Protein AF-0000000083340539 (afdb_homodimer)

Secondary structure (DSSP, 8-state):
----EEEE-TBTTTEE-HHHHHHHHHHHHHHTTPPPPPHHHHHTTGGG-HHHHHHHH-TT--HHHHHHHHHHHHHHHHHTTTSS-EEPTT-HHHHHHHHHTT-EEEEE-SS-HHHHHHHHTT---SS--SEEE-TTTSSS-TTSSHHHHHHHHHHTS-GGGEEEEESSHHHHHHHHHTT-EEEEETTSS--TT--GGG---SEEESSHHHHHHHHHHHS---/----EEEE-TBTTTEE-HHHHHHHHHHHHHHTTPPPPPHHHHHTTGGG-HHHHHHHH-TT--HHHHHHHHHHHHHHHHHTTTSS-EEPTT-HHHHHHHHHTT-EEEEE-SS-HHHHHHHHTT---SS--SEEE-TTTSS--TTSSHHHHHHHHHHTS-GGGEEEEESSHHHHHHHHHTT-EEEEETTSS--TT--GGG---SEEESSHHHHHHHHHHHS---

Organism: NCBI:txid2580412

Structure (mmCIF, N/CA/C/O backbone):
data_AF-0000000083340539-model_v1
#
loop_
_entity.id
_entity.type
_entity.pdbx_description
1 polymer 'HAD family hydrolase'
#
loop_
_atom_site.group_PDB
_atom_site.id
_atom_site.type_symbol
_atom_site.label_atom_id
_atom_site.label_alt_id
_atom_site.label_comp_id
_atom_site.label_asym_id
_atom_site.label_entity_id
_atom_site.label_seq_id
_atom_site.pdbx_PDB_ins_code
_atom_site.Cartn_x
_atom_site.Cartn_y
_atom_site.Cartn_z
_atom_site.occupancy
_atom_site.B_iso_or_equiv
_atom_site.auth_seq_id
_atom_site.auth_comp_id
_atom_site.auth_asym_id
_atom_site.auth_atom_id
_atom_site.pdbx_PDB_model_num
ATOM 1 N N . MET A 1 1 ? -6.629 -32.25 -9.672 1 63.16 1 MET A N 1
ATOM 2 C CA . MET A 1 1 ? -5.387 -32.594 -8.977 1 63.16 1 MET A CA 1
ATOM 3 C C . MET A 1 1 ? -5.184 -31.688 -7.762 1 63.16 1 MET A C 1
ATOM 5 O O . MET A 1 1 ? -5.637 -30.531 -7.75 1 63.16 1 MET A O 1
ATOM 9 N N . SER A 1 2 ? -4.723 -32.25 -6.656 1 86.94 2 SER A N 1
ATOM 10 C CA . SER A 1 2 ? -4.59 -31.562 -5.383 1 86.94 2 SER A CA 1
ATOM 11 C C . SER A 1 2 ? -3.355 -30.672 -5.367 1 86.94 2 SER A C 1
ATOM 13 O O . SER A 1 2 ? -2.289 -31.062 -5.844 1 86.94 2 SER A O 1
ATOM 15 N N . ILE A 1 3 ? -3.422 -29.484 -5.051 1 93.56 3 ILE A N 1
ATOM 16 C CA . ILE A 1 3 ? -2.314 -28.547 -4.941 1 93.56 3 ILE A CA 1
ATOM 17 C C . ILE A 1 3 ? -1.484 -28.875 -3.699 1 93.56 3 ILE A C 1
ATOM 19 O O . ILE A 1 3 ? -2.027 -29 -2.6 1 93.56 3 ILE A O 1
ATOM 23 N N . LYS A 1 4 ? -0.153 -28.969 -3.938 1 95.75 4 LYS A N 1
ATOM 24 C CA . LYS A 1 4 ? 0.75 -29.375 -2.865 1 95.75 4 LYS A CA 1
ATOM 25 C C . LYS A 1 4 ? 1.817 -28.312 -2.615 1 95.75 4 LYS A C 1
ATOM 27 O O . LYS A 1 4 ? 2.611 -28.422 -1.68 1 95.75 4 LYS A O 1
ATOM 32 N N . CYS A 1 5 ? 1.831 -27.297 -3.432 1 97.75 5 CYS A N 1
ATOM 33 C CA . CYS A 1 5 ? 2.873 -26.281 -3.332 1 97.75 5 CYS A CA 1
ATOM 34 C C . CYS A 1 5 ? 2.359 -24.922 -3.805 1 97.75 5 CYS A C 1
ATOM 36 O O . CYS A 1 5 ? 1.633 -24.844 -4.797 1 97.75 5 CYS A O 1
ATOM 38 N N . VAL A 1 6 ? 2.699 -23.922 -3.076 1 98.75 6 VAL A N 1
ATOM 39 C CA . VAL A 1 6 ? 2.355 -22.562 -3.455 1 98.75 6 VAL A CA 1
ATOM 40 C C . VAL A 1 6 ? 3.621 -21.781 -3.82 1 98.75 6 VAL A C 1
ATOM 42 O O . VAL A 1 6 ? 4.543 -21.672 -3.01 1 98.75 6 VAL A O 1
ATOM 45 N N . LEU A 1 7 ? 3.715 -21.312 -4.996 1 98.88 7 LEU A N 1
ATOM 46 C CA . LEU A 1 7 ? 4.812 -20.469 -5.461 1 98.88 7 LEU A CA 1
ATOM 47 C C . LEU A 1 7 ? 4.355 -19.031 -5.648 1 98.88 7 LEU A C 1
ATOM 49 O O . LEU A 1 7 ? 3.293 -18.781 -6.227 1 98.88 7 LEU A O 1
ATOM 53 N N . PHE A 1 8 ? 5.145 -18.094 -5.168 1 98.94 8 PHE A N 1
ATOM 54 C CA . PHE A 1 8 ? 4.805 -16.672 -5.203 1 98.94 8 PHE A CA 1
ATOM 55 C C . PHE A 1 8 ? 5.793 -15.906 -6.066 1 98.94 8 PHE A C 1
ATOM 57 O O . PHE A 1 8 ? 6.996 -16.156 -6.023 1 98.94 8 PHE A O 1
ATOM 64 N N . ASP A 1 9 ? 5.262 -14.977 -6.859 1 98.75 9 ASP A N 1
ATOM 65 C CA . ASP A 1 9 ? 6.086 -13.828 -7.223 1 98.75 9 ASP A CA 1
ATOM 66 C C . ASP A 1 9 ? 6.48 -13.023 -5.988 1 98.75 9 ASP A C 1
ATOM 68 O O . ASP A 1 9 ? 5.863 -13.156 -4.93 1 98.75 9 ASP A O 1
ATOM 72 N N . LEU A 1 10 ? 7.539 -12.25 -6.117 1 98.62 10 LEU A N 1
ATOM 73 C CA . LEU A 1 10 ? 8.055 -11.523 -4.961 1 98.62 10 LEU A CA 1
ATOM 74 C C . LEU A 1 10 ? 7.465 -10.125 -4.891 1 98.62 10 LEU A C 1
ATOM 76 O O . LEU A 1 10 ? 6.594 -9.852 -4.062 1 98.62 10 LEU A O 1
ATOM 80 N N . ASP A 1 11 ? 7.805 -9.219 -5.793 1 98.12 11 ASP A N 1
ATOM 81 C CA . ASP A 1 11 ? 7.367 -7.824 -5.816 1 98.12 11 ASP A CA 1
ATOM 82 C C . ASP A 1 11 ? 5.914 -7.711 -6.273 1 98.12 11 ASP A C 1
ATOM 84 O O . ASP A 1 11 ? 5.57 -8.141 -7.375 1 98.12 11 ASP A O 1
ATOM 88 N N . GLY A 1 12 ? 5.082 -7.152 -5.398 1 97.25 12 GLY A N 1
ATOM 89 C CA . GLY A 1 12 ? 3.695 -6.93 -5.781 1 97.25 12 GLY A CA 1
ATOM 90 C C . GLY A 1 12 ? 2.797 -8.117 -5.488 1 97.25 12 GLY A C 1
ATOM 91 O O . GLY A 1 12 ? 1.598 -8.078 -5.766 1 97.25 12 GLY A O 1
ATOM 92 N N . THR A 1 13 ? 3.408 -9.156 -4.922 1 98.25 13 THR A N 1
ATOM 93 C CA . THR A 1 13 ? 2.652 -10.367 -4.605 1 98.25 13 THR A CA 1
ATOM 94 C C . THR A 1 13 ? 2.934 -10.82 -3.176 1 98.25 13 THR A C 1
ATOM 96 O O . THR A 1 13 ? 2.092 -10.656 -2.289 1 98.25 13 THR A O 1
ATOM 99 N N . LEU A 1 14 ? 4.164 -11.281 -2.887 1 98.75 14 LEU A N 1
ATOM 100 C CA . LEU A 1 14 ? 4.535 -11.68 -1.532 1 98.75 14 LEU A CA 1
ATOM 101 C C . LEU A 1 14 ? 4.875 -10.461 -0.68 1 98.75 14 LEU A C 1
ATOM 103 O O . LEU A 1 14 ? 4.406 -10.344 0.454 1 98.75 14 LEU A O 1
ATOM 107 N N . LEU A 1 15 ? 5.641 -9.555 -1.222 1 98.38 15 LEU A N 1
ATOM 108 C CA . LEU A 1 15 ? 6.094 -8.359 -0.525 1 98.38 15 LEU A CA 1
ATOM 109 C C . LEU A 1 15 ? 5.613 -7.098 -1.239 1 98.38 15 LEU A C 1
ATOM 111 O O . LEU A 1 15 ? 5.609 -7.043 -2.471 1 98.38 15 LEU A O 1
ATOM 115 N N . ASP A 1 16 ? 5.18 -6.105 -0.487 1 97.5 16 ASP A N 1
ATOM 116 C CA . ASP A 1 16 ? 4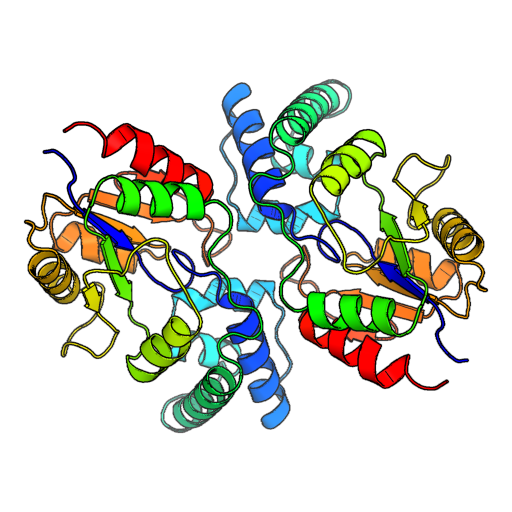.988 -4.762 -1.028 1 97.5 16 ASP A CA 1
ATOM 117 C C . ASP A 1 16 ? 6.293 -3.969 -1.008 1 97.5 16 ASP A C 1
ATOM 119 O O . ASP A 1 16 ? 6.637 -3.355 0.006 1 97.5 16 ASP A O 1
ATOM 123 N N . THR A 1 17 ? 6.969 -3.889 -2.115 1 97.31 17 THR A N 1
ATOM 124 C CA . THR A 1 17 ? 8.281 -3.273 -2.258 1 97.31 17 THR A CA 1
ATOM 125 C C . THR A 1 17 ? 8.164 -1.894 -2.9 1 97.31 17 THR A C 1
ATOM 127 O O . THR A 1 17 ? 9.18 -1.227 -3.137 1 97.31 17 THR A O 1
ATOM 130 N N . SER A 1 18 ? 6.969 -1.475 -3.156 1 95.56 18 SER A N 1
ATOM 131 C CA . SER A 1 18 ? 6.699 -0.328 -4.016 1 95.56 18 SER A CA 1
ATOM 132 C C . SER A 1 18 ? 7.312 0.947 -3.447 1 95.56 18 SER A C 1
ATOM 134 O O . SER A 1 18 ? 7.879 1.754 -4.188 1 95.56 18 SER A O 1
ATOM 136 N N . MET A 1 19 ? 7.238 1.148 -2.16 1 95.81 19 MET A N 1
ATOM 137 C CA . MET A 1 19 ? 7.68 2.412 -1.577 1 95.81 19 MET A CA 1
ATOM 138 C C . MET A 1 19 ? 9.203 2.527 -1.612 1 95.81 19 MET A C 1
ATOM 140 O O . MET A 1 19 ? 9.742 3.621 -1.791 1 95.81 19 MET A O 1
ATOM 144 N N . ASP A 1 20 ? 9.883 1.415 -1.411 1 97.62 20 ASP A N 1
ATOM 145 C CA . ASP A 1 20 ? 11.336 1.466 -1.483 1 97.62 20 ASP A CA 1
ATOM 146 C C . ASP A 1 20 ? 11.812 1.667 -2.922 1 97.62 20 ASP A C 1
ATOM 148 O O . ASP A 1 20 ? 12.828 2.32 -3.162 1 97.62 20 ASP A O 1
ATOM 152 N N . PHE A 1 21 ? 11.062 1.115 -3.887 1 96.69 21 PHE A N 1
ATOM 153 C CA . PHE A 1 21 ? 11.344 1.43 -5.281 1 96.69 21 PHE A CA 1
ATOM 154 C C . PHE A 1 21 ? 11.117 2.91 -5.562 1 96.69 21 PHE A C 1
ATOM 156 O O . PHE A 1 21 ? 11.906 3.547 -6.266 1 96.69 21 PHE A O 1
ATOM 163 N N . THR A 1 22 ? 10.055 3.42 -5.016 1 95.31 22 THR A N 1
ATOM 164 C CA . THR A 1 22 ? 9.727 4.828 -5.195 1 95.31 22 THR A CA 1
ATOM 165 C C . THR A 1 22 ? 10.828 5.719 -4.621 1 95.31 22 THR A C 1
ATOM 167 O O . THR A 1 22 ? 11.266 6.668 -5.273 1 95.31 22 THR A O 1
ATOM 170 N N . GLN A 1 23 ? 11.258 5.406 -3.439 1 96.12 23 GLN A N 1
ATOM 171 C CA . GLN A 1 23 ? 12.32 6.176 -2.801 1 96.12 23 GLN A CA 1
ATOM 172 C C . GLN A 1 23 ? 13.602 6.121 -3.623 1 96.12 23 GLN A C 1
ATOM 174 O O . GLN A 1 23 ? 14.281 7.137 -3.789 1 96.12 23 GLN A O 1
ATOM 179 N N . ALA A 1 24 ? 13.969 4.965 -4.098 1 97.62 24 ALA A N 1
ATOM 180 C CA . ALA A 1 24 ? 15.164 4.793 -4.91 1 97.62 24 ALA A CA 1
ATOM 181 C C . ALA A 1 24 ? 15.078 5.602 -6.199 1 97.62 24 ALA A C 1
ATOM 183 O O . ALA A 1 24 ? 16.047 6.258 -6.598 1 97.62 24 ALA A O 1
ATOM 184 N N . LEU A 1 25 ? 13.914 5.551 -6.871 1 97.31 25 LEU A N 1
ATOM 185 C CA . LEU A 1 25 ? 13.734 6.289 -8.117 1 97.31 25 LEU A CA 1
ATOM 186 C C . LEU A 1 25 ? 13.773 7.793 -7.863 1 97.31 25 LEU A C 1
ATOM 188 O O . LEU A 1 25 ? 14.312 8.547 -8.672 1 97.31 25 LEU A O 1
ATOM 192 N N . LYS A 1 26 ? 13.203 8.25 -6.758 1 96.31 26 LYS A N 1
ATOM 193 C CA . LYS A 1 26 ? 13.258 9.656 -6.383 1 96.31 26 LYS A CA 1
ATOM 194 C C . LYS A 1 26 ? 14.703 10.125 -6.234 1 96.31 26 LYS A C 1
ATOM 196 O O . LYS A 1 26 ? 15.086 11.156 -6.793 1 96.31 26 LYS A O 1
ATOM 201 N N . LYS A 1 27 ? 15.492 9.375 -5.465 1 97.44 27 LYS A N 1
ATOM 202 C CA . LYS A 1 27 ? 16.891 9.711 -5.277 1 97.44 27 LYS A CA 1
ATOM 203 C C . LYS A 1 27 ? 17.625 9.805 -6.617 1 97.44 27 LYS A C 1
ATOM 205 O O . LYS A 1 27 ? 18.453 10.688 -6.816 1 97.44 27 LYS A O 1
ATOM 210 N N . THR A 1 28 ? 17.297 8.867 -7.516 1 98.06 28 THR A N 1
ATOM 211 C CA . THR A 1 28 ? 17.906 8.867 -8.844 1 98.06 28 THR A CA 1
ATOM 212 C C . THR A 1 28 ? 17.5 10.109 -9.625 1 98.06 28 THR A C 1
ATOM 214 O O . THR A 1 28 ? 18.344 10.766 -10.242 1 98.06 28 THR A O 1
ATOM 217 N N . CYS A 1 29 ? 16.188 10.43 -9.625 1 97.31 29 CYS A N 1
ATOM 218 C CA . CYS A 1 29 ? 15.695 11.625 -10.297 1 97.31 29 CYS A CA 1
ATOM 219 C C . CYS A 1 29 ? 16.391 12.875 -9.766 1 97.31 29 CYS A C 1
ATOM 221 O O . CYS A 1 29 ? 16.828 13.719 -10.547 1 97.31 29 CYS A O 1
ATOM 223 N N . MET A 1 30 ? 16.516 12.969 -8.469 1 96.88 30 MET A N 1
ATOM 224 C CA . MET A 1 30 ? 17.156 14.117 -7.852 1 96.88 30 MET A CA 1
ATOM 225 C C . MET A 1 30 ? 18.625 14.203 -8.266 1 96.88 30 MET A C 1
ATOM 227 O O . MET A 1 30 ? 19.141 15.289 -8.547 1 96.88 30 MET A O 1
ATOM 231 N N . GLU A 1 31 ? 19.297 13.07 -8.312 1 97.44 31 GLU A N 1
ATOM 232 C CA . GLU A 1 31 ? 20.703 13 -8.688 1 97.44 31 GLU A CA 1
ATOM 233 C C . GLU A 1 31 ? 20.922 13.523 -10.102 1 97.44 31 GLU A C 1
ATOM 235 O O . GLU A 1 31 ? 21.953 14.148 -10.391 1 97.44 31 GLU A O 1
ATOM 240 N N . PHE A 1 32 ? 19.969 13.352 -10.961 1 97.25 32 PHE A N 1
ATOM 241 C CA . PHE A 1 32 ? 20.156 13.719 -12.367 1 97.25 32 PHE A CA 1
ATOM 242 C C . PHE A 1 32 ? 19.203 14.844 -12.758 1 97.25 32 PHE A C 1
ATOM 244 O O . PHE A 1 32 ? 18.891 15.016 -13.938 1 97.25 32 PHE A O 1
ATOM 251 N N . ASN A 1 33 ? 18.656 15.531 -11.82 1 95.62 33 ASN A N 1
ATOM 252 C CA . ASN A 1 33 ? 17.844 16.734 -12 1 95.62 33 ASN A CA 1
ATOM 253 C C . ASN A 1 33 ? 16.609 16.438 -12.859 1 95.62 33 ASN A C 1
ATOM 255 O O . ASN A 1 33 ? 16.328 17.188 -13.797 1 95.62 33 ASN A O 1
ATOM 259 N N . GLN A 1 34 ? 16.047 15.281 -12.672 1 95 34 GLN A N 1
ATOM 260 C CA . GLN A 1 34 ? 14.766 14.906 -13.266 1 95 34 GLN A CA 1
ATOM 261 C C . GLN A 1 34 ? 13.617 15.133 -12.281 1 95 34 GLN A C 1
ATOM 263 O O . GLN A 1 34 ? 13.805 15.031 -11.07 1 95 34 GLN A O 1
ATOM 268 N N . PRO A 1 35 ? 12.516 15.477 -12.82 1 92.31 35 PRO A N 1
ATOM 269 C CA . PRO A 1 35 ? 11.367 15.617 -11.93 1 92.31 35 PRO A CA 1
ATOM 270 C C . PRO A 1 35 ? 11.039 14.328 -11.18 1 92.31 35 PRO A C 1
ATOM 272 O O . PRO A 1 35 ? 11.133 13.242 -11.742 1 92.31 35 PRO A O 1
ATOM 275 N N . VAL A 1 36 ? 10.742 14.484 -9.93 1 92.75 36 VAL A N 1
ATOM 276 C CA . VAL A 1 36 ? 10.336 13.352 -9.109 1 92.75 36 VAL A CA 1
ATOM 277 C C . VAL A 1 36 ? 8.93 12.906 -9.508 1 92.75 36 VAL A C 1
ATOM 279 O O . VAL A 1 36 ? 8.047 13.734 -9.719 1 92.75 36 VAL A O 1
ATOM 282 N N . LEU A 1 37 ? 8.719 11.594 -9.609 1 90.94 37 LEU A N 1
ATOM 283 C CA . LEU A 1 37 ? 7.449 11.039 -10.055 1 90.94 37 LEU A CA 1
ATOM 284 C C . LEU A 1 37 ? 6.527 10.766 -8.867 1 90.94 37 LEU A C 1
ATOM 286 O O . LEU A 1 37 ? 7 10.469 -7.766 1 90.94 37 LEU A O 1
ATOM 290 N N . ASN A 1 38 ? 5.266 10.781 -9.195 1 87.81 38 ASN A N 1
ATOM 291 C CA . ASN A 1 38 ? 4.262 10.461 -8.188 1 87.81 38 ASN A CA 1
ATOM 292 C C . ASN A 1 38 ? 4.285 8.977 -7.832 1 87.81 38 ASN A C 1
ATOM 294 O O . ASN A 1 38 ? 4.52 8.125 -8.695 1 87.81 38 ASN A O 1
ATOM 298 N N . TYR A 1 39 ? 3.947 8.688 -6.52 1 91.69 39 TYR A N 1
ATOM 299 C CA . TYR A 1 39 ? 4.008 7.32 -6.008 1 91.69 39 TYR A CA 1
ATOM 300 C C . TYR A 1 39 ? 3.117 6.391 -6.824 1 91.69 39 TYR A C 1
ATOM 302 O O . TYR A 1 39 ? 3.52 5.277 -7.168 1 91.69 39 TYR A O 1
ATOM 310 N N . GLN A 1 40 ? 1.913 6.855 -7.098 1 87.94 40 GLN A N 1
ATOM 311 C CA . GLN A 1 40 ? 0.96 6 -7.801 1 87.94 40 GLN A CA 1
ATOM 312 C C . GLN A 1 40 ? 1.479 5.613 -9.18 1 87.94 40 GLN A C 1
ATOM 314 O O . GLN A 1 40 ? 1.296 4.477 -9.625 1 87.94 40 GLN A O 1
ATOM 319 N N . HIS A 1 41 ? 2.109 6.551 -9.797 1 87.75 41 HIS A N 1
ATOM 320 C CA . HIS A 1 41 ? 2.678 6.293 -11.109 1 87.75 41 HIS A CA 1
ATOM 321 C C . HIS A 1 41 ? 3.82 5.285 -11.031 1 87.75 41 HIS A C 1
ATOM 323 O O . HIS A 1 41 ? 3.93 4.395 -11.875 1 87.75 41 HIS A O 1
ATOM 329 N N . VAL A 1 42 ? 4.637 5.445 -10.07 1 92.12 42 VAL A N 1
ATOM 330 C CA . VAL A 1 42 ? 5.773 4.555 -9.883 1 92.12 42 VAL A CA 1
ATOM 331 C C . VAL A 1 42 ? 5.281 3.152 -9.531 1 92.12 42 VAL A C 1
ATOM 333 O O . VAL A 1 42 ? 5.719 2.164 -10.125 1 92.12 42 VAL A O 1
ATOM 336 N N . ARG A 1 43 ? 4.316 3.061 -8.578 1 92.44 43 ARG A N 1
ATOM 337 C CA . ARG A 1 43 ? 3.799 1.785 -8.094 1 92.44 43 ARG A CA 1
ATOM 338 C C . ARG A 1 43 ? 3.264 0.938 -9.242 1 92.44 43 ARG A C 1
ATOM 340 O O . ARG A 1 43 ? 3.486 -0.274 -9.281 1 92.44 43 ARG A O 1
ATOM 347 N N . ASN A 1 44 ? 2.666 1.55 -10.195 1 88.12 44 ASN A N 1
ATOM 348 C CA . ASN A 1 44 ? 2.021 0.838 -11.289 1 88.12 44 ASN A CA 1
ATOM 349 C C . ASN A 1 44 ? 3.043 0.318 -12.297 1 88.12 44 ASN A C 1
ATOM 351 O O . ASN A 1 44 ? 2.684 -0.365 -13.258 1 88.12 44 ASN A O 1
ATOM 355 N N . SER A 1 45 ? 4.32 0.558 -12.047 1 89.06 45 SER A N 1
ATOM 356 C CA . SER A 1 45 ? 5.336 0.183 -13.023 1 89.06 45 SER A CA 1
ATOM 357 C C . SER A 1 45 ? 6.355 -0.779 -12.422 1 89.06 45 SER A C 1
ATOM 359 O O . SER A 1 45 ? 7.199 -1.325 -13.133 1 89.06 45 SER A O 1
ATOM 361 N N . VAL A 1 46 ? 6.184 -1.043 -11.156 1 90.5 46 VAL A N 1
ATOM 362 C CA . VAL A 1 46 ? 7.203 -1.807 -10.445 1 90.5 46 VAL A CA 1
ATOM 363 C C . VAL A 1 46 ? 7.285 -3.221 -11.016 1 90.5 46 VAL A C 1
ATOM 365 O O . VAL A 1 46 ? 8.375 -3.738 -11.25 1 90.5 46 VAL A O 1
ATOM 368 N N . SER A 1 47 ? 6.18 -3.756 -11.32 1 88.75 47 SER A N 1
ATOM 369 C CA . SER A 1 47 ? 6.133 -5.148 -11.758 1 88.75 47 SER A CA 1
ATOM 370 C C . SER A 1 47 ? 6.746 -5.312 -13.148 1 88.75 47 SER A C 1
ATOM 372 O O . SER A 1 47 ? 7.039 -6.43 -13.57 1 88.75 47 SER A O 1
ATOM 374 N N . LYS A 1 48 ? 7.004 -4.242 -13.844 1 88.25 48 LYS A N 1
ATOM 375 C CA . LYS A 1 48 ? 7.59 -4.289 -15.18 1 88.25 48 LYS A CA 1
ATOM 376 C C . LYS A 1 48 ? 9.109 -4.348 -15.109 1 88.25 48 LYS A C 1
ATOM 378 O O . LYS A 1 48 ? 9.773 -4.582 -16.125 1 88.25 48 LYS A O 1
ATOM 383 N N . GLY A 1 49 ? 9.672 -4.062 -13.953 1 89.88 49 GLY A N 1
ATOM 384 C CA . GLY A 1 49 ? 11.102 -4.25 -13.758 1 89.88 49 GLY A CA 1
ATOM 385 C C . GLY A 1 49 ? 11.875 -2.943 -13.719 1 89.88 49 GLY A C 1
ATOM 386 O O . GLY A 1 49 ? 11.32 -1.882 -14.016 1 89.88 49 GLY A O 1
ATOM 387 N N . GLY A 1 50 ? 13.133 -3.113 -13.422 1 92.25 50 GLY A N 1
ATOM 388 C CA . GLY A 1 50 ? 14.008 -1.971 -13.203 1 92.25 50 GLY A CA 1
ATOM 389 C C . GLY A 1 50 ? 14.172 -1.108 -14.445 1 92.25 50 GLY A C 1
ATOM 390 O O . GLY A 1 50 ? 14.227 0.12 -14.344 1 92.25 50 GLY A O 1
ATOM 391 N N . LEU A 1 51 ? 14.281 -1.787 -15.578 1 92.44 51 LEU A N 1
ATOM 392 C CA . LEU A 1 51 ? 14.445 -1.038 -16.812 1 92.44 51 LEU A CA 1
ATOM 393 C C . LEU A 1 51 ? 13.219 -0.188 -17.109 1 92.44 51 LEU A C 1
ATOM 395 O O . LEU A 1 51 ? 13.336 0.985 -17.469 1 92.44 51 LEU A O 1
ATOM 399 N N . ALA A 1 52 ? 12.078 -0.752 -16.953 1 91.94 52 ALA A N 1
ATOM 400 C CA . ALA A 1 52 ? 10.836 -0.027 -17.188 1 91.94 52 ALA A CA 1
ATOM 401 C C . ALA A 1 52 ? 10.688 1.14 -16.219 1 91.94 52 ALA A C 1
ATOM 403 O O . ALA A 1 52 ? 10.25 2.227 -16.609 1 91.94 52 ALA A O 1
ATOM 404 N N . MET A 1 53 ? 11.039 0.929 -15 1 94.38 53 MET A N 1
ATOM 405 C CA . MET A 1 53 ? 10.977 1.985 -13.992 1 94.38 53 MET A CA 1
ATOM 406 C C . MET A 1 53 ? 11.93 3.123 -14.336 1 94.38 53 MET A C 1
ATOM 408 O O . MET A 1 53 ? 11.578 4.297 -14.203 1 94.38 53 MET A O 1
ATOM 412 N N . THR A 1 54 ? 13.125 2.732 -14.773 1 97.06 54 THR A N 1
ATOM 413 C CA . THR A 1 54 ? 14.109 3.744 -15.156 1 97.06 54 THR A CA 1
ATOM 414 C C . THR A 1 54 ? 13.609 4.555 -16.359 1 97.06 54 THR A C 1
ATOM 416 O O . THR A 1 54 ? 13.758 5.777 -16.391 1 97.06 54 THR A O 1
ATOM 419 N N . LYS A 1 55 ? 12.984 3.877 -17.312 1 96.12 55 LYS A N 1
ATOM 420 C CA . LYS A 1 55 ? 12.445 4.531 -18.5 1 96.12 55 LYS A CA 1
ATOM 421 C C . LYS A 1 55 ? 11.32 5.496 -18.125 1 96.12 55 LYS A C 1
ATOM 423 O O . LYS A 1 55 ? 11.125 6.512 -18.797 1 96.12 55 LYS A O 1
ATOM 428 N N . LEU A 1 56 ? 10.617 5.152 -17.125 1 93.5 56 LEU A N 1
ATOM 429 C CA . LEU A 1 56 ? 9.562 6.031 -16.641 1 93.5 56 LEU A CA 1
ATOM 430 C C . LEU A 1 56 ? 10.117 7.395 -16.25 1 93.5 56 LEU A C 1
ATOM 432 O O . LEU A 1 56 ? 9.516 8.43 -16.547 1 93.5 56 LEU A O 1
ATOM 436 N N . ALA A 1 57 ? 11.273 7.383 -15.586 1 95.81 57 ALA A N 1
ATOM 437 C CA . ALA A 1 57 ? 11.906 8.609 -15.109 1 95.81 57 ALA A CA 1
ATOM 438 C C . ALA A 1 57 ? 12.727 9.273 -16.219 1 95.81 57 ALA A C 1
ATOM 440 O O . ALA A 1 57 ? 12.891 10.492 -16.219 1 95.81 57 ALA A O 1
ATOM 441 N N . PHE A 1 58 ? 13.227 8.461 -17.141 1 97.31 58 PHE A N 1
ATOM 442 C CA . PHE A 1 58 ? 14.078 8.938 -18.219 1 97.31 58 PHE A CA 1
ATOM 443 C C . PHE A 1 58 ? 13.562 8.461 -19.562 1 97.31 58 PHE A C 1
ATOM 445 O O . PHE A 1 58 ? 14.25 7.727 -20.281 1 97.31 58 PHE A O 1
ATOM 452 N N . PRO A 1 59 ? 12.43 8.984 -19.953 1 95.06 59 PRO A N 1
ATOM 453 C CA . PRO A 1 59 ? 11.75 8.422 -21.125 1 95.06 59 PRO A CA 1
ATOM 454 C C . PRO A 1 59 ? 12.508 8.656 -22.422 1 95.06 59 PRO A C 1
ATOM 456 O O . PRO A 1 59 ? 12.312 7.93 -23.406 1 95.06 59 PRO A O 1
ATOM 459 N N . HIS A 1 60 ? 13.438 9.508 -22.5 1 95.88 60 HIS A N 1
ATOM 460 C CA . HIS A 1 60 ? 14.102 9.859 -23.75 1 95.88 60 HIS A CA 1
ATOM 461 C C . HIS A 1 60 ? 15.445 9.148 -23.875 1 95.88 60 HIS A C 1
ATOM 463 O O . HIS A 1 60 ? 16.094 9.211 -24.922 1 95.88 60 HIS A O 1
ATOM 469 N N . LEU A 1 61 ? 15.828 8.539 -22.797 1 96.62 61 LEU A N 1
ATOM 470 C CA . LEU A 1 61 ? 17.125 7.879 -22.828 1 96.62 61 LEU A CA 1
ATO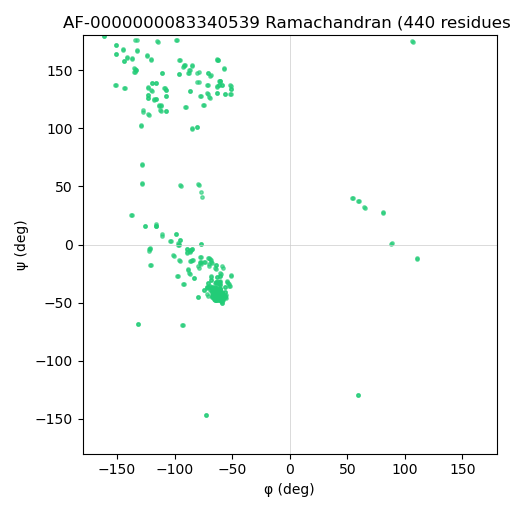M 471 C C . LEU A 1 61 ? 17 6.457 -23.359 1 96.62 61 LEU A C 1
ATOM 473 O O . LEU A 1 61 ? 15.945 5.828 -23.234 1 96.62 61 LEU A O 1
ATOM 477 N N . GLU A 1 62 ? 18.062 6.051 -23.969 1 96.06 62 GLU A N 1
ATOM 478 C CA . GLU A 1 62 ? 18.156 4.688 -24.484 1 96.06 62 GLU A CA 1
ATOM 479 C C . GLU A 1 62 ? 19.594 4.156 -24.359 1 96.06 62 GLU A C 1
ATOM 481 O O . GLU A 1 62 ? 20.5 4.902 -24 1 96.06 62 GLU A O 1
ATOM 486 N N . GLY A 1 63 ? 19.75 2.871 -24.547 1 95.62 63 GLY A N 1
ATOM 487 C CA . GLY A 1 63 ? 21.062 2.25 -24.594 1 95.62 63 GLY A CA 1
ATOM 488 C C . GLY A 1 63 ? 21.859 2.453 -23.328 1 95.62 63 GLY A C 1
ATOM 489 O O . GLY A 1 63 ? 21.344 2.266 -22.219 1 95.62 63 GLY A O 1
ATOM 490 N N . ASP A 1 64 ? 23.094 2.906 -23.5 1 97.06 64 ASP A N 1
ATOM 491 C CA . ASP A 1 64 ? 24.047 3.016 -22.391 1 97.06 64 ASP A CA 1
ATOM 492 C C . ASP A 1 64 ? 23.625 4.113 -21.422 1 97.06 64 ASP A C 1
ATOM 494 O O . ASP A 1 64 ? 23.844 3.992 -20.203 1 97.06 64 ASP A O 1
ATOM 498 N N . ALA A 1 65 ? 23.094 5.102 -22.016 1 97.12 65 ALA A N 1
ATOM 499 C CA . ALA A 1 65 ? 22.688 6.211 -21.156 1 97.12 65 ALA A CA 1
ATOM 500 C C . ALA A 1 65 ? 21.578 5.777 -20.188 1 97.12 65 ALA A C 1
ATOM 502 O O . ALA A 1 65 ? 21.594 6.16 -19.016 1 97.12 65 ALA A O 1
ATOM 503 N N . LEU A 1 66 ? 20.656 5.02 -20.688 1 97.56 66 LEU A N 1
ATOM 504 C CA . LEU A 1 66 ? 19.578 4.504 -19.844 1 97.56 6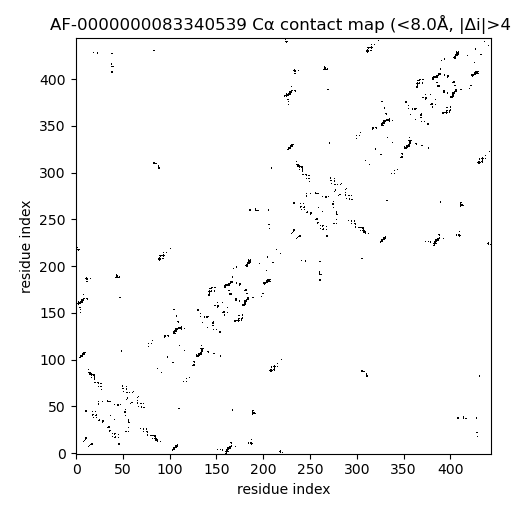6 LEU A CA 1
ATOM 505 C C . LEU A 1 66 ? 20.109 3.482 -18.844 1 97.56 66 LEU A C 1
ATOM 507 O O . LEU A 1 66 ? 19.703 3.467 -17.688 1 97.56 66 LEU A O 1
ATOM 511 N N . GLU A 1 67 ? 21 2.695 -19.281 1 97.19 67 GLU A N 1
ATOM 512 C CA . GLU A 1 67 ? 21.562 1.662 -18.422 1 97.19 67 GLU A CA 1
ATOM 513 C C . GLU A 1 67 ? 22.328 2.277 -17.25 1 97.19 67 GLU A C 1
ATOM 515 O O . GLU A 1 67 ? 22.297 1.746 -16.141 1 97.19 67 GLU A O 1
ATOM 520 N N . GLU A 1 68 ? 23.031 3.357 -17.5 1 97.81 68 GLU A N 1
ATOM 521 C CA . GLU A 1 68 ? 23.703 4.066 -16.422 1 97.81 68 GLU A CA 1
ATOM 522 C C . GLU A 1 68 ? 22.719 4.508 -15.344 1 97.81 68 GLU A C 1
ATOM 524 O O . GLU A 1 68 ? 23 4.352 -14.148 1 97.81 68 GLU A O 1
ATOM 529 N N . LYS A 1 69 ? 21.625 5.074 -15.789 1 98.12 69 LYS A N 1
ATOM 530 C CA . LYS A 1 69 ? 20.594 5.504 -14.844 1 98.12 69 LYS A CA 1
ATOM 531 C C . LYS A 1 69 ? 19.984 4.312 -14.109 1 98.12 69 LYS A C 1
ATOM 533 O O . LYS A 1 69 ? 19.703 4.395 -12.914 1 98.12 69 LYS A O 1
ATOM 538 N N . ARG A 1 70 ? 19.844 3.244 -14.828 1 97.62 70 ARG A N 1
ATOM 539 C CA . ARG A 1 70 ? 19.297 2.033 -14.227 1 97.62 70 ARG A CA 1
ATOM 540 C C . ARG A 1 70 ? 20.203 1.514 -13.117 1 97.62 70 ARG A C 1
ATOM 542 O O . ARG A 1 70 ? 19.734 1.13 -12.047 1 97.62 70 ARG A O 1
ATOM 549 N N . GLN A 1 71 ? 21.469 1.556 -13.359 1 97.44 71 GLN A N 1
ATOM 550 C CA . GLN A 1 71 ? 22.422 1.081 -12.359 1 97.44 71 GLN A CA 1
ATOM 551 C C . GLN A 1 71 ? 22.406 1.959 -11.109 1 97.44 71 GLN A C 1
ATOM 553 O O . GLN A 1 71 ? 22.469 1.454 -9.984 1 97.44 71 GLN A O 1
ATOM 558 N N . ARG A 1 72 ? 22.312 3.236 -11.312 1 97.69 72 ARG A N 1
ATOM 559 C CA . ARG A 1 72 ? 22.219 4.152 -10.18 1 97.69 72 ARG A CA 1
ATOM 560 C C . ARG A 1 72 ? 20.938 3.916 -9.398 1 97.69 72 ARG A C 1
ATOM 562 O O . ARG A 1 72 ? 20.953 3.9 -8.164 1 97.69 72 ARG A O 1
ATOM 569 N N . PHE A 1 73 ? 19.922 3.682 -10.141 1 98.12 73 PHE A N 1
ATOM 570 C CA . PHE A 1 73 ? 18.641 3.375 -9.539 1 98.12 73 PHE A CA 1
ATOM 571 C C . PHE A 1 73 ? 18.719 2.127 -8.672 1 98.12 73 PHE A C 1
ATOM 573 O O . PHE A 1 73 ? 18.312 2.145 -7.508 1 98.12 73 PHE A O 1
ATOM 580 N N . LEU A 1 74 ? 19.281 1.104 -9.18 1 97.44 74 LEU A N 1
ATOM 581 C CA . LEU A 1 74 ? 19.375 -0.167 -8.469 1 97.44 74 LEU A CA 1
ATOM 582 C C . LEU A 1 74 ? 20.312 -0.055 -7.277 1 97.44 74 LEU A C 1
ATOM 584 O O . LEU A 1 74 ? 20.094 -0.701 -6.25 1 97.44 74 LEU A O 1
ATOM 588 N N . GLN A 1 75 ? 21.297 0.797 -7.367 1 97.69 75 GLN A N 1
ATOM 589 C CA . GLN A 1 75 ? 22.188 1.045 -6.234 1 97.69 75 GLN A CA 1
ATOM 590 C C . GLN A 1 75 ? 21.453 1.739 -5.098 1 97.69 75 GLN A C 1
ATOM 592 O O . GLN A 1 75 ? 21.625 1.391 -3.93 1 97.69 75 GLN A O 1
ATOM 597 N N . HIS A 1 76 ? 20.656 2.746 -5.457 1 97.81 76 HIS A N 1
ATOM 598 C CA . HIS A 1 76 ? 19.844 3.41 -4.445 1 97.81 76 HIS A CA 1
ATOM 599 C C . HIS A 1 76 ? 18.875 2.434 -3.789 1 97.81 76 HIS A C 1
ATOM 601 O O . HIS A 1 76 ? 18.672 2.477 -2.574 1 97.81 76 HIS A O 1
ATOM 607 N N . TYR A 1 77 ? 18.312 1.547 -4.629 1 98.12 77 TYR A N 1
ATOM 608 C CA . TYR A 1 77 ? 17.375 0.551 -4.105 1 98.12 77 TYR A CA 1
ATOM 609 C C . TYR A 1 77 ? 18.078 -0.393 -3.137 1 98.12 77 TYR A C 1
ATOM 611 O O . TYR A 1 77 ? 17.562 -0.673 -2.051 1 98.12 77 TYR A O 1
ATOM 619 N N . LEU A 1 78 ? 19.234 -0.818 -3.529 1 97.75 78 LEU A N 1
ATOM 620 C CA . LEU A 1 78 ? 20 -1.75 -2.709 1 97.75 78 LEU A CA 1
ATOM 621 C C . LEU A 1 78 ? 20.328 -1.134 -1.354 1 97.75 78 LEU A C 1
ATOM 623 O O . LEU A 1 78 ? 20.25 -1.81 -0.325 1 97.75 78 LEU A O 1
ATOM 627 N N . THR A 1 79 ? 20.625 0.113 -1.245 1 96 79 THR A N 1
ATOM 628 C CA . THR A 1 79 ? 21.062 0.818 -0.043 1 96 79 THR A CA 1
ATOM 629 C C . THR A 1 79 ? 19.938 0.884 0.98 1 96 79 THR A C 1
ATOM 631 O O . THR A 1 79 ? 20.172 0.779 2.184 1 96 79 THR A O 1
ATOM 634 N N . ASP A 1 80 ? 18.703 1.038 0.516 1 94.12 80 ASP A N 1
ATOM 635 C CA . ASP A 1 80 ? 17.547 1.181 1.387 1 94.12 80 ASP A CA 1
ATOM 636 C C . ASP A 1 80 ? 16.453 0.186 1.007 1 94.12 80 ASP A C 1
ATOM 638 O O . ASP A 1 80 ? 15.289 0.569 0.823 1 94.12 80 ASP A O 1
ATOM 642 N N . ILE A 1 81 ? 16.859 -1.097 0.929 1 95.5 81 ILE A N 1
ATOM 643 C CA . ILE A 1 81 ? 16.031 -2.062 0.203 1 95.5 81 ILE A CA 1
ATOM 644 C C . ILE A 1 81 ? 14.844 -2.473 1.061 1 95.5 81 ILE A C 1
ATOM 646 O O . ILE A 1 81 ? 13.828 -2.951 0.539 1 95.5 81 ILE A O 1
ATOM 650 N N . ASP A 1 82 ? 14.82 -2.211 2.422 1 95.75 82 ASP A N 1
ATOM 651 C CA . ASP A 1 82 ? 13.734 -2.734 3.25 1 95.75 82 ASP A CA 1
ATOM 652 C C . ASP A 1 82 ? 13.25 -1.685 4.242 1 95.75 82 ASP A C 1
ATOM 654 O O . ASP A 1 82 ? 12.766 -2.023 5.328 1 95.75 82 ASP A O 1
ATOM 658 N N . THR A 1 83 ? 13.461 -0.382 3.887 1 94.88 83 THR A N 1
ATOM 659 C CA . THR A 1 83 ? 13 0.7 4.754 1 94.88 83 THR A CA 1
ATOM 660 C C . THR A 1 83 ? 11.484 0.646 4.934 1 94.88 83 THR A C 1
ATOM 662 O O . THR A 1 83 ? 10.977 0.856 6.035 1 94.88 83 THR A O 1
ATOM 665 N N . HIS A 1 84 ? 10.828 0.304 3.814 1 97.44 84 HIS A N 1
ATOM 666 C CA . HIS A 1 84 ? 9.367 0.336 3.838 1 97.44 84 HIS A CA 1
ATOM 667 C C . HIS A 1 84 ? 8.781 -1.034 3.516 1 97.44 84 HIS A C 1
ATOM 669 O O . HIS A 1 84 ? 7.605 -1.287 3.777 1 97.44 84 HIS A O 1
ATOM 675 N N . THR A 1 85 ? 9.57 -1.898 2.932 1 97.81 85 THR A N 1
ATOM 676 C CA . THR A 1 85 ? 9.055 -3.152 2.389 1 97.81 85 THR A CA 1
ATOM 677 C C . THR A 1 85 ? 8.484 -4.031 3.498 1 97.81 85 THR A C 1
ATOM 679 O O . THR A 1 85 ? 9.078 -4.141 4.574 1 97.81 85 THR A O 1
ATOM 682 N N . GLN A 1 86 ? 7.324 -4.617 3.225 1 96.88 86 GLN A N 1
ATOM 683 C CA . GLN A 1 86 ? 6.668 -5.512 4.172 1 96.88 86 GLN A CA 1
ATOM 684 C C . GLN A 1 86 ? 5.961 -6.656 3.445 1 96.88 86 GLN A C 1
ATOM 686 O O . GLN A 1 86 ? 5.66 -6.551 2.254 1 96.88 86 GLN A O 1
ATOM 691 N N . LEU A 1 87 ? 5.75 -7.77 4.246 1 97.88 87 LEU A N 1
ATOM 692 C CA . LEU A 1 87 ? 4.789 -8.766 3.783 1 97.88 87 LEU A CA 1
ATOM 693 C C . LEU A 1 87 ? 3.426 -8.125 3.529 1 97.88 87 LEU A C 1
ATOM 695 O O . LEU A 1 87 ? 2.959 -7.309 4.328 1 97.88 87 LEU A O 1
ATOM 699 N N . PHE A 1 88 ? 2.842 -8.391 2.307 1 97.81 88 PHE A N 1
ATOM 700 C CA . PHE A 1 88 ? 1.5 -7.855 2.104 1 97.81 88 PHE A CA 1
ATOM 701 C C . PHE A 1 88 ? 0.581 -8.242 3.256 1 97.81 88 PHE A C 1
ATOM 703 O O . PHE A 1 88 ? 0.517 -9.414 3.639 1 97.81 88 PHE A O 1
ATOM 710 N N . PRO A 1 89 ? -0.099 -7.25 3.807 1 96.25 89 PRO A N 1
ATOM 711 C CA . PRO A 1 89 ? -0.986 -7.566 4.926 1 96.25 89 PRO A CA 1
ATOM 712 C C . PRO A 1 89 ? -2.125 -8.508 4.531 1 96.25 89 PRO A C 1
ATOM 714 O O . PRO A 1 89 ? -2.799 -8.273 3.525 1 96.25 89 PRO A O 1
ATOM 717 N N . GLY A 1 90 ? -2.275 -9.523 5.312 1 96.69 90 GLY A N 1
ATOM 718 C CA . GLY A 1 90 ? -3.295 -10.516 5.023 1 96.69 90 GLY A CA 1
ATOM 719 C C . GLY A 1 90 ? -2.717 -11.852 4.594 1 96.69 90 GLY A C 1
ATOM 720 O O . GLY A 1 90 ? -3.418 -12.867 4.582 1 96.69 90 GLY A O 1
ATOM 721 N N . LEU A 1 91 ? -1.402 -11.852 4.293 1 98.06 91 LEU A N 1
ATOM 722 C CA . LEU A 1 91 ? -0.794 -13.07 3.779 1 98.06 91 LEU A CA 1
ATOM 723 C C . LEU A 1 91 ? -0.294 -13.953 4.922 1 98.06 91 LEU A C 1
ATOM 725 O O . LEU A 1 91 ? -0.094 -15.156 4.742 1 98.06 91 LEU A O 1
ATOM 729 N N . LEU A 1 92 ? -0.071 -13.359 6.07 1 97.81 92 LEU A N 1
ATOM 730 C CA . LEU A 1 92 ? 0.591 -14.07 7.16 1 97.81 92 LEU A CA 1
ATOM 731 C C . LEU A 1 92 ? -0.187 -15.32 7.551 1 97.81 92 LEU A C 1
ATOM 733 O O . LEU A 1 92 ? 0.406 -16.375 7.785 1 97.81 92 LEU A O 1
ATOM 737 N N . LYS A 1 93 ? -1.502 -15.242 7.605 1 97.44 93 LYS A N 1
ATOM 738 C CA . LYS A 1 93 ? -2.332 -16.375 8.008 1 97.44 93 LYS A CA 1
ATOM 739 C C . LYS A 1 93 ? -2.145 -17.547 7.055 1 97.44 93 LYS A C 1
ATOM 741 O O . LYS A 1 93 ? -2.092 -18.703 7.488 1 97.44 93 LYS A O 1
ATOM 746 N N . GLY A 1 94 ? -2.074 -17.25 5.816 1 98.06 94 GLY A N 1
ATOM 747 C CA . GLY A 1 94 ? -1.844 -18.297 4.836 1 98.06 94 GLY A CA 1
ATOM 748 C C . GLY A 1 94 ? -0.461 -18.922 4.938 1 98.06 94 GLY A C 1
ATOM 749 O O . GLY A 1 94 ? -0.312 -20.141 4.867 1 98.06 94 GLY A O 1
ATOM 750 N N . LEU A 1 95 ? 0.527 -18.094 5.168 1 98.5 95 LEU A N 1
ATOM 751 C CA . LEU A 1 95 ? 1.897 -18.578 5.301 1 98.5 95 LEU A CA 1
ATOM 752 C C . LEU A 1 95 ? 2.055 -19.422 6.562 1 98.5 95 LEU A C 1
ATOM 754 O O . LEU A 1 95 ? 2.791 -20.406 6.562 1 98.5 95 LEU A O 1
ATOM 758 N N . GLN A 1 96 ? 1.353 -18.953 7.59 1 98.38 96 GLN A N 1
ATOM 759 C CA . GLN A 1 96 ? 1.353 -19.75 8.812 1 98.38 96 GLN A CA 1
ATOM 760 C C . GLN A 1 96 ? 0.735 -21.125 8.578 1 98.38 96 GLN A C 1
ATOM 762 O O . GLN A 1 96 ? 1.232 -22.125 9.094 1 98.38 96 GLN A O 1
ATOM 767 N N . HIS A 1 97 ? -0.335 -21.172 7.863 1 98 97 HIS A N 1
ATOM 768 C CA . HIS A 1 97 ? -0.979 -22.438 7.539 1 98 97 HIS A CA 1
ATOM 769 C C . HIS A 1 97 ? -0.029 -23.359 6.785 1 98 97 HIS A C 1
ATOM 771 O O . HIS A 1 97 ? 0.034 -24.562 7.066 1 98 97 HIS A O 1
ATOM 777 N N . LEU A 1 98 ? 0.697 -22.812 5.82 1 98.06 98 LEU A N 1
ATOM 778 C CA . LEU A 1 98 ? 1.688 -23.594 5.102 1 98.06 98 LEU A CA 1
ATOM 779 C C . LEU A 1 98 ? 2.705 -24.203 6.062 1 98.06 98 LEU A C 1
ATOM 781 O O . LEU A 1 98 ? 3.039 -25.391 5.957 1 98.06 98 LEU A O 1
ATOM 785 N N . ALA A 1 99 ? 3.143 -23.375 7.004 1 98.19 99 ALA A N 1
ATOM 786 C CA . ALA A 1 99 ? 4.125 -23.812 7.988 1 98.19 99 ALA A CA 1
ATOM 787 C C . ALA A 1 99 ? 3.551 -24.906 8.883 1 98.19 99 ALA A C 1
ATOM 789 O O . ALA A 1 99 ? 4.172 -25.953 9.078 1 98.19 99 ALA A O 1
ATOM 790 N N . ASP A 1 100 ? 2.387 -24.688 9.383 1 97.56 100 ASP A N 1
ATOM 791 C CA . ASP A 1 100 ? 1.751 -25.594 10.336 1 97.56 100 ASP A CA 1
ATOM 792 C C . ASP A 1 100 ? 1.491 -26.953 9.711 1 97.56 100 ASP A C 1
ATOM 794 O O . ASP A 1 100 ? 1.467 -27.969 10.414 1 97.56 100 ASP A O 1
ATOM 798 N N . ASN A 1 101 ? 1.312 -27.016 8.43 1 96.44 101 ASN A N 1
ATOM 799 C CA . ASN A 1 101 ? 0.963 -28.25 7.758 1 96.44 101 ASN A CA 1
ATOM 800 C C . ASN A 1 101 ? 2.111 -28.766 6.891 1 96.44 101 ASN A C 1
ATOM 802 O O . ASN A 1 101 ? 1.929 -29.688 6.09 1 96.44 101 ASN A O 1
ATOM 806 N N . ASN A 1 102 ? 3.246 -28.141 6.988 1 96.44 102 ASN A N 1
ATOM 807 C CA . ASN A 1 102 ? 4.457 -28.516 6.266 1 96.44 102 ASN A CA 1
ATOM 808 C C . ASN A 1 102 ? 4.215 -28.578 4.758 1 96.44 102 ASN A C 1
ATOM 810 O O . ASN A 1 102 ? 4.605 -29.531 4.098 1 96.44 102 ASN A O 1
ATOM 814 N N . ILE A 1 103 ? 3.461 -27.641 4.297 1 97 103 ILE A N 1
ATOM 815 C CA . ILE A 1 103 ? 3.215 -27.516 2.863 1 97 103 ILE A CA 1
ATOM 816 C C . ILE A 1 103 ? 4.32 -26.688 2.219 1 97 103 ILE A C 1
ATOM 818 O O . ILE A 1 103 ? 4.652 -25.609 2.707 1 97 103 ILE A O 1
ATOM 822 N N . ALA A 1 104 ? 4.836 -27.188 1.133 1 97.94 104 ALA A N 1
ATOM 823 C CA . ALA A 1 104 ? 5.949 -26.531 0.46 1 97.94 104 ALA A CA 1
ATOM 824 C C . ALA A 1 104 ? 5.508 -25.219 -0.182 1 97.94 104 ALA A C 1
ATOM 826 O O . ALA A 1 104 ? 4.391 -25.125 -0.697 1 97.94 104 ALA A O 1
ATOM 827 N N . TRP A 1 105 ? 6.414 -24.281 -0.161 1 98.62 105 TRP A N 1
ATOM 828 C CA . TRP A 1 105 ? 6.195 -23.031 -0.883 1 98.62 105 TRP A CA 1
ATOM 829 C C . TRP A 1 105 ? 7.523 -22.422 -1.338 1 98.62 105 TRP A C 1
ATOM 831 O O . TRP A 1 105 ? 8.594 -22.891 -0.946 1 98.62 105 TRP A O 1
ATOM 841 N N . GLY A 1 106 ? 7.52 -21.5 -2.242 1 98.88 106 GLY A N 1
ATOM 842 C CA . GLY A 1 106 ? 8.727 -20.875 -2.773 1 98.88 106 GLY A CA 1
ATOM 843 C C . GLY A 1 106 ? 8.461 -19.562 -3.463 1 98.88 106 GLY A C 1
ATOM 844 O O . GLY A 1 106 ? 7.336 -19.062 -3.455 1 98.88 106 GLY A O 1
ATOM 845 N N . ILE A 1 107 ? 9.531 -18.984 -3.93 1 98.94 107 ILE A N 1
ATOM 846 C CA . ILE A 1 107 ? 9.523 -17.688 -4.602 1 98.94 107 ILE A CA 1
ATOM 847 C C . ILE A 1 107 ? 10.141 -17.828 -5.996 1 98.94 107 ILE A C 1
ATOM 849 O O . ILE A 1 107 ? 11.211 -18.406 -6.152 1 98.94 107 ILE A O 1
ATOM 853 N N . VAL A 1 108 ? 9.414 -17.391 -6.996 1 98.88 108 VAL A N 1
ATOM 854 C CA . VAL A 1 108 ? 9.953 -17.25 -8.344 1 98.88 108 VAL A CA 1
ATOM 855 C C . VAL A 1 108 ? 9.781 -15.812 -8.82 1 98.88 108 VAL A C 1
ATOM 857 O O . VAL A 1 108 ? 8.664 -15.344 -9.023 1 98.88 108 VAL A O 1
ATOM 860 N N . THR A 1 109 ? 10.867 -15.117 -8.977 1 98.69 109 THR A N 1
ATOM 861 C CA . THR A 1 109 ? 10.844 -13.695 -9.297 1 98.69 109 THR A CA 1
ATOM 862 C C . THR A 1 109 ? 11.844 -13.375 -10.406 1 98.69 109 THR A C 1
ATOM 864 O O . THR A 1 109 ? 12.836 -14.086 -10.586 1 98.69 109 THR A O 1
ATOM 867 N N . ASN A 1 110 ? 11.539 -12.305 -11.203 1 97.5 110 ASN A N 1
ATOM 868 C CA . ASN A 1 110 ? 12.492 -11.82 -12.195 1 97.5 110 ASN A CA 1
ATOM 869 C C . ASN A 1 110 ? 13.5 -10.852 -11.586 1 97.5 110 ASN A C 1
ATOM 871 O O . ASN A 1 110 ? 14.414 -10.383 -12.266 1 97.5 110 ASN A O 1
ATOM 875 N N . LYS A 1 111 ? 13.359 -10.516 -10.32 1 97.5 111 LYS A N 1
ATOM 876 C CA . LYS A 1 111 ? 14.328 -9.688 -9.594 1 97.5 111 LYS A CA 1
ATOM 877 C C . LYS A 1 111 ? 15.695 -10.367 -9.531 1 97.5 111 LYS A C 1
ATOM 879 O O . LYS A 1 111 ? 15.781 -11.57 -9.281 1 97.5 111 LYS A O 1
ATOM 884 N N . PRO A 1 112 ? 16.734 -9.57 -9.75 1 97.19 112 PRO A N 1
ATOM 885 C CA . PRO A 1 112 ? 18.078 -10.148 -9.672 1 97.19 112 PRO A CA 1
ATOM 886 C C . PRO A 1 112 ? 18.359 -10.797 -8.32 1 97.19 112 PRO A C 1
ATOM 888 O O . PRO A 1 112 ? 17.875 -10.336 -7.289 1 97.19 112 PRO A O 1
ATOM 891 N N . GLN A 1 113 ? 19.219 -11.773 -8.367 1 97.94 113 GLN A N 1
ATOM 892 C CA . GLN A 1 113 ? 19.516 -12.609 -7.207 1 97.94 113 GLN A CA 1
ATOM 893 C C . GLN A 1 113 ? 20.125 -11.773 -6.074 1 97.94 113 GLN A C 1
ATOM 895 O O . GLN A 1 113 ? 19.75 -11.953 -4.91 1 97.94 113 GLN A O 1
ATOM 900 N N . HIS A 1 114 ? 21.047 -10.898 -6.395 1 97.5 114 HIS A N 1
ATOM 901 C CA . HIS A 1 114 ? 21.719 -10.133 -5.348 1 97.5 114 HIS A CA 1
ATOM 902 C C . HIS A 1 114 ? 20.734 -9.227 -4.613 1 97.5 114 HIS A C 1
ATOM 904 O O . HIS A 1 114 ? 20.812 -9.07 -3.393 1 97.5 114 HIS A O 1
ATOM 910 N N . LEU A 1 115 ? 19.766 -8.633 -5.285 1 98 115 LEU A N 1
ATOM 911 C CA . LEU A 1 115 ? 18.734 -7.812 -4.664 1 98 115 LEU A CA 1
ATOM 912 C C . LEU A 1 115 ? 17.766 -8.68 -3.875 1 98 115 LEU A C 1
ATOM 914 O O . LEU A 1 115 ? 17.375 -8.32 -2.758 1 98 115 LEU A O 1
ATOM 918 N N . THR A 1 116 ? 17.344 -9.828 -4.465 1 98.38 116 THR A N 1
ATOM 919 C CA . THR A 1 116 ? 16.422 -10.75 -3.83 1 98.38 116 THR A CA 1
ATOM 920 C C . THR A 1 116 ? 16.984 -11.258 -2.504 1 98.38 116 THR A C 1
ATOM 922 O O . THR A 1 116 ? 16.297 -11.211 -1.478 1 98.38 116 THR A O 1
ATOM 925 N N . LYS A 1 117 ? 18.219 -11.688 -2.537 1 97.81 117 LYS A N 1
ATOM 926 C CA . LYS A 1 117 ? 18.859 -12.219 -1.342 1 97.81 117 LYS A CA 1
ATOM 927 C C . LYS A 1 117 ? 18.984 -11.148 -0.259 1 97.81 117 LYS A C 1
ATOM 929 O O . LYS A 1 117 ? 18.672 -11.406 0.909 1 97.81 117 LYS A O 1
ATOM 934 N N . GLN A 1 118 ? 19.438 -10.008 -0.646 1 98 118 GLN A N 1
ATOM 935 C CA . GLN A 1 118 ? 19.578 -8.922 0.314 1 98 118 GLN A CA 1
ATOM 936 C C . GLN A 1 118 ? 18.234 -8.586 0.959 1 98 118 GLN A C 1
ATOM 938 O O . GLN A 1 118 ? 18.156 -8.398 2.176 1 98 118 GLN A O 1
ATOM 943 N N . LEU A 1 119 ? 17.188 -8.516 0.166 1 98.38 119 LEU A N 1
ATOM 944 C CA . LEU A 1 119 ? 15.852 -8.188 0.649 1 98.38 119 LEU A CA 1
ATOM 945 C C . LEU A 1 119 ? 15.344 -9.242 1.621 1 98.38 119 LEU A C 1
ATOM 947 O O . LEU A 1 119 ? 14.859 -8.914 2.705 1 98.38 119 LEU A O 1
ATOM 951 N N . LEU A 1 120 ? 15.516 -10.484 1.283 1 98.31 120 LEU A N 1
ATOM 952 C CA . LEU A 1 120 ? 14.914 -11.578 2.041 1 98.31 120 LEU A CA 1
ATOM 953 C C . LEU A 1 120 ? 15.648 -11.797 3.359 1 98.31 120 LEU A C 1
ATOM 955 O O . LEU A 1 120 ? 15.125 -12.438 4.27 1 98.31 120 LEU A O 1
ATOM 959 N N . GLN A 1 121 ? 16.859 -11.211 3.479 1 96.94 121 GLN A N 1
ATOM 960 C CA . GLN A 1 121 ? 17.594 -11.281 4.734 1 96.94 121 GLN A CA 1
ATOM 961 C C . GLN A 1 121 ? 16.844 -10.555 5.852 1 96.94 121 GLN A C 1
ATOM 963 O O . GLN A 1 121 ? 17.031 -10.867 7.031 1 96.94 121 GLN A O 1
ATOM 968 N N . SER A 1 122 ? 15.984 -9.688 5.492 1 95 122 SER A N 1
ATOM 969 C CA . SER A 1 122 ? 15.289 -8.859 6.473 1 95 122 SER A CA 1
ATOM 970 C C . SER A 1 122 ? 13.938 -9.461 6.852 1 95 122 SER A C 1
ATOM 972 O O . SER A 1 122 ? 13.18 -8.859 7.613 1 95 122 SER A O 1
ATOM 974 N N . PHE A 1 123 ? 13.609 -10.625 6.352 1 96.31 123 PHE A N 1
ATOM 975 C CA . PHE A 1 123 ? 12.281 -11.188 6.574 1 96.31 123 PHE A CA 1
ATOM 976 C C . PHE A 1 123 ? 12.375 -12.562 7.23 1 96.31 123 PHE A C 1
ATOM 978 O O . PHE A 1 123 ? 13.258 -13.352 6.898 1 96.31 123 PHE A O 1
ATOM 985 N N . ASN A 1 124 ? 11.523 -12.703 8.203 1 95.12 124 ASN A N 1
ATOM 986 C CA . ASN A 1 124 ? 11.281 -14.008 8.805 1 95.12 124 ASN A CA 1
ATOM 987 C C . ASN A 1 124 ? 9.875 -14.516 8.508 1 95.12 124 ASN A C 1
ATOM 989 O O . ASN A 1 124 ? 8.891 -13.938 8.961 1 95.12 124 ASN A O 1
ATOM 993 N N . PHE A 1 125 ? 9.836 -15.562 7.809 1 97.88 125 PHE A N 1
ATOM 994 C CA . PHE A 1 125 ? 8.555 -16.188 7.512 1 97.88 125 PHE A CA 1
ATOM 995 C C . PHE A 1 125 ? 8.266 -17.312 8.492 1 97.88 125 PHE A C 1
ATOM 997 O O . PHE A 1 125 ? 9.172 -17.828 9.156 1 97.88 125 PHE A O 1
ATOM 1004 N N . PRO A 1 126 ? 6.977 -17.688 8.648 1 98.31 126 PRO A N 1
AT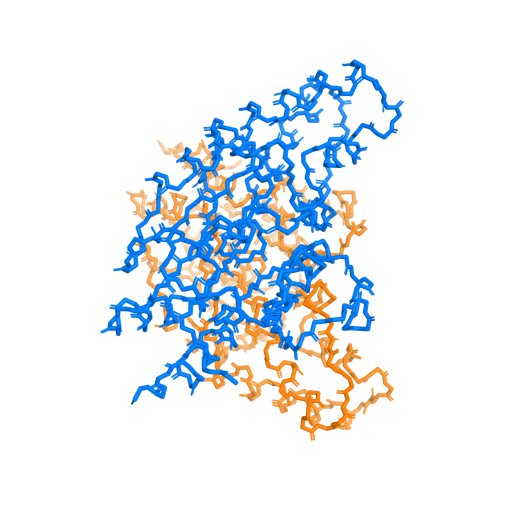OM 1005 C CA . PRO A 1 126 ? 6.645 -18.781 9.562 1 98.31 126 PRO A CA 1
ATOM 1006 C C . PRO A 1 126 ? 7.422 -20.062 9.25 1 98.31 126 PRO A C 1
ATOM 1008 O O . PRO A 1 126 ? 7.711 -20.844 10.164 1 98.31 126 PRO A O 1
ATOM 1011 N N . SER A 1 127 ? 7.719 -20.266 7.996 1 98.5 127 SER A N 1
ATOM 1012 C CA . SER A 1 127 ? 8.633 -21.312 7.523 1 98.5 127 SER A CA 1
ATOM 1013 C C . SER A 1 127 ? 9.484 -20.812 6.367 1 98.5 127 SER A C 1
ATOM 1015 O O . SER A 1 127 ? 9.133 -19.828 5.699 1 98.5 127 SER A O 1
ATOM 1017 N N . GLN A 1 128 ? 10.539 -21.5 6.16 1 97.81 128 GLN A N 1
ATOM 1018 C CA . GLN A 1 128 ? 11.43 -21.094 5.082 1 97.81 128 GLN A CA 1
ATOM 1019 C C . GLN A 1 128 ? 10.906 -21.547 3.725 1 97.81 128 GLN A C 1
ATOM 1021 O O . GLN A 1 128 ? 10.383 -22.656 3.6 1 97.81 128 GLN A O 1
ATOM 1026 N N . PRO A 1 129 ? 11.023 -20.688 2.695 1 98.69 129 PRO A N 1
ATOM 1027 C CA . PRO A 1 129 ? 10.727 -21.188 1.351 1 98.69 129 PRO A CA 1
ATOM 1028 C C . PRO A 1 129 ? 11.641 -22.328 0.929 1 98.69 129 PRO A C 1
ATOM 1030 O O . PRO A 1 129 ? 12.844 -22.297 1.2 1 98.69 129 PRO A O 1
ATOM 1033 N N . LYS A 1 130 ? 11.062 -23.25 0.277 1 98.62 130 LYS A N 1
ATOM 1034 C CA . LYS A 1 130 ? 11.852 -24.375 -0.213 1 98.62 130 LYS A CA 1
ATOM 1035 C C . LYS A 1 130 ? 12.609 -24.016 -1.482 1 98.62 130 LYS A C 1
ATOM 1037 O O . LYS A 1 130 ? 13.594 -24.656 -1.833 1 98.62 130 LYS A O 1
ATOM 1042 N N . SER A 1 131 ? 12.148 -22.953 -2.117 1 98.75 131 SER A N 1
ATOM 1043 C CA . SER A 1 131 ? 12.773 -22.516 -3.361 1 98.75 131 SER A CA 1
ATOM 1044 C C . SER A 1 131 ? 12.773 -20.984 -3.469 1 98.75 131 SER A C 1
ATOM 1046 O O . SER A 1 131 ? 11.789 -20.328 -3.111 1 98.75 131 SER A O 1
ATOM 1048 N N . ILE A 1 132 ? 13.898 -20.484 -3.861 1 98.88 132 ILE A N 1
ATOM 1049 C CA . ILE A 1 132 ? 14.031 -19.094 -4.258 1 98.88 132 ILE A CA 1
ATOM 1050 C C . ILE A 1 132 ? 14.719 -19 -5.617 1 98.88 132 ILE A C 1
ATOM 1052 O O . ILE A 1 132 ? 15.93 -19.203 -5.727 1 98.88 132 ILE A O 1
ATOM 1056 N N . VAL A 1 133 ? 13.938 -18.766 -6.672 1 98.88 133 VAL A N 1
ATOM 1057 C CA . VAL A 1 133 ? 14.445 -18.625 -8.031 1 98.88 133 VAL A CA 1
ATOM 1058 C C . VAL A 1 133 ? 14.375 -17.156 -8.461 1 98.88 133 VAL A C 1
ATOM 1060 O O . VAL A 1 133 ? 13.289 -16.594 -8.578 1 98.88 133 VAL A O 1
ATOM 1063 N N . ALA A 1 134 ? 15.57 -16.594 -8.68 1 98.62 134 ALA A N 1
ATOM 1064 C CA . ALA A 1 134 ? 15.664 -15.172 -9.031 1 98.62 134 ALA A CA 1
ATOM 1065 C C . ALA A 1 134 ? 15.82 -14.992 -10.539 1 98.62 134 ALA A C 1
ATOM 1067 O O . ALA A 1 134 ? 15.844 -15.969 -11.289 1 98.62 134 ALA A O 1
ATOM 1068 N N . GLY A 1 135 ? 15.828 -13.734 -10.945 1 97.62 135 GLY A N 1
ATOM 1069 C CA . GLY A 1 135 ? 15.812 -13.398 -12.359 1 97.62 135 GLY A CA 1
ATOM 1070 C C . GLY A 1 135 ? 17.062 -13.867 -13.094 1 97.62 135 GLY A C 1
ATOM 1071 O O . GLY A 1 135 ? 17.047 -14 -14.32 1 97.62 135 GLY A O 1
ATOM 1072 N N . ASP A 1 136 ? 18.078 -14.156 -12.312 1 97.81 136 ASP A N 1
ATOM 1073 C CA . ASP A 1 136 ? 19.328 -14.562 -12.969 1 97.81 136 ASP A CA 1
ATOM 1074 C C . ASP A 1 136 ? 19.812 -15.906 -12.43 1 97.81 136 ASP A C 1
ATOM 1076 O O . ASP A 1 136 ? 21 -16.234 -12.523 1 97.81 136 ASP A O 1
ATOM 1080 N N . THR A 1 137 ? 18.938 -16.625 -11.758 1 98.44 137 THR A N 1
ATOM 1081 C CA . THR A 1 137 ? 19.234 -18 -11.336 1 98.44 137 THR A CA 1
ATOM 1082 C C . THR A 1 137 ? 19.484 -18.891 -12.547 1 98.44 137 THR A C 1
ATOM 1084 O O . THR A 1 137 ? 20.375 -19.75 -12.516 1 98.44 137 THR A O 1
ATOM 1087 N N . LEU A 1 138 ? 18.688 -18.75 -13.57 1 98.44 138 LEU A N 1
ATOM 1088 C CA . LEU A 1 138 ? 18.828 -19.438 -14.844 1 98.44 138 LEU A CA 1
ATOM 1089 C C . LEU A 1 138 ? 19.141 -18.453 -15.969 1 98.44 138 LEU A C 1
ATOM 1091 O O . LEU A 1 138 ? 19.125 -17.234 -15.75 1 98.44 138 LEU A O 1
ATOM 1095 N N . SER A 1 139 ? 19.406 -18.969 -17.188 1 98.12 139 SER A N 1
ATOM 1096 C CA . SER A 1 139 ? 19.703 -18.125 -18.328 1 98.12 139 SER A CA 1
ATOM 1097 C C . SER A 1 139 ? 18.438 -17.5 -18.906 1 98.12 139 SER A C 1
ATOM 1099 O O . SER A 1 139 ? 18.5 -16.578 -19.719 1 98.12 139 SER A O 1
ATOM 1101 N N . VAL A 1 140 ? 17.281 -18.031 -18.531 1 97.94 140 VAL A N 1
ATOM 1102 C CA . VAL A 1 140 ? 15.984 -17.484 -18.938 1 97.94 140 VAL A CA 1
ATOM 1103 C C . VAL A 1 140 ? 15.164 -17.094 -17.719 1 97.94 140 VAL A C 1
ATOM 1105 O O . VAL A 1 140 ? 15.453 -17.547 -16.594 1 97.94 140 VAL A O 1
ATOM 1108 N N . ARG A 1 141 ? 14.25 -16.281 -17.875 1 96.94 141 ARG A N 1
ATOM 1109 C CA . ARG A 1 141 ? 13.359 -15.852 -16.797 1 96.94 141 ARG A CA 1
ATOM 1110 C C . ARG A 1 141 ? 11.898 -15.891 -17.234 1 96.94 141 ARG A C 1
ATOM 1112 O O . ARG A 1 141 ? 11.602 -16.25 -18.391 1 96.94 141 ARG A O 1
ATOM 1119 N N . LYS A 1 142 ? 10.977 -15.594 -16.297 1 97.81 142 LYS A N 1
ATOM 1120 C CA . LYS A 1 142 ? 9.57 -15.492 -16.688 1 97.81 142 LYS A CA 1
ATOM 1121 C C . LYS A 1 142 ? 9.391 -14.57 -17.875 1 97.81 142 LYS A C 1
ATOM 1123 O O . LYS A 1 142 ? 10.031 -13.516 -17.953 1 97.81 142 LYS A O 1
ATOM 1128 N N . PRO A 1 143 ? 8.602 -15.078 -18.812 1 97.38 143 PRO A N 1
ATOM 1129 C CA . PRO A 1 143 ? 7.527 -16.062 -18.781 1 97.38 143 PRO A CA 1
ATOM 1130 C C . PRO A 1 143 ? 8 -17.469 -19.172 1 97.38 143 PRO A C 1
ATOM 1132 O O . PRO A 1 143 ? 7.184 -18.375 -19.297 1 97.38 143 PRO A O 1
ATOM 1135 N N . ASP A 1 144 ? 9.281 -17.609 -19.484 1 98.56 144 ASP A N 1
ATOM 1136 C CA . ASP A 1 144 ? 9.773 -18.969 -19.688 1 98.56 144 ASP A CA 1
ATOM 1137 C C . ASP A 1 144 ? 9.414 -19.875 -18.531 1 98.56 144 ASP A C 1
ATOM 1139 O O . ASP A 1 144 ? 9.523 -19.469 -17.359 1 98.56 144 ASP A O 1
ATOM 1143 N N . PRO A 1 145 ? 8.977 -21.047 -18.734 1 98.62 145 PRO A N 1
ATOM 1144 C CA . PRO A 1 145 ? 8.531 -21.938 -17.656 1 98.62 145 PRO A CA 1
ATOM 1145 C C . PRO A 1 145 ? 9.695 -22.562 -16.891 1 98.62 145 PRO A C 1
ATOM 1147 O O . PRO A 1 145 ? 9.492 -23.156 -15.828 1 98.62 145 PRO A O 1
ATOM 1150 N N . ALA A 1 146 ? 10.93 -22.438 -17.359 1 98.81 146 ALA A N 1
ATOM 1151 C CA . ALA A 1 146 ? 12.078 -23.109 -16.766 1 98.81 146 ALA A CA 1
ATOM 1152 C C . ALA A 1 146 ? 12.219 -22.75 -15.289 1 98.81 146 ALA A C 1
ATOM 1154 O O . ALA A 1 146 ? 12.453 -23.609 -14.445 1 98.81 146 ALA A O 1
ATOM 1155 N N . PRO A 1 147 ? 12.062 -21.469 -14.945 1 98.88 147 PRO A N 1
ATOM 1156 C CA . PRO A 1 147 ? 12.125 -21.125 -13.523 1 98.88 147 PRO A CA 1
ATOM 1157 C C . PRO A 1 147 ? 11.055 -21.828 -12.695 1 98.88 147 PRO A C 1
ATOM 1159 O O . PRO A 1 147 ? 11.305 -22.219 -11.547 1 98.88 147 PRO A O 1
ATOM 1162 N N . MET A 1 148 ? 9.891 -22.016 -13.281 1 98.88 148 MET A N 1
ATOM 1163 C CA . MET A 1 148 ? 8.797 -22.703 -12.594 1 98.88 148 MET A CA 1
ATOM 1164 C C . MET A 1 148 ? 9.141 -24.172 -12.359 1 98.88 148 MET A C 1
ATOM 1166 O O . MET A 1 148 ? 8.875 -24.703 -11.289 1 98.88 148 MET A O 1
ATOM 1170 N N . PHE A 1 149 ? 9.68 -24.797 -13.391 1 98.88 149 PHE A N 1
ATOM 1171 C CA . PHE A 1 149 ? 10.07 -26.203 -13.273 1 98.88 149 PHE A CA 1
ATOM 1172 C C . PHE A 1 149 ? 11.117 -26.375 -12.172 1 98.88 149 PHE A C 1
ATOM 1174 O O . PHE A 1 149 ? 11.031 -27.312 -11.375 1 98.88 149 PHE A O 1
ATOM 1181 N N . LEU A 1 150 ? 12.078 -25.453 -12.18 1 98.94 150 LEU A N 1
ATOM 1182 C CA . LEU A 1 150 ? 13.125 -25.531 -11.156 1 98.94 150 LEU A CA 1
ATOM 1183 C C . LEU A 1 150 ? 12.523 -25.391 -9.758 1 98.94 150 LEU A C 1
ATOM 1185 O O . LEU A 1 150 ? 12.898 -26.141 -8.852 1 98.94 150 LEU A O 1
ATOM 1189 N N . ALA A 1 151 ? 11.609 -24.469 -9.555 1 98.94 151 ALA A N 1
ATOM 1190 C CA . ALA A 1 151 ? 10.984 -24.25 -8.258 1 98.94 151 ALA A CA 1
ATOM 1191 C C . ALA A 1 151 ? 10.195 -25.484 -7.805 1 98.94 151 ALA A C 1
ATOM 1193 O O . ALA A 1 151 ? 10.281 -25.891 -6.648 1 98.94 151 ALA A O 1
ATOM 1194 N N . ALA A 1 152 ? 9.43 -26.016 -8.711 1 98.75 152 ALA A N 1
ATOM 1195 C CA . ALA A 1 152 ? 8.672 -27.234 -8.391 1 98.75 152 ALA A CA 1
ATOM 1196 C C . ALA A 1 152 ? 9.602 -28.359 -7.969 1 98.75 152 ALA A C 1
ATOM 1198 O O . ALA A 1 152 ? 9.336 -29.062 -6.98 1 98.75 152 ALA A O 1
ATOM 1199 N N . GLU A 1 153 ? 10.648 -28.547 -8.758 1 98.88 153 GLU A N 1
ATOM 1200 C CA . GLU A 1 153 ? 11.633 -29.578 -8.453 1 98.88 153 GLU A CA 1
ATOM 1201 C C . GLU A 1 153 ? 12.219 -29.375 -7.055 1 98.88 153 GLU A C 1
ATOM 1203 O O . GLU A 1 153 ? 12.312 -30.328 -6.277 1 98.88 153 GLU A O 1
ATOM 1208 N N . GLN A 1 154 ? 12.57 -28.188 -6.688 1 98.81 154 GLN A N 1
ATOM 1209 C CA . GLN A 1 154 ? 13.164 -27.859 -5.395 1 98.81 154 GLN A CA 1
ATOM 1210 C C . GLN A 1 154 ? 12.156 -28.047 -4.266 1 98.81 154 GLN A C 1
ATOM 1212 O O . GLN A 1 154 ? 12.531 -28.359 -3.133 1 98.81 154 GLN A O 1
ATOM 1217 N N . CYS A 1 155 ? 10.898 -27.906 -4.598 1 98.44 155 CYS A N 1
ATOM 1218 C CA . CYS A 1 155 ? 9.828 -28.109 -3.621 1 98.44 155 CYS A CA 1
ATOM 1219 C C . CYS A 1 155 ? 9.461 -29.578 -3.518 1 98.44 155 CYS A C 1
ATOM 1221 O O . CYS A 1 155 ? 8.695 -29.969 -2.629 1 98.44 155 CYS A O 1
ATOM 1223 N N . GLY A 1 156 ? 9.93 -30.375 -4.48 1 98.25 156 GLY A N 1
ATOM 1224 C CA . GLY A 1 156 ? 9.703 -31.812 -4.438 1 98.25 156 GLY A CA 1
ATOM 1225 C C . GLY A 1 156 ? 8.336 -32.219 -4.945 1 98.25 156 GLY A C 1
ATOM 1226 O O . GLY A 1 156 ? 7.754 -33.188 -4.469 1 98.25 156 GLY A O 1
ATOM 1227 N N . VAL A 1 157 ? 7.777 -31.422 -5.828 1 97.56 157 VAL A N 1
ATOM 1228 C CA . VAL A 1 157 ? 6.445 -31.719 -6.348 1 97.56 157 VAL A CA 1
ATOM 1229 C C . VAL A 1 157 ? 6.445 -31.594 -7.867 1 97.56 157 VAL A C 1
ATOM 1231 O O . VAL A 1 157 ? 7.402 -31.094 -8.453 1 97.56 157 VAL A O 1
ATOM 1234 N N . LYS A 1 158 ? 5.383 -32.094 -8.492 1 97.94 158 LYS A N 1
ATOM 1235 C CA . LYS A 1 158 ? 5.18 -31.875 -9.922 1 97.94 158 LYS A CA 1
ATOM 1236 C C . LYS A 1 158 ? 4.613 -30.484 -10.203 1 97.94 158 LYS A C 1
ATOM 1238 O O . LYS A 1 158 ? 3.873 -29.938 -9.383 1 97.94 158 LYS A O 1
ATOM 1243 N N . PRO A 1 159 ? 4.98 -29.938 -11.352 1 98.25 159 PRO A N 1
ATOM 1244 C CA . PRO A 1 159 ? 4.441 -28.609 -11.688 1 98.25 159 PRO A CA 1
ATOM 1245 C C . PRO A 1 159 ? 2.916 -28.562 -11.602 1 98.25 159 PRO A C 1
ATOM 1247 O O . PRO A 1 159 ? 2.354 -27.562 -11.125 1 98.25 159 PRO A O 1
ATOM 1250 N N . GLU A 1 160 ? 2.266 -29.641 -11.969 1 97.5 160 GLU A N 1
ATOM 1251 C CA . GLU A 1 160 ? 0.807 -29.688 -12 1 97.5 160 GLU A CA 1
ATOM 1252 C C . GLU A 1 160 ? 0.222 -29.641 -10.594 1 97.5 160 GLU A C 1
ATOM 1254 O O . GLU A 1 160 ? -0.978 -29.422 -10.422 1 97.5 160 GLU A O 1
ATOM 1259 N N . GLU A 1 161 ? 1.08 -29.828 -9.625 1 97.19 161 GLU A N 1
ATOM 1260 C CA . GLU A 1 161 ? 0.653 -29.812 -8.234 1 97.19 161 GLU A CA 1
ATOM 1261 C C . GLU A 1 161 ? 0.938 -28.469 -7.582 1 97.19 161 GLU A C 1
ATOM 1263 O O . GLU A 1 161 ? 0.801 -28.312 -6.367 1 97.19 161 GLU A O 1
ATOM 1268 N N . CYS A 1 162 ? 1.33 -27.484 -8.359 1 97.88 162 CYS A N 1
ATOM 1269 C CA . CYS A 1 162 ? 1.67 -26.172 -7.848 1 97.88 162 CYS A CA 1
ATOM 1270 C C . CYS A 1 162 ? 0.642 -25.141 -8.281 1 97.88 162 CYS A C 1
ATOM 1272 O O . CYS A 1 162 ? 0.026 -25.266 -9.344 1 97.88 162 CYS A O 1
ATOM 1274 N N . ILE A 1 163 ? 0.437 -24.188 -7.465 1 98.38 163 ILE A N 1
ATOM 1275 C CA . ILE A 1 163 ? -0.148 -22.922 -7.902 1 98.38 163 ILE A CA 1
ATOM 1276 C C . ILE A 1 163 ? 0.92 -21.828 -7.902 1 98.38 163 ILE A C 1
ATOM 1278 O O . ILE A 1 163 ? 1.734 -21.75 -6.977 1 98.38 163 ILE A O 1
ATOM 1282 N N . TYR A 1 164 ? 0.981 -21.094 -8.945 1 98.75 164 TYR A N 1
ATOM 1283 C CA . TYR A 1 164 ? 1.83 -19.906 -9.008 1 98.75 164 TYR A CA 1
ATOM 1284 C C . TYR A 1 164 ? 0.994 -18.641 -8.953 1 98.75 164 TYR A C 1
ATOM 1286 O O . TYR A 1 164 ? 0.045 -18.469 -9.719 1 98.75 164 TYR A O 1
ATOM 1294 N N . ILE A 1 165 ? 1.322 -17.719 -8.031 1 98.56 165 ILE A N 1
ATOM 1295 C CA . ILE A 1 165 ? 0.577 -16.484 -7.812 1 98.56 165 ILE A CA 1
ATOM 1296 C C . ILE A 1 165 ? 1.461 -15.289 -8.141 1 98.56 165 ILE A C 1
ATOM 1298 O O . ILE A 1 165 ? 2.568 -15.164 -7.613 1 98.56 165 ILE A O 1
ATOM 1302 N N . GLY A 1 166 ? 1.015 -14.43 -9.008 1 97.19 166 GLY A N 1
ATOM 1303 C CA . GLY A 1 166 ? 1.774 -13.25 -9.383 1 97.19 166 GLY A CA 1
ATOM 1304 C C . GLY A 1 166 ? 0.898 -12.086 -9.805 1 97.19 166 GLY A C 1
ATOM 1305 O O . GLY A 1 166 ? -0.318 -12.234 -9.938 1 97.19 166 GLY A O 1
ATOM 1306 N N . ASP A 1 167 ? 1.497 -10.883 -10.008 1 95.31 167 ASP A N 1
ATOM 1307 C CA . ASP A 1 167 ? 0.728 -9.664 -10.242 1 95.31 167 ASP A CA 1
ATOM 1308 C C . ASP A 1 167 ? 0.994 -9.109 -11.641 1 95.31 167 ASP A C 1
ATOM 1310 O O . ASP A 1 167 ? 0.752 -7.93 -11.898 1 95.31 167 ASP A O 1
ATOM 1314 N N . HIS A 1 168 ? 1.54 -9.836 -12.516 1 93.06 168 HIS A N 1
ATOM 1315 C CA . HIS A 1 168 ? 1.811 -9.43 -13.891 1 93.06 168 HIS A CA 1
ATOM 1316 C C . HIS A 1 168 ? 1.409 -10.523 -14.875 1 93.06 168 HIS A C 1
ATOM 1318 O O . HIS A 1 168 ? 1.55 -11.711 -14.578 1 93.06 168 HIS A O 1
ATOM 1324 N N . PRO A 1 169 ? 0.96 -10.156 -16.125 1 92.31 169 PRO A N 1
ATOM 1325 C CA . PRO A 1 169 ? 0.609 -11.164 -17.141 1 92.31 169 PRO A CA 1
ATOM 1326 C C . PRO A 1 169 ? 1.731 -12.172 -17.375 1 92.31 169 PRO A C 1
ATOM 1328 O O . PRO A 1 169 ? 1.466 -13.352 -17.625 1 92.31 169 PRO A O 1
ATOM 1331 N N . ARG A 1 170 ? 2.932 -11.734 -17.266 1 93.62 170 ARG A N 1
ATOM 1332 C CA . ARG A 1 170 ? 4.082 -12.617 -17.453 1 93.62 170 ARG A CA 1
ATOM 1333 C C . ARG A 1 170 ? 4.09 -13.742 -16.422 1 93.62 170 ARG A C 1
ATOM 1335 O O . ARG A 1 170 ? 4.555 -14.844 -16.703 1 93.62 170 ARG A O 1
ATOM 1342 N N . ASP A 1 171 ? 3.594 -13.469 -15.211 1 96.31 171 ASP A N 1
ATOM 1343 C CA . ASP A 1 171 ? 3.502 -14.492 -14.172 1 96.31 171 ASP A CA 1
ATOM 1344 C C . ASP A 1 171 ? 2.514 -15.586 -14.562 1 96.31 171 ASP A C 1
ATOM 1346 O O . ASP A 1 171 ? 2.793 -16.781 -14.383 1 96.31 171 ASP A O 1
ATOM 1350 N N . ILE A 1 172 ? 1.364 -15.172 -15.078 1 96.25 172 ILE A N 1
ATOM 1351 C CA . ILE A 1 172 ? 0.315 -16.109 -15.477 1 96.25 172 ILE A CA 1
ATOM 1352 C C . ILE A 1 172 ? 0.784 -16.938 -16.672 1 96.25 172 ILE A C 1
ATOM 1354 O O . ILE A 1 172 ? 0.617 -18.156 -16.688 1 96.25 172 ILE A O 1
ATOM 1358 N N . GLU A 1 173 ? 1.414 -16.266 -17.609 1 96.69 173 GLU A N 1
ATOM 1359 C CA . GLU A 1 173 ? 1.955 -16.969 -18.766 1 96.69 173 GLU A CA 1
ATOM 1360 C C . GLU A 1 173 ? 2.975 -18.016 -18.359 1 96.69 173 GLU A C 1
ATOM 1362 O O . GLU A 1 173 ? 2.951 -19.141 -18.875 1 96.69 173 GLU A O 1
ATOM 1367 N N . ALA A 1 174 ? 3.869 -17.672 -17.453 1 98 174 ALA A N 1
ATOM 1368 C CA . ALA A 1 174 ? 4.875 -18.609 -16.969 1 98 174 ALA A CA 1
ATOM 1369 C C . ALA A 1 174 ? 4.223 -19.812 -16.312 1 98 174 ALA A C 1
ATOM 1371 O O . ALA A 1 174 ? 4.637 -20.953 -16.531 1 98 174 ALA A O 1
ATOM 1372 N N . GLY A 1 175 ? 3.219 -19.578 -15.422 1 98.31 175 GLY A N 1
ATOM 1373 C CA . GLY A 1 175 ? 2.494 -20.656 -14.773 1 98.31 175 GLY A CA 1
ATOM 1374 C C . GLY A 1 175 ? 1.785 -21.578 -15.758 1 98.31 175 GLY A C 1
ATOM 1375 O O . GLY A 1 175 ? 1.854 -22.797 -15.633 1 98.31 175 GLY A O 1
ATOM 1376 N N . ILE A 1 176 ? 1.134 -20.984 -16.75 1 97.62 176 ILE A N 1
ATOM 1377 C CA . ILE A 1 176 ? 0.431 -21.734 -17.781 1 97.62 176 ILE A CA 1
ATOM 1378 C C . ILE A 1 176 ? 1.423 -22.609 -18.547 1 97.62 176 ILE A C 1
ATOM 1380 O O . ILE A 1 176 ? 1.19 -23.797 -18.734 1 97.62 176 ILE A O 1
ATOM 1384 N N . ASN A 1 177 ? 2.514 -21.969 -18.938 1 98.06 177 ASN A N 1
ATOM 1385 C CA . ASN A 1 177 ? 3.543 -22.688 -19.688 1 98.06 177 ASN A CA 1
ATOM 1386 C C . ASN A 1 177 ? 4.109 -23.859 -18.891 1 98.06 177 ASN A C 1
ATOM 1388 O O . ASN A 1 177 ? 4.57 -24.844 -19.453 1 98.06 177 ASN A O 1
ATOM 1392 N N . ALA A 1 178 ? 4.031 -23.781 -17.609 1 98.62 178 ALA A N 1
ATOM 1393 C CA . ALA A 1 178 ? 4.555 -24.828 -16.734 1 98.62 178 ALA A CA 1
ATOM 1394 C C . ALA A 1 178 ? 3.455 -25.797 -16.312 1 98.62 178 ALA A C 1
ATOM 1396 O O . ALA A 1 178 ? 3.691 -26.703 -15.516 1 98.62 178 ALA A O 1
ATOM 1397 N N . LYS A 1 179 ? 2.174 -25.547 -16.812 1 98 179 LYS A N 1
ATOM 1398 C CA . LYS A 1 179 ? 1.008 -26.375 -16.516 1 98 179 LYS A CA 1
ATOM 1399 C C . LYS A 1 179 ? 0.653 -26.312 -15.039 1 98 179 LYS A C 1
ATOM 1401 O O . LYS A 1 179 ? 0.229 -27.312 -14.453 1 98 179 LYS A O 1
ATOM 1406 N N . MET A 1 180 ? 0.893 -25.234 -14.422 1 98.19 180 MET A N 1
ATOM 1407 C CA . MET A 1 180 ? 0.503 -24.969 -13.039 1 98.19 180 MET A CA 1
ATOM 1408 C C . MET A 1 180 ? -0.865 -24.297 -12.977 1 98.19 180 MET A C 1
ATOM 1410 O O . MET A 1 180 ? -1.308 -23.688 -13.953 1 98.19 180 MET A O 1
ATOM 1414 N N . LEU A 1 181 ? -1.565 -24.5 -11.828 1 97.75 181 LEU A N 1
ATOM 1415 C CA . LEU A 1 181 ? -2.641 -23.562 -11.523 1 97.75 181 LEU A CA 1
ATOM 1416 C C . LEU A 1 181 ? -2.1 -22.156 -11.375 1 97.75 181 LEU A C 1
ATOM 1418 O O . LEU A 1 181 ? -1.017 -21.938 -10.828 1 97.75 181 LEU A O 1
ATOM 1422 N N . THR A 1 182 ? -2.82 -21.156 -11.875 1 97.88 182 THR A N 1
ATOM 1423 C CA . THR A 1 182 ? -2.346 -19.766 -11.844 1 97.88 182 THR A CA 1
ATOM 1424 C C . THR A 1 182 ? -3.309 -18.891 -11.055 1 97.88 182 THR A C 1
ATOM 1426 O O . THR A 1 182 ? -4.527 -19.047 -11.148 1 97.88 182 THR A O 1
ATOM 1429 N N . GLY A 1 183 ? -2.775 -18.094 -10.156 1 97.12 183 GLY A N 1
ATOM 1430 C CA . GLY A 1 183 ? -3.508 -17.078 -9.406 1 97.12 183 GLY A CA 1
ATOM 1431 C C . GLY A 1 183 ? -3.014 -15.664 -9.664 1 97.12 183 GLY A C 1
ATOM 1432 O O . GLY A 1 183 ? -1.83 -15.375 -9.484 1 97.12 183 GLY A O 1
ATOM 1433 N N . ALA A 1 184 ? -3.934 -14.766 -10.086 1 96 184 ALA A N 1
ATOM 1434 C CA . ALA A 1 184 ? -3.592 -13.375 -10.352 1 96 184 ALA A CA 1
ATOM 1435 C C . ALA A 1 184 ? -3.76 -12.523 -9.094 1 96 184 ALA A C 1
ATOM 1437 O O . ALA A 1 184 ? -4.848 -12.469 -8.516 1 96 184 ALA A O 1
ATOM 1438 N N . ALA A 1 185 ? -2.68 -11.945 -8.648 1 96.06 185 ALA A N 1
ATOM 1439 C CA . ALA A 1 185 ? -2.74 -10.977 -7.559 1 96.06 185 ALA A CA 1
ATOM 1440 C C . ALA A 1 185 ? -3.166 -9.602 -8.07 1 96.06 185 ALA A C 1
ATOM 1442 O O . ALA A 1 185 ? -2.326 -8.797 -8.484 1 96.06 185 ALA A O 1
ATOM 1443 N N . LEU A 1 186 ? -4.379 -9.242 -7.891 1 92.81 186 LEU A N 1
ATOM 1444 C CA . LEU A 1 186 ? -4.941 -8.039 -8.484 1 92.81 186 LEU A CA 1
ATOM 1445 C C . LEU A 1 186 ? -4.691 -6.824 -7.598 1 92.81 186 LEU A C 1
ATOM 1447 O O . LEU A 1 186 ? -4.949 -5.691 -8 1 92.81 186 LEU A O 1
ATOM 1451 N N . PHE A 1 187 ? -4.145 -7.039 -6.418 1 93.5 187 PHE A N 1
ATOM 1452 C CA . PHE A 1 187 ? -3.793 -5.969 -5.496 1 93.5 187 PHE A CA 1
ATOM 1453 C C . PHE A 1 187 ? -2.375 -5.473 -5.758 1 93.5 187 PHE A C 1
ATOM 1455 O O . PHE A 1 187 ? -1.931 -4.496 -5.152 1 93.5 187 PHE A O 1
ATOM 1462 N N . GLY A 1 188 ? -1.625 -6.141 -6.652 1 94.12 188 GLY A N 1
ATOM 1463 C CA . GLY A 1 188 ? -0.234 -5.812 -6.926 1 94.12 188 GLY A CA 1
ATOM 1464 C C . GLY A 1 188 ? -0.065 -4.531 -7.715 1 94.12 188 GLY A C 1
ATOM 1465 O O . GLY A 1 188 ? -0.776 -3.551 -7.477 1 94.12 188 GLY A O 1
ATOM 1466 N N . TYR A 1 189 ? 0.96 -4.516 -8.539 1 90.69 189 TYR A N 1
ATOM 1467 C CA . TYR A 1 189 ? 1.364 -3.289 -9.211 1 90.69 189 TYR A CA 1
ATOM 1468 C C . TYR A 1 189 ? 0.745 -3.203 -10.602 1 90.69 189 TYR A C 1
ATOM 1470 O O . TYR A 1 189 ? 1.453 -3.002 -11.594 1 90.69 189 TYR A O 1
ATOM 1478 N N . LEU A 1 190 ? -0.501 -3.369 -10.703 1 83.31 190 LEU A N 1
ATOM 1479 C CA . LEU A 1 190 ? -1.192 -3.369 -11.992 1 83.31 190 LEU A CA 1
ATOM 1480 C C . LEU A 1 190 ? -1.615 -1.958 -12.383 1 83.31 190 LEU A C 1
ATOM 1482 O O . LEU A 1 190 ? -1.93 -1.138 -11.516 1 83.31 190 LEU A O 1
ATOM 1486 N N . PRO A 1 191 ? -1.585 -1.787 -13.727 1 75.81 191 PRO A N 1
ATOM 1487 C CA . PRO A 1 191 ? -2.174 -0.516 -14.156 1 75.81 191 PRO A CA 1
ATOM 1488 C C . PRO A 1 191 ? -3.66 -0.411 -13.82 1 75.81 191 PRO A C 1
ATOM 1490 O O . PRO A 1 191 ? -4.332 -1.433 -13.656 1 75.81 191 PRO A O 1
ATOM 1493 N N . GLU A 1 192 ? -4.145 0.767 -13.766 1 70.38 192 GLU A N 1
ATOM 1494 C CA . GLU A 1 192 ? -5.531 1.029 -13.398 1 70.38 192 GLU A CA 1
ATOM 1495 C C . GLU A 1 192 ? -6.496 0.357 -14.375 1 70.38 192 GLU A C 1
ATOM 1497 O O . GLU A 1 192 ? -7.586 -0.061 -13.984 1 70.38 192 GLU A O 1
ATOM 1502 N N . GLU A 1 193 ? -6.023 0.194 -15.531 1 68.62 193 GLU A N 1
ATOM 1503 C CA . GLU A 1 193 ? -6.906 -0.311 -16.578 1 68.62 193 GLU A CA 1
ATOM 1504 C C . GLU A 1 193 ? -6.895 -1.836 -16.625 1 68.62 193 GLU A C 1
ATOM 1506 O O . GLU A 1 193 ? -7.711 -2.449 -17.312 1 68.62 193 GLU A O 1
ATOM 1511 N N . ALA A 1 194 ? -6.07 -2.367 -15.812 1 69.81 194 ALA A N 1
ATOM 1512 C CA . ALA A 1 194 ? -5.957 -3.824 -15.844 1 69.81 194 ALA A CA 1
ATOM 1513 C C . ALA A 1 194 ? -7.219 -4.48 -15.281 1 69.81 194 ALA A C 1
ATOM 1515 O O . ALA A 1 194 ? -7.797 -3.996 -14.305 1 69.81 194 ALA A O 1
ATOM 1516 N N . SER A 1 195 ? -7.789 -5.371 -16.031 1 71 195 SER A N 1
ATOM 1517 C CA . SER A 1 195 ? -8.969 -6.133 -15.617 1 71 195 SER A CA 1
ATOM 1518 C C . SER A 1 195 ? -8.711 -7.633 -15.703 1 71 195 SER A C 1
ATOM 1520 O O . SER A 1 195 ? -7.703 -8.062 -16.266 1 71 195 SER A O 1
ATOM 1522 N N . GLU A 1 196 ? -9.586 -8.32 -15.023 1 70.88 196 GLU A N 1
ATOM 1523 C CA . GLU A 1 196 ? -9.492 -9.781 -15.055 1 70.88 196 GLU A CA 1
ATOM 1524 C C . GLU A 1 196 ? -9.422 -10.297 -16.484 1 70.88 196 GLU A C 1
ATOM 1526 O O . GLU A 1 196 ? -8.82 -11.344 -16.75 1 70.88 196 GLU A O 1
ATOM 1531 N N . LYS A 1 197 ? -9.938 -9.578 -17.281 1 69.25 197 LYS A N 1
ATOM 1532 C CA . LYS A 1 197 ? -10.016 -10.016 -18.672 1 69.25 197 LYS A CA 1
ATOM 1533 C C . LYS A 1 197 ? -8.633 -10.016 -19.328 1 69.25 197 LYS A C 1
ATOM 1535 O O . LYS A 1 197 ? -8.422 -10.695 -20.328 1 69.25 197 LYS A O 1
ATOM 1540 N N . ASP A 1 198 ? -7.801 -9.359 -18.688 1 70.81 198 ASP A N 1
ATOM 1541 C CA . ASP A 1 198 ? -6.465 -9.211 -19.266 1 70.81 198 ASP A CA 1
ATOM 1542 C C . ASP A 1 198 ? -5.574 -10.391 -18.875 1 70.81 198 ASP A C 1
ATOM 1544 O O . ASP A 1 198 ? -4.48 -10.555 -19.422 1 70.81 198 ASP A O 1
ATOM 1548 N N . TRP A 1 199 ? -6.238 -11.203 -18.016 1 77.06 199 TRP A N 1
ATOM 1549 C CA . TRP A 1 199 ? -5.418 -12.266 -17.438 1 77.06 199 TRP A CA 1
ATOM 1550 C C . TRP A 1 199 ? -6.078 -13.625 -17.641 1 77.06 199 TRP A C 1
ATOM 1552 O O . TRP A 1 199 ? -7.184 -13.867 -17.156 1 77.06 199 TRP A O 1
ATOM 1562 N N . PRO A 1 200 ? -5.469 -14.453 -18.375 1 85.88 200 PRO A N 1
ATOM 1563 C CA . PRO A 1 200 ? -6.055 -15.789 -18.422 1 85.88 200 PRO A CA 1
ATOM 1564 C C . PRO A 1 200 ? -5.68 -16.641 -17.203 1 85.88 200 PRO A C 1
ATOM 1566 O O . PRO A 1 200 ? -5.172 -17.75 -17.359 1 85.88 200 PRO A O 1
ATOM 1569 N N . ALA A 1 201 ? -5.883 -16.125 -15.992 1 94.38 201 ALA A N 1
ATOM 1570 C CA . ALA A 1 201 ? -5.551 -16.844 -14.766 1 94.38 201 ALA A CA 1
ATOM 1571 C C . ALA A 1 201 ? -6.691 -17.766 -14.352 1 94.38 201 ALA A C 1
ATOM 1573 O O . ALA A 1 201 ? -7.844 -17.547 -14.742 1 94.38 201 ALA A O 1
ATOM 1574 N N . ASP A 1 202 ? -6.379 -18.828 -13.625 1 95.62 202 ASP A N 1
ATOM 1575 C CA . ASP A 1 202 ? -7.387 -19.766 -13.141 1 95.62 202 ASP A CA 1
ATOM 1576 C C . ASP A 1 202 ? -8.18 -19.172 -11.984 1 95.62 202 ASP A C 1
ATOM 1578 O O . ASP A 1 202 ? -9.375 -19.438 -11.828 1 95.62 202 ASP A O 1
ATOM 1582 N N . VAL A 1 203 ? -7.5 -18.438 -11.078 1 95.12 203 VAL A N 1
ATOM 1583 C CA . VAL A 1 203 ? -8.125 -17.812 -9.914 1 95.12 203 VAL A CA 1
ATOM 1584 C C . VAL A 1 203 ? -7.652 -16.359 -9.781 1 95.12 203 VAL A C 1
ATOM 1586 O O . VAL A 1 203 ? -6.543 -16.031 -10.195 1 95.12 203 VAL A O 1
ATOM 1589 N N . PHE A 1 204 ? -8.5 -15.508 -9.227 1 94.06 204 PHE A N 1
ATOM 1590 C CA . PHE A 1 204 ? -8.219 -14.086 -9.055 1 94.06 204 PHE A CA 1
ATOM 1591 C C . PHE A 1 204 ? -8.336 -13.688 -7.586 1 94.06 204 PHE A C 1
ATOM 1593 O O . PHE A 1 204 ? -9.305 -14.047 -6.914 1 94.06 204 PHE A O 1
ATOM 1600 N N . PHE A 1 205 ? -7.305 -13.031 -7.086 1 95.38 205 PHE A N 1
ATOM 1601 C CA . PHE A 1 205 ? -7.293 -12.547 -5.711 1 95.38 205 PHE A CA 1
ATOM 1602 C C . PHE A 1 205 ? -7.289 -11.023 -5.676 1 95.38 205 PHE A C 1
ATOM 1604 O O . PHE A 1 205 ? -6.312 -10.391 -6.082 1 95.38 205 PHE A O 1
ATOM 1611 N N . HIS A 1 206 ? -8.266 -10.461 -5.105 1 93.56 206 HIS A N 1
ATOM 1612 C CA . HIS A 1 206 ? -8.383 -9.008 -5.051 1 93.56 206 HIS A CA 1
ATOM 1613 C C . HIS A 1 206 ? -7.633 -8.438 -3.854 1 93.56 206 HIS A C 1
ATOM 1615 O O . HIS A 1 206 ? -7.258 -7.262 -3.852 1 93.56 206 HIS A O 1
ATOM 1621 N N . THR A 1 207 ? -7.469 -9.258 -2.838 1 95.56 207 THR A N 1
ATOM 1622 C CA . THR A 1 207 ? -6.715 -8.883 -1.647 1 95.56 207 THR A CA 1
ATOM 1623 C C . THR A 1 207 ? -5.805 -10.031 -1.202 1 95.56 207 THR A C 1
ATOM 1625 O O . THR A 1 207 ? -6.055 -11.188 -1.527 1 95.56 207 THR A O 1
ATOM 1628 N N . PRO A 1 208 ? -4.77 -9.719 -0.402 1 97.62 208 PRO A N 1
ATOM 1629 C CA . PRO A 1 208 ? -3.887 -10.773 0.116 1 97.62 208 PRO A CA 1
ATOM 1630 C C . PRO A 1 208 ? -4.617 -11.766 1.018 1 97.62 208 PRO A C 1
ATOM 1632 O O . PRO A 1 208 ? -4.277 -12.945 1.039 1 97.62 208 PRO A O 1
ATOM 1635 N N . ALA A 1 209 ? -5.598 -11.328 1.737 1 97.44 209 ALA A N 1
ATOM 1636 C CA . ALA A 1 209 ? -6.352 -12.211 2.621 1 97.44 209 ALA A CA 1
ATOM 1637 C C . ALA A 1 209 ? -7.047 -13.312 1.828 1 97.44 209 ALA A C 1
ATOM 1639 O O . ALA A 1 209 ? -7.199 -14.438 2.314 1 97.44 209 ALA A O 1
ATOM 1640 N N . GLU A 1 210 ? -7.469 -12.984 0.62 1 97 210 GLU A N 1
ATOM 1641 C CA . GLU A 1 210 ? -8.109 -13.992 -0.223 1 97 210 GLU A CA 1
ATOM 1642 C C . GLU A 1 210 ? -7.141 -15.109 -0.584 1 97 210 GLU A C 1
ATOM 1644 O O . GLU A 1 210 ? -7.547 -16.266 -0.74 1 97 210 GLU A O 1
ATOM 1649 N N . ILE A 1 211 ? -5.848 -14.789 -0.726 1 98.06 211 ILE A N 1
ATOM 1650 C CA . ILE A 1 211 ? -4.836 -15.812 -0.948 1 98.06 211 ILE A CA 1
ATOM 1651 C C . ILE A 1 211 ? -4.762 -16.734 0.267 1 98.06 211 ILE A C 1
ATOM 1653 O O . ILE A 1 211 ? -4.75 -17.969 0.124 1 98.06 211 ILE A O 1
ATOM 1657 N N . SER A 1 212 ? -4.711 -16.094 1.455 1 98.19 212 SER A N 1
ATOM 1658 C CA . SER A 1 212 ? -4.66 -16.891 2.68 1 98.19 212 SER A CA 1
ATOM 1659 C C . SER A 1 212 ? -5.879 -17.797 2.799 1 98.19 212 SER A C 1
ATOM 1661 O O . SER A 1 212 ? -5.75 -18.969 3.17 1 98.19 212 SER A O 1
ATOM 1663 N N . GLU A 1 213 ? -7.035 -17.25 2.496 1 96.88 213 GLU A N 1
ATOM 1664 C CA . GLU A 1 213 ? -8.25 -18.047 2.543 1 96.88 213 GLU A CA 1
ATOM 1665 C C . GLU A 1 213 ? -8.172 -19.234 1.578 1 96.88 213 GLU A C 1
ATOM 1667 O O . GLU A 1 213 ? -8.555 -20.359 1.924 1 96.88 213 GLU A O 1
ATOM 1672 N N . PHE A 1 214 ? -7.695 -19 0.381 1 97 214 PHE A N 1
ATOM 1673 C CA . PHE A 1 214 ? -7.523 -20.062 -0.615 1 97 214 PHE A CA 1
ATOM 1674 C C . PHE A 1 214 ? -6.59 -21.141 -0.096 1 97 214 PHE A C 1
ATOM 1676 O O . PHE A 1 214 ? -6.898 -22.328 -0.197 1 97 214 PHE A O 1
ATOM 1683 N N . ILE A 1 215 ? -5.496 -20.703 0.476 1 97.19 215 ILE A N 1
ATOM 1684 C CA . ILE A 1 215 ? -4.492 -21.641 0.982 1 97.19 215 ILE A CA 1
ATOM 1685 C C . ILE A 1 215 ? -5.098 -22.5 2.086 1 97.19 215 ILE A C 1
ATOM 1687 O O . ILE A 1 215 ? -4.941 -23.719 2.08 1 97.19 215 ILE A O 1
ATOM 1691 N N . ILE A 1 216 ? -5.836 -21.938 2.955 1 96 216 ILE A N 1
ATOM 1692 C CA . ILE A 1 216 ? -6.379 -22.609 4.133 1 96 216 ILE A CA 1
ATOM 1693 C C . ILE A 1 216 ? -7.492 -23.578 3.711 1 96 216 ILE A C 1
ATOM 1695 O O . ILE A 1 216 ? -7.609 -24.672 4.246 1 96 216 ILE A O 1
ATOM 1699 N N . THR A 1 217 ? -8.258 -23.172 2.725 1 93.44 217 THR A N 1
ATOM 1700 C CA . THR A 1 217 ? -9.453 -23.938 2.398 1 93.44 217 THR A CA 1
ATOM 1701 C C . THR A 1 217 ? -9.148 -24.969 1.321 1 93.44 217 THR A C 1
ATOM 1703 O O . THR A 1 217 ? -9.766 -26.047 1.287 1 93.44 217 THR A O 1
ATOM 1706 N N . LYS A 1 218 ? -8.281 -24.641 0.427 1 87 218 LYS A N 1
ATOM 1707 C CA . LYS A 1 218 ? -8.086 -25.5 -0.735 1 87 218 LYS A CA 1
ATOM 1708 C C . LYS A 1 218 ? -6.883 -26.422 -0.539 1 87 218 LYS A C 1
ATOM 1710 O O . LYS A 1 218 ? -6.805 -27.5 -1.156 1 87 218 LYS A O 1
ATOM 1715 N N . LEU A 1 219 ? -5.926 -26.094 0.219 1 81.81 219 LEU A N 1
ATOM 1716 C CA . LEU A 1 219 ? -4.734 -26.922 0.374 1 81.81 219 LEU A CA 1
ATOM 1717 C C . LEU A 1 219 ? -4.852 -27.828 1.6 1 81.81 219 LEU A C 1
ATOM 1719 O O . LEU A 1 219 ? -4.117 -28.812 1.729 1 81.81 219 LEU A O 1
ATOM 1723 N N . ASN A 1 220 ? -5.785 -27.719 2.654 1 62.28 220 ASN A N 1
ATOM 1724 C CA . ASN A 1 220 ? -5.945 -28.594 3.812 1 62.28 220 ASN A CA 1
ATOM 1725 C C . ASN A 1 220 ? -6.234 -30.031 3.393 1 62.28 220 ASN A C 1
ATOM 1727 O O . ASN A 1 220 ? -6.371 -30.922 4.242 1 62.28 220 ASN A O 1
ATOM 1731 N N . ILE A 1 221 ? -6.691 -30.328 2.125 1 50.97 221 ILE A N 1
ATOM 1732 C CA . ILE A 1 221 ? -7.391 -31.609 2.043 1 50.97 221 ILE A CA 1
ATOM 1733 C C . ILE A 1 221 ? -6.379 -32.75 2.035 1 50.97 221 ILE A C 1
ATOM 1735 O O . ILE A 1 221 ? -5.754 -33.031 1.011 1 50.97 221 ILE A O 1
ATOM 1739 N N . ALA A 1 222 ? -5.363 -32.781 2.871 1 42.25 222 ALA A N 1
ATOM 1740 C CA . ALA A 1 222 ? -4.93 -34.156 3.092 1 42.25 222 ALA A CA 1
ATOM 1741 C C . ALA A 1 222 ? -5.965 -34.938 3.898 1 42.25 222 ALA A C 1
ATOM 1743 O O . ALA A 1 222 ? -6.562 -34.406 4.836 1 42.25 222 ALA A O 1
ATOM 1744 N N . MET B 1 1 ? 8.727 29.766 14.047 1 63.12 1 MET B N 1
ATOM 1745 C CA . MET B 1 1 ? 8.188 29.188 15.273 1 63.12 1 MET B CA 1
ATOM 1746 C C . MET B 1 1 ? 8.445 27.672 15.32 1 63.12 1 MET B C 1
ATOM 1748 O O . MET B 1 1 ? 8.539 27.031 14.281 1 63.12 1 MET B O 1
ATOM 1752 N N . SER B 1 2 ? 8.805 27.172 16.5 1 87 2 SER B N 1
ATOM 1753 C CA . SER B 1 2 ? 9.195 25.781 16.688 1 87 2 SER B CA 1
ATOM 1754 C C . SER B 1 2 ? 7.973 24.859 16.719 1 87 2 SER B C 1
ATOM 1756 O O . SER B 1 2 ? 6.953 25.203 17.328 1 87 2 SER B O 1
ATOM 1758 N N . ILE B 1 3 ? 7.898 23.875 16 1 93.5 3 ILE B N 1
ATOM 1759 C CA . ILE B 1 3 ? 6.82 22.891 15.977 1 93.5 3 ILE B CA 1
ATOM 1760 C C . ILE B 1 3 ? 6.871 22.031 17.25 1 93.5 3 ILE B C 1
ATOM 1762 O O . ILE B 1 3 ? 7.922 21.5 17.594 1 93.5 3 ILE B O 1
ATOM 1766 N N . LYS B 1 4 ? 5.672 21.938 17.891 1 95.69 4 LYS B N 1
ATOM 1767 C CA . LYS B 1 4 ? 5.59 21.234 19.172 1 95.69 4 LYS B CA 1
ATOM 1768 C C . LYS B 1 4 ? 4.59 20.094 19.109 1 95.69 4 LYS B C 1
ATOM 1770 O O . LYS B 1 4 ? 4.449 19.328 20.062 1 95.69 4 LYS B O 1
ATOM 1775 N N . CYS B 1 5 ? 3.918 19.969 18 1 97.69 5 CYS B N 1
ATOM 1776 C CA . CYS B 1 5 ? 2.867 18.953 17.875 1 97.69 5 CYS B CA 1
ATOM 1777 C C . CYS B 1 5 ? 2.711 18.5 16.438 1 97.69 5 CYS B C 1
ATOM 1779 O O . CYS B 1 5 ? 2.773 19.312 15.508 1 97.69 5 CYS B O 1
ATOM 1781 N N . VAL B 1 6 ? 2.559 17.234 16.266 1 98.75 6 VAL B N 1
ATOM 1782 C CA . VAL B 1 6 ? 2.311 16.672 14.945 1 98.75 6 VAL B CA 1
ATOM 1783 C C . VAL B 1 6 ? 0.895 16.109 14.891 1 98.75 6 VAL B C 1
ATOM 1785 O O . VAL B 1 6 ? 0.532 15.234 15.688 1 98.75 6 VAL B O 1
ATOM 1788 N N . LEU B 1 7 ? 0.096 16.594 14.023 1 98.88 7 LEU B N 1
ATOM 1789 C CA . LEU B 1 7 ? -1.25 16.078 13.781 1 98.88 7 LEU B CA 1
ATOM 1790 C C . LEU B 1 7 ? -1.323 15.359 12.445 1 98.88 7 LEU B C 1
ATOM 1792 O O . LEU B 1 7 ? -0.813 15.852 11.438 1 98.88 7 LEU B O 1
ATOM 1796 N N . PHE B 1 8 ? -1.948 14.195 12.438 1 98.94 8 PHE B N 1
ATOM 1797 C CA . PHE B 1 8 ? -2.033 13.352 11.25 1 98.94 8 PHE B CA 1
ATOM 1798 C C . PHE B 1 8 ? -3.48 13.195 10.805 1 98.94 8 PHE B C 1
ATOM 1800 O O . PHE B 1 8 ? -4.383 13.039 11.625 1 98.94 8 PHE B O 1
ATOM 1807 N N . ASP B 1 9 ? -3.674 13.25 9.484 1 98.75 9 ASP B N 1
ATOM 1808 C CA . ASP B 1 9 ? -4.816 12.531 8.93 1 98.75 9 ASP B CA 1
ATOM 1809 C C . ASP B 1 9 ? -4.695 11.031 9.18 1 98.75 9 ASP B C 1
ATOM 1811 O O . ASP B 1 9 ? -3.605 10.531 9.469 1 98.75 9 ASP B O 1
ATOM 1815 N N . LEU B 1 10 ? -5.82 10.352 9.125 1 98.62 10 LEU B N 1
ATOM 1816 C CA . LEU B 1 10 ? -5.824 8.93 9.453 1 98.62 10 LEU B CA 1
ATOM 1817 C C . LEU B 1 10 ? -5.641 8.078 8.203 1 98.62 10 LEU B C 1
ATOM 1819 O O . LEU B 1 10 ? -4.559 7.531 7.969 1 98.62 10 LEU B O 1
ATOM 1823 N N . ASP B 1 11 ? -6.605 8.023 7.293 1 98.06 11 ASP B N 1
ATOM 1824 C CA . ASP B 1 11 ? -6.598 7.203 6.086 1 98.06 11 ASP B CA 1
ATOM 1825 C C . ASP B 1 11 ? -5.672 7.797 5.023 1 98.06 11 ASP B C 1
ATOM 1827 O O . ASP B 1 11 ? -5.859 8.938 4.598 1 98.06 11 ASP B O 1
ATOM 1831 N N . GLY B 1 12 ? -4.664 7.023 4.621 1 97.25 12 GLY B N 1
ATOM 1832 C CA . GLY B 1 12 ? -3.777 7.473 3.561 1 97.25 12 GLY B CA 1
ATOM 1833 C C . GLY B 1 12 ? -2.602 8.281 4.07 1 97.25 12 GLY B C 1
ATOM 1834 O O . GLY B 1 12 ? -1.772 8.75 3.285 1 97.25 12 GLY B O 1
ATOM 1835 N N . THR B 1 13 ? -2.561 8.43 5.402 1 98.25 13 THR B N 1
ATOM 1836 C CA . THR B 1 13 ? -1.483 9.203 6.012 1 98.25 13 THR B CA 1
ATOM 1837 C C . THR B 1 13 ? -0.864 8.445 7.18 1 98.25 13 THR B C 1
ATOM 1839 O O . THR B 1 13 ? 0.246 7.918 7.066 1 98.25 13 THR B O 1
ATOM 1842 N N . LEU B 1 14 ? -1.612 8.258 8.289 1 98.75 14 LEU B N 1
ATOM 1843 C CA . LEU B 1 14 ? -1.118 7.488 9.422 1 98.75 14 LEU B CA 1
ATOM 1844 C C . LEU B 1 14 ? -1.252 5.988 9.172 1 98.75 14 LEU B C 1
ATOM 1846 O O . 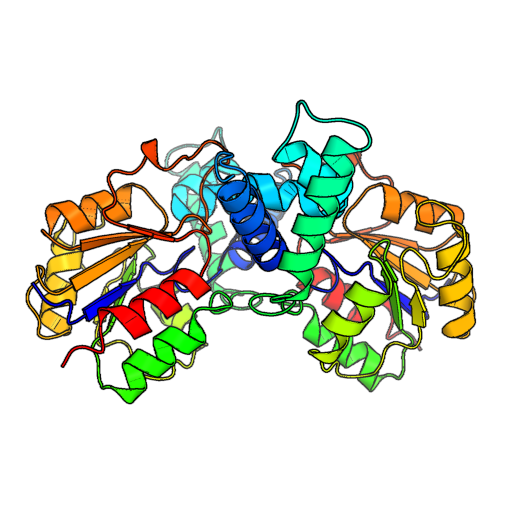LEU B 1 14 ? -0.309 5.23 9.398 1 98.75 14 LEU B O 1
ATOM 1850 N N . LEU B 1 15 ? -2.377 5.574 8.672 1 98.38 15 LEU B N 1
ATOM 1851 C CA . LEU B 1 15 ? -2.68 4.168 8.414 1 98.38 15 LEU B CA 1
ATOM 1852 C C . LEU B 1 15 ? -2.963 3.939 6.934 1 98.38 15 LEU B C 1
ATOM 1854 O O . LEU B 1 15 ? -3.617 4.762 6.289 1 98.38 15 LEU B O 1
ATOM 1858 N N . ASP B 1 16 ? -2.459 2.852 6.375 1 97.5 16 ASP B N 1
ATOM 1859 C CA . ASP B 1 16 ? -2.908 2.379 5.07 1 97.5 16 ASP B CA 1
ATOM 1860 C C . ASP B 1 16 ? -4.16 1.511 5.203 1 97.5 16 ASP B C 1
ATOM 1862 O O . ASP B 1 16 ? -4.062 0.309 5.457 1 97.5 16 ASP B O 1
ATOM 1866 N N . THR B 1 17 ? -5.305 2.068 4.941 1 97.31 17 THR B N 1
ATOM 1867 C CA . THR B 1 17 ? -6.605 1.431 5.125 1 97.31 17 THR B CA 1
ATOM 1868 C C . THR B 1 17 ? -7.18 0.985 3.783 1 97.31 17 THR B C 1
ATOM 1870 O O . THR B 1 17 ? -8.289 0.455 3.725 1 97.31 17 THR B O 1
ATOM 1873 N N . SER B 1 18 ? -6.438 1.164 2.748 1 95.56 18 SER B N 1
ATOM 1874 C CA . SER B 1 18 ? -6.945 1.062 1.384 1 95.56 18 SER B CA 1
ATOM 1875 C C . SER B 1 18 ? -7.461 -0.343 1.09 1 95.56 18 SER B C 1
ATOM 1877 O O . SER B 1 18 ? -8.508 -0.506 0.458 1 95.56 18 SER B O 1
ATOM 1879 N N . MET B 1 19 ? -6.777 -1.357 1.537 1 95.88 19 MET B N 1
ATOM 1880 C CA . MET B 1 19 ? -7.145 -2.723 1.169 1 95.88 19 MET B CA 1
ATOM 1881 C C . MET B 1 19 ? -8.438 -3.145 1.86 1 95.88 19 MET B C 1
ATOM 1883 O O . MET B 1 19 ? -9.242 -3.885 1.287 1 95.88 19 MET B O 1
ATOM 1887 N N . ASP B 1 20 ? -8.617 -2.707 3.096 1 97.62 20 ASP B N 1
ATOM 1888 C CA . ASP B 1 20 ? -9.867 -3.047 3.777 1 97.62 20 ASP B CA 1
ATOM 1889 C C . ASP B 1 20 ? -11.047 -2.293 3.174 1 97.62 20 ASP B C 1
ATOM 1891 O O . ASP B 1 20 ? -12.164 -2.812 3.125 1 97.62 20 ASP B O 1
ATOM 1895 N N . PHE B 1 21 ? -10.805 -1.06 2.699 1 96.69 21 PHE B N 1
ATOM 1896 C CA . PHE B 1 21 ? -11.836 -0.368 1.941 1 96.69 21 PHE B CA 1
ATOM 1897 C C . PHE B 1 21 ? -12.148 -1.11 0.648 1 96.69 21 PHE B C 1
ATOM 1899 O O . PHE B 1 21 ? -13.312 -1.244 0.269 1 96.69 21 PHE B O 1
ATOM 1906 N N . THR B 1 22 ? -11.125 -1.587 0.01 1 95.38 22 THR B N 1
ATOM 1907 C CA . THR B 1 22 ? -11.289 -2.33 -1.235 1 95.38 22 THR B CA 1
ATOM 1908 C C . THR B 1 22 ? -12.109 -3.596 -1.005 1 95.38 22 THR B C 1
ATOM 1910 O O . THR B 1 22 ? -13.039 -3.885 -1.76 1 95.38 22 THR B O 1
ATOM 1913 N N . GLN B 1 23 ? -11.766 -4.32 0.018 1 96.12 23 GLN B N 1
ATOM 1914 C CA . GLN B 1 23 ? -12.492 -5.543 0.346 1 96.12 23 GLN B CA 1
ATOM 1915 C C . GLN B 1 23 ? -13.96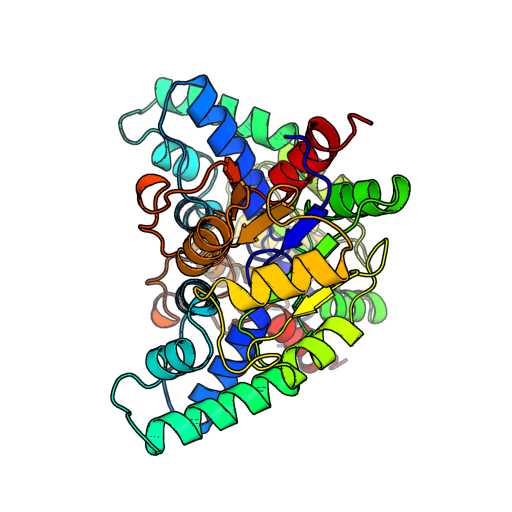1 -5.246 0.646 1 96.12 23 GLN B C 1
ATOM 1917 O O . GLN B 1 23 ? -14.852 -5.977 0.206 1 96.12 23 GLN B O 1
ATOM 1922 N N . ALA B 1 24 ? -14.227 -4.215 1.404 1 97.62 24 ALA B N 1
ATOM 1923 C CA . ALA B 1 24 ? -15.586 -3.824 1.749 1 97.62 24 ALA B CA 1
ATOM 1924 C C . ALA B 1 24 ? -16.391 -3.449 0.502 1 97.62 24 ALA B C 1
ATOM 1926 O O . ALA B 1 24 ? -17.547 -3.848 0.353 1 97.62 24 ALA B O 1
ATOM 1927 N N . LEU B 1 25 ? -15.766 -2.664 -0.397 1 97.38 25 LEU B N 1
ATOM 1928 C CA . LEU B 1 25 ? -16.438 -2.248 -1.621 1 97.38 25 LEU B CA 1
ATOM 1929 C C . LEU B 1 25 ? -16.703 -3.445 -2.529 1 97.38 25 LEU B C 1
ATOM 1931 O O . LEU B 1 25 ? -17.75 -3.52 -3.174 1 97.38 25 LEU B O 1
ATOM 1935 N N . LYS B 1 26 ? -15.773 -4.387 -2.598 1 96.31 26 LYS B N 1
ATOM 1936 C CA . LYS B 1 26 ? -15.969 -5.613 -3.369 1 96.31 26 LYS B CA 1
ATOM 1937 C C . LYS B 1 26 ? -17.188 -6.387 -2.877 1 96.31 26 LYS B C 1
ATOM 1939 O O . LYS B 1 26 ? -18.047 -6.781 -3.674 1 96.31 26 LYS B O 1
ATOM 1944 N N . LYS B 1 27 ? -17.25 -6.609 -1.558 1 97.44 27 LYS B N 1
ATOM 1945 C CA . LYS B 1 27 ? -18.391 -7.309 -0.975 1 97.44 27 LYS B CA 1
ATOM 1946 C C . LYS B 1 27 ? -19.703 -6.613 -1.321 1 97.44 27 LYS B C 1
ATOM 1948 O O . LYS B 1 27 ? -20.703 -7.27 -1.61 1 97.44 27 LYS B O 1
ATOM 1953 N N . THR B 1 28 ? -19.672 -5.27 -1.271 1 98.06 28 THR B N 1
ATOM 1954 C CA . THR B 1 28 ? -20.859 -4.492 -1.608 1 98.06 28 THR B CA 1
ATOM 1955 C C . THR B 1 28 ? -21.234 -4.688 -3.074 1 98.06 28 THR B C 1
ATOM 1957 O O . THR B 1 28 ? -22.406 -4.902 -3.398 1 98.06 28 THR B O 1
ATOM 1960 N N . CYS B 1 29 ? -20.234 -4.57 -3.992 1 97.31 29 CYS B N 1
ATOM 1961 C CA . CYS B 1 29 ? -20.469 -4.789 -5.414 1 97.31 29 CYS B CA 1
ATOM 1962 C C . CYS B 1 29 ? -21.078 -6.168 -5.664 1 97.31 29 CYS B C 1
ATOM 1964 O O . CYS B 1 29 ? -22.047 -6.301 -6.406 1 97.31 29 CYS B O 1
ATOM 1966 N N . MET B 1 30 ? -20.516 -7.168 -5.031 1 96.88 30 MET B N 1
ATOM 1967 C CA . MET B 1 30 ? -21.016 -8.531 -5.191 1 96.88 30 MET B CA 1
ATOM 1968 C C . MET B 1 30 ? -22.438 -8.656 -4.691 1 96.88 30 MET B C 1
ATOM 1970 O O . MET B 1 30 ? -23.266 -9.312 -5.328 1 96.88 30 MET B O 1
ATOM 1974 N N . GLU B 1 31 ? -22.734 -8.031 -3.576 1 97.44 31 GLU B N 1
ATOM 1975 C CA . GLU B 1 31 ? -24.078 -8.062 -2.98 1 97.44 31 GLU B CA 1
ATOM 1976 C C . GLU B 1 31 ? -25.109 -7.48 -3.93 1 97.44 31 GLU B C 1
ATOM 1978 O O . GLU B 1 31 ? -26.25 -7.945 -3.969 1 97.44 31 GLU B O 1
ATOM 1983 N N . PHE B 1 32 ? -24.75 -6.535 -4.738 1 97.25 32 PHE B N 1
ATOM 1984 C CA . PHE B 1 32 ? -25.719 -5.844 -5.582 1 97.25 32 PHE B CA 1
ATOM 1985 C C . PHE B 1 32 ? -25.422 -6.098 -7.059 1 97.25 32 PHE B C 1
ATOM 1987 O O . PHE B 1 32 ? -25.828 -5.316 -7.918 1 97.25 32 PHE B O 1
ATOM 1994 N N . ASN B 1 33 ? -24.641 -7.074 -7.363 1 95.69 33 ASN B N 1
ATOM 1995 C CA . ASN B 1 33 ? -24.344 -7.547 -8.711 1 95.69 33 ASN B CA 1
ATOM 1996 C C . ASN B 1 33 ? -23.719 -6.453 -9.57 1 95.69 33 ASN B C 1
ATOM 1998 O O . ASN B 1 33 ? -24.156 -6.223 -10.703 1 95.69 33 ASN B O 1
ATOM 2002 N N . GLN B 1 34 ? -22.891 -5.668 -8.953 1 95 34 GLN B N 1
ATOM 2003 C CA . GLN B 1 34 ? -22.062 -4.684 -9.641 1 95 34 GLN B CA 1
ATOM 2004 C C . GLN B 1 34 ? -20.656 -5.242 -9.922 1 95 34 GLN B C 1
ATOM 2006 O O . GLN B 1 34 ? -20.156 -6.066 -9.156 1 95 34 GLN B O 1
ATOM 2011 N N . PRO B 1 35 ? -20.125 -4.828 -11 1 92.31 35 PRO B N 1
ATOM 2012 C CA . PRO B 1 35 ? -18.75 -5.262 -11.258 1 92.31 35 PRO B CA 1
ATOM 2013 C C . PRO B 1 35 ? -17.781 -4.844 -10.156 1 92.31 35 PRO B C 1
ATOM 2015 O O . PRO B 1 35 ? -17.891 -3.734 -9.625 1 92.31 35 PRO B O 1
ATOM 2018 N N . VAL B 1 36 ? -16.938 -5.746 -9.797 1 92.75 36 VAL B N 1
ATOM 2019 C CA . VAL B 1 36 ? -15.898 -5.457 -8.805 1 92.75 36 VAL B CA 1
ATOM 2020 C C . VAL B 1 36 ? -14.844 -4.535 -9.414 1 92.75 36 VAL B C 1
ATOM 2022 O O . VAL B 1 36 ? -14.43 -4.723 -10.562 1 92.75 36 VAL B O 1
ATOM 2025 N N . LEU B 1 37 ? -14.406 -3.531 -8.664 1 91.06 37 LEU B N 1
ATOM 2026 C CA . LEU B 1 37 ? -13.453 -2.533 -9.148 1 91.06 37 LEU B CA 1
ATOM 2027 C C . LEU B 1 37 ? -12.023 -2.955 -8.852 1 91.06 37 LEU B C 1
ATOM 2029 O O . LEU B 1 37 ? -11.766 -3.646 -7.863 1 91.06 37 LEU B O 1
ATOM 2033 N N . ASN B 1 38 ? -11.164 -2.428 -9.672 1 87.75 38 ASN B N 1
ATOM 2034 C CA . ASN B 1 38 ? -9.734 -2.668 -9.477 1 87.75 38 ASN B CA 1
ATOM 2035 C C . ASN B 1 38 ? -9.211 -1.93 -8.242 1 87.75 38 ASN B C 1
ATOM 2037 O O . ASN B 1 38 ? -9.641 -0.813 -7.953 1 87.75 38 ASN B O 1
ATOM 2041 N N . TYR B 1 39 ? -8.18 -2.58 -7.574 1 91.75 39 TYR B N 1
ATOM 2042 C CA . TYR B 1 39 ? -7.633 -2.037 -6.336 1 91.75 39 TYR B CA 1
ATOM 2043 C C . TYR B 1 39 ? -7.094 -0.626 -6.551 1 91.75 39 TYR B C 1
ATOM 2045 O O . TYR B 1 39 ? -7.332 0.265 -5.734 1 91.75 39 TYR B O 1
ATOM 2053 N N . GLN B 1 40 ? -6.363 -0.451 -7.637 1 87.88 40 GLN B N 1
ATOM 2054 C CA . GLN B 1 40 ? -5.734 0.842 -7.883 1 87.88 40 GLN B CA 1
ATOM 2055 C C . GLN B 1 40 ? -6.777 1.945 -8.023 1 87.88 40 GLN B C 1
ATOM 2057 O O . GLN B 1 40 ? -6.574 3.062 -7.539 1 87.88 40 GLN B O 1
ATOM 2062 N N . HIS B 1 41 ? -7.84 1.597 -8.648 1 87.62 41 HIS B N 1
ATOM 2063 C CA . HIS B 1 41 ? -8.922 2.559 -8.82 1 87.62 41 HIS B CA 1
ATOM 2064 C C . HIS B 1 41 ? -9.578 2.896 -7.48 1 87.62 41 HIS B C 1
ATOM 2066 O O . HIS B 1 41 ? -9.883 4.059 -7.215 1 87.62 41 HIS B O 1
ATOM 2072 N N . VAL B 1 42 ? -9.789 1.914 -6.703 1 92.06 42 VAL B N 1
ATOM 2073 C CA . VAL B 1 42 ? -10.406 2.1 -5.395 1 92.06 42 VAL B CA 1
ATOM 2074 C C . VAL B 1 42 ? -9.484 2.914 -4.496 1 92.06 42 VAL B C 1
ATOM 2076 O O . VAL B 1 42 ? -9.914 3.885 -3.867 1 92.06 42 VAL B O 1
ATOM 2079 N N . ARG B 1 43 ? -8.18 2.553 -4.465 1 92.38 43 ARG B N 1
ATOM 2080 C CA . ARG B 1 43 ? -7.195 3.195 -3.6 1 92.38 43 ARG B CA 1
ATOM 2081 C C . ARG B 1 43 ? -7.148 4.699 -3.844 1 92.38 43 ARG B C 1
ATOM 2083 O O . ARG B 1 43 ? -7.059 5.484 -2.898 1 92.38 43 ARG B O 1
ATOM 2090 N N . ASN B 1 44 ? -7.305 5.105 -5.043 1 88.12 44 ASN B N 1
ATOM 2091 C CA . ASN B 1 44 ? -7.176 6.512 -5.414 1 88.12 44 ASN B CA 1
ATOM 2092 C C . ASN B 1 44 ? -8.414 7.312 -5.012 1 88.12 44 ASN B C 1
ATOM 2094 O O . ASN B 1 44 ? -8.445 8.531 -5.184 1 88.12 44 ASN B O 1
ATOM 2098 N N . SER B 1 45 ? -9.383 6.664 -4.398 1 89.06 45 SER B N 1
ATOM 2099 C CA . SER B 1 45 ? -10.633 7.348 -4.086 1 89.06 45 SER B CA 1
ATOM 2100 C C . SER B 1 45 ? -10.922 7.324 -2.588 1 89.06 45 SER B C 1
ATOM 2102 O O . SER B 1 45 ? -11.844 7.988 -2.115 1 89.06 45 SER B O 1
ATOM 2104 N N . VAL B 1 46 ? -10.062 6.645 -1.874 1 90.56 46 VAL B N 1
ATOM 2105 C CA . VAL B 1 46 ? -10.344 6.41 -0.461 1 90.56 46 VAL B CA 1
ATOM 2106 C C . VAL B 1 46 ? -10.359 7.738 0.291 1 90.56 46 VAL B C 1
ATOM 2108 O O . VAL B 1 46 ? -11.25 7.984 1.107 1 90.56 46 VAL B O 1
ATOM 2111 N N . SER B 1 47 ? -9.484 8.594 -0.065 1 88.69 47 SER B N 1
ATOM 2112 C CA . SER B 1 47 ? -9.336 9.844 0.668 1 88.69 47 SER B CA 1
ATOM 2113 C C . SER B 1 47 ? -10.523 10.773 0.425 1 88.69 47 SER B C 1
ATOM 2115 O O . SER B 1 47 ? -10.711 11.75 1.152 1 88.69 47 SER B O 1
ATOM 2117 N N . LYS B 1 48 ? -11.359 10.484 -0.528 1 88.31 48 LYS B N 1
ATOM 2118 C CA . LYS B 1 48 ? -12.523 11.305 -0.848 1 88.31 48 LYS B CA 1
ATOM 2119 C C . LYS B 1 48 ? -13.719 10.922 0.013 1 88.31 48 LYS B C 1
ATOM 2121 O O . LYS B 1 48 ? -14.742 11.617 0.015 1 88.31 48 LYS B O 1
ATOM 2126 N N . GLY B 1 49 ? -13.641 9.789 0.673 1 89.81 49 GLY B N 1
ATOM 2127 C CA . GLY B 1 49 ? -14.664 9.422 1.641 1 89.81 49 GLY B CA 1
ATOM 2128 C C . GLY B 1 49 ? -15.594 8.328 1.142 1 89.81 49 GLY B C 1
ATOM 2129 O O . GLY B 1 49 ? -15.547 7.961 -0.033 1 89.81 49 GLY B O 1
ATOM 2130 N N . GLY B 1 50 ? -16.438 7.926 2.049 1 92.19 50 GLY B N 1
ATOM 2131 C CA . GLY B 1 50 ? -17.312 6.797 1.809 1 92.19 50 GLY B CA 1
ATOM 2132 C C . GLY B 1 50 ? -18.297 7.039 0.681 1 92.19 50 GLY B C 1
ATOM 2133 O O . GLY B 1 50 ? -18.594 6.137 -0.106 1 92.19 50 GLY B O 1
ATOM 2134 N N . LEU B 1 51 ? -18.812 8.266 0.653 1 92.5 51 LEU B N 1
ATOM 2135 C CA . LEU B 1 51 ? -19.781 8.586 -0.396 1 92.5 51 LEU B CA 1
ATOM 2136 C C . LEU B 1 51 ? -19.125 8.523 -1.771 1 92.5 51 LEU B C 1
ATOM 2138 O O . LEU B 1 51 ? -19.688 7.953 -2.707 1 92.5 51 LEU B O 1
ATOM 2142 N N . ALA B 1 52 ? -17.984 9.078 -1.894 1 91.94 52 ALA B N 1
ATOM 2143 C CA . ALA B 1 52 ? -17.266 9.062 -3.162 1 91.94 52 ALA B CA 1
ATOM 2144 C C . ALA B 1 52 ? -16.906 7.633 -3.576 1 91.94 52 ALA B C 1
ATOM 2146 O O . ALA B 1 52 ? -17.016 7.277 -4.754 1 91.94 52 ALA B O 1
ATOM 2147 N N . MET B 1 53 ? -16.516 6.832 -2.639 1 94.38 53 MET B N 1
ATOM 2148 C CA . MET B 1 53 ? -16.203 5.434 -2.912 1 94.38 53 MET B CA 1
ATOM 2149 C C . MET B 1 53 ? -17.438 4.676 -3.389 1 94.38 53 MET B C 1
ATOM 2151 O O . MET B 1 53 ? -17.359 3.889 -4.332 1 94.38 53 MET B O 1
ATOM 2155 N N . THR B 1 54 ? -18.547 4.953 -2.709 1 97.06 54 THR B N 1
ATOM 2156 C CA . THR B 1 54 ? -19.797 4.301 -3.102 1 97.06 54 THR B CA 1
ATOM 2157 C C . THR B 1 54 ? -20.203 4.711 -4.512 1 97.06 54 THR B C 1
ATOM 2159 O O . THR B 1 54 ? -20.641 3.877 -5.309 1 97.06 54 THR B O 1
ATOM 2162 N N . LYS B 1 55 ? -20.031 5.988 -4.832 1 96.19 55 LYS B N 1
ATOM 2163 C CA . LYS B 1 55 ? -20.359 6.512 -6.152 1 96.19 55 LYS B CA 1
ATOM 2164 C C . LYS B 1 55 ? -19.484 5.883 -7.23 1 96.19 55 LYS B C 1
ATOM 2166 O O . LYS B 1 55 ? -19.906 5.719 -8.375 1 96.19 55 LYS B O 1
ATOM 2171 N N . LEU B 1 56 ? -18.297 5.582 -6.855 1 93.56 56 LEU B N 1
ATOM 2172 C CA . LEU B 1 56 ? -17.375 4.91 -7.777 1 93.56 56 LEU B CA 1
ATOM 2173 C C . LEU B 1 56 ? -17.969 3.582 -8.242 1 93.56 56 LEU B C 1
ATOM 2175 O O . LEU B 1 56 ? -17.859 3.24 -9.43 1 93.56 56 LEU B O 1
ATOM 2179 N N . ALA B 1 57 ? -18.562 2.85 -7.324 1 95.81 57 ALA B N 1
ATOM 2180 C CA . ALA B 1 57 ? -19.125 1.534 -7.617 1 95.81 57 ALA B CA 1
ATOM 2181 C C . ALA B 1 57 ? -20.531 1.657 -8.203 1 95.81 57 ALA B C 1
ATOM 2183 O O . ALA B 1 57 ? -20.969 0.797 -8.977 1 95.81 57 ALA B O 1
ATOM 2184 N N . PHE B 1 58 ? -21.234 2.721 -7.832 1 97.31 58 PHE B N 1
ATOM 2185 C CA . PHE B 1 58 ? -22.609 2.947 -8.258 1 97.31 58 PHE B CA 1
ATOM 2186 C C . PHE B 1 58 ? -22.766 4.34 -8.852 1 97.31 58 PHE B C 1
ATOM 2188 O O . PHE B 1 58 ? -23.531 5.16 -8.328 1 97.31 58 PHE B O 1
ATOM 2195 N N . PRO B 1 59 ? -22.172 4.535 -9.992 1 95.19 59 PRO B N 1
ATOM 2196 C CA . PRO B 1 59 ? -22.094 5.898 -10.523 1 95.19 59 PRO B CA 1
ATOM 2197 C C . PRO B 1 59 ? -23.438 6.461 -10.938 1 95.19 59 PRO B C 1
ATOM 2199 O O . PRO B 1 59 ? -23.609 7.68 -11.008 1 95.19 59 PRO B O 1
ATOM 2202 N N . HIS B 1 60 ? -24.453 5.715 -11.086 1 95.88 60 HIS B N 1
ATOM 2203 C CA . HIS B 1 60 ? -25.719 6.195 -11.602 1 95.88 60 HIS B CA 1
ATOM 2204 C C . HIS B 1 60 ? -26.719 6.426 -10.477 1 95.88 60 HIS B C 1
ATOM 2206 O O . HIS B 1 60 ? -27.812 6.961 -10.703 1 95.88 60 HIS B O 1
ATOM 2212 N N . LEU B 1 61 ? -26.328 5.988 -9.328 1 96.69 61 LEU B N 1
ATOM 2213 C CA . LEU B 1 61 ? -27.25 6.133 -8.203 1 96.69 61 LEU B CA 1
ATOM 2214 C C . LEU B 1 61 ? -27.094 7.496 -7.539 1 96.69 61 LEU B C 1
ATOM 2216 O O . LEU B 1 61 ? -26 8.086 -7.578 1 96.69 61 LEU B O 1
ATOM 2220 N N . GLU B 1 62 ? -28.188 7.93 -7.004 1 96.12 62 GLU B N 1
ATOM 2221 C CA . GLU B 1 62 ? -28.203 9.172 -6.246 1 96.12 62 GLU B CA 1
ATOM 2222 C C . GLU B 1 62 ? -29.172 9.086 -5.07 1 96.12 62 GLU B C 1
ATOM 2224 O O . GLU B 1 62 ? -29.922 8.117 -4.945 1 96.12 62 GLU B O 1
ATOM 2229 N N . GLY B 1 63 ? -29.094 10.039 -4.184 1 95.69 63 GLY B N 1
ATOM 2230 C CA . GLY B 1 63 ? -30.047 10.172 -3.092 1 95.69 63 GLY B CA 1
ATOM 2231 C C . GLY B 1 63 ? -30.094 8.953 -2.193 1 95.69 63 GLY B C 1
ATOM 2232 O O . GLY B 1 63 ? -29.047 8.43 -1.79 1 95.69 63 GLY B O 1
ATOM 2233 N N . ASP B 1 64 ? -31.297 8.461 -1.962 1 97 64 ASP B N 1
ATOM 2234 C CA . ASP B 1 64 ? -31.531 7.387 -1.001 1 97 64 ASP B CA 1
ATOM 2235 C C . ASP B 1 64 ? -30.938 6.07 -1.503 1 97 64 ASP B C 1
ATOM 2237 O O . ASP B 1 64 ? -30.453 5.258 -0.711 1 97 64 ASP B O 1
ATOM 2241 N N . ALA B 1 65 ? -31.062 5.938 -2.754 1 97.12 65 ALA B N 1
ATOM 2242 C CA . ALA B 1 65 ? -30.531 4.699 -3.328 1 97.12 65 ALA B CA 1
ATOM 2243 C C . ALA B 1 65 ? -29.031 4.594 -3.121 1 97.12 65 ALA B C 1
ATOM 2245 O O . ALA B 1 65 ? -28.516 3.52 -2.805 1 97.12 65 ALA B O 1
ATOM 2246 N N . LEU B 1 66 ? -28.344 5.688 -3.312 1 97.56 66 LEU B N 1
ATOM 2247 C CA . LEU B 1 66 ? -26.906 5.715 -3.096 1 97.56 66 LEU B CA 1
ATOM 2248 C C . LEU B 1 66 ? -26.578 5.574 -1.614 1 97.56 66 LEU B C 1
ATOM 2250 O O . LEU B 1 66 ? -25.625 4.879 -1.249 1 97.56 66 LEU B O 1
ATOM 2254 N N . GLU B 1 67 ? -27.344 6.191 -0.817 1 97.19 67 GLU B N 1
ATOM 2255 C CA . GLU B 1 67 ? -27.109 6.148 0.624 1 97.19 67 GLU B CA 1
ATOM 2256 C C . GLU B 1 67 ? -27.266 4.727 1.163 1 97.19 67 GLU B C 1
ATOM 2258 O O . GLU B 1 67 ? -26.531 4.32 2.064 1 97.19 67 GLU B O 1
ATOM 2263 N N . GLU B 1 68 ? -28.219 4.008 0.644 1 97.81 68 GLU B N 1
ATOM 2264 C CA . GLU B 1 68 ? -28.391 2.609 1.031 1 97.81 68 GLU B CA 1
ATOM 2265 C C . GLU B 1 68 ? -27.125 1.804 0.746 1 97.81 68 GLU B C 1
ATOM 2267 O O . GLU B 1 68 ? -26.688 1.009 1.581 1 97.81 68 GLU B O 1
ATOM 2272 N N . LYS B 1 69 ? -26.609 2.006 -0.437 1 98.12 69 LYS B N 1
ATOM 2273 C CA . LYS B 1 69 ? -25.375 1.311 -0.81 1 98.12 69 LYS B CA 1
ATOM 2274 C C . LYS B 1 69 ? -24.203 1.751 0.067 1 98.12 69 LYS B C 1
ATOM 2276 O O . LYS B 1 69 ? -23.359 0.933 0.446 1 98.12 69 LYS B O 1
ATOM 2281 N N . ARG B 1 70 ? -24.203 3.01 0.385 1 97.62 70 ARG B N 1
ATOM 2282 C CA . ARG B 1 70 ? -23.141 3.537 1.245 1 97.62 70 ARG B CA 1
ATOM 2283 C C . ARG B 1 70 ? -23.188 2.891 2.625 1 97.62 70 ARG B C 1
ATOM 2285 O O . ARG B 1 70 ? -22.156 2.512 3.172 1 97.62 70 ARG B O 1
ATOM 2292 N N . GLN B 1 71 ? -24.359 2.709 3.135 1 97.5 71 GLN B N 1
ATOM 2293 C CA . GLN B 1 71 ? -24.516 2.098 4.453 1 97.5 71 GLN B CA 1
ATOM 2294 C C . GLN B 1 71 ? -24.047 0.642 4.438 1 97.5 71 GLN B C 1
ATOM 2296 O O . GLN B 1 71 ? -23.406 0.177 5.383 1 97.5 71 GLN B O 1
ATOM 2301 N N . ARG B 1 72 ? -24.406 -0.054 3.404 1 97.69 72 ARG B N 1
ATOM 2302 C CA . ARG B 1 72 ? -23.953 -1.437 3.27 1 97.69 72 ARG B CA 1
ATOM 2303 C C . ARG B 1 72 ? -22.438 -1.513 3.156 1 97.69 72 ARG B C 1
ATOM 2305 O O . ARG B 1 72 ? -21.797 -2.367 3.779 1 97.69 72 ARG B O 1
ATOM 2312 N N . PHE B 1 73 ? -21.938 -0.588 2.432 1 98.12 73 PHE B N 1
ATOM 2313 C CA . PHE B 1 73 ? -20.5 -0.483 2.268 1 98.12 73 PHE B CA 1
ATOM 2314 C C . PHE B 1 73 ? -19.812 -0.269 3.613 1 98.12 73 PHE B C 1
ATOM 2316 O O . PHE B 1 73 ? -18.875 -0.998 3.965 1 98.12 73 PHE B O 1
ATOM 2323 N N . LEU B 1 74 ? -20.297 0.637 4.367 1 97.44 74 LEU B N 1
ATOM 2324 C CA . LEU B 1 74 ? -19.688 0.976 5.652 1 97.44 74 LEU B CA 1
ATOM 2325 C C . LEU B 1 74 ? -19.859 -0.162 6.652 1 97.44 74 LEU B C 1
ATOM 2327 O O . LEU B 1 74 ? -19 -0.391 7.5 1 97.44 74 LEU B O 1
ATOM 2331 N N . GLN B 1 75 ? -20.922 -0.907 6.523 1 97.69 75 GLN B N 1
ATOM 2332 C CA . GLN B 1 75 ? -21.125 -2.08 7.371 1 97.69 75 GLN B CA 1
ATOM 2333 C C . GLN B 1 75 ? -20.094 -3.16 7.062 1 97.69 75 GLN B C 1
ATOM 2335 O O . GLN B 1 75 ? -19.547 -3.785 7.977 1 97.69 75 GLN B O 1
ATOM 2340 N N . HIS B 1 76 ? -19.875 -3.4 5.766 1 97.88 76 HIS B N 1
ATOM 2341 C CA . HIS B 1 76 ? -18.844 -4.355 5.379 1 97.88 76 HIS B CA 1
ATOM 2342 C C . HIS B 1 76 ? -17.469 -3.918 5.883 1 97.88 76 HIS B C 1
ATOM 2344 O O . HIS B 1 76 ? -16.688 -4.746 6.344 1 97.88 76 HIS B O 1
ATOM 2350 N N . TYR B 1 77 ? -17.234 -2.594 5.797 1 98.12 77 TYR B N 1
ATOM 2351 C CA . TYR B 1 77 ? -15.953 -2.061 6.27 1 98.12 77 TYR B CA 1
ATOM 2352 C C . TYR B 1 77 ? -15.797 -2.271 7.773 1 98.12 77 TYR B C 1
ATOM 2354 O O . TYR B 1 77 ? -14.75 -2.717 8.234 1 98.12 77 TYR B O 1
ATOM 2362 N N . LEU B 1 78 ? -16.828 -1.992 8.469 1 97.81 78 LEU B N 1
ATOM 2363 C CA . LEU B 1 78 ? -16.812 -2.125 9.922 1 97.81 78 LEU B CA 1
ATOM 2364 C C . LEU B 1 78 ? -16.531 -3.568 10.336 1 97.81 78 LEU B C 1
ATOM 2366 O O . LEU B 1 78 ? -15.781 -3.814 11.281 1 97.81 78 LEU B O 1
ATOM 2370 N N . THR B 1 79 ? -17.031 -4.555 9.672 1 96.06 79 THR B N 1
ATOM 2371 C CA . THR B 1 79 ? -16.938 -5.973 9.992 1 96.06 79 THR B CA 1
ATOM 2372 C C . THR B 1 79 ? -15.492 -6.461 9.867 1 96.06 79 THR B C 1
ATOM 2374 O O . THR B 1 79 ? -15.031 -7.285 10.656 1 96.06 79 THR B O 1
ATOM 2377 N N . ASP B 1 80 ? -14.758 -5.949 8.891 1 94.12 80 ASP B N 1
ATOM 2378 C CA . ASP B 1 80 ? -13.391 -6.371 8.617 1 94.12 80 ASP B CA 1
ATOM 2379 C C . ASP B 1 80 ? -12.453 -5.168 8.547 1 94.12 80 ASP B C 1
ATOM 2381 O O . ASP B 1 80 ? -11.695 -5.016 7.586 1 94.12 80 ASP B O 1
ATOM 2385 N N . ILE B 1 81 ? -12.516 -4.344 9.625 1 95.56 81 ILE B N 1
ATOM 2386 C CA . ILE B 1 81 ? -11.992 -2.988 9.508 1 95.56 81 ILE B CA 1
ATOM 2387 C C . ILE B 1 81 ? -10.469 -3.018 9.602 1 95.56 81 ILE B C 1
ATOM 2389 O O . ILE B 1 81 ? -9.797 -2.086 9.148 1 95.56 81 ILE B O 1
ATOM 2393 N N . ASP B 1 82 ? -9.812 -4.133 10.086 1 95.75 82 ASP B N 1
ATOM 2394 C CA . ASP B 1 82 ? -8.367 -4.098 10.297 1 95.75 82 ASP B CA 1
ATOM 2395 C C . ASP B 1 82 ? -7.707 -5.383 9.797 1 95.75 82 ASP B C 1
ATOM 2397 O O . ASP B 1 82 ? -6.672 -5.797 10.32 1 95.75 82 ASP B O 1
ATOM 2401 N N . THR B 1 83 ? -8.375 -6.059 8.82 1 94.88 83 THR B N 1
ATOM 2402 C CA . THR B 1 83 ? -7.816 -7.281 8.25 1 94.88 83 THR B CA 1
ATOM 2403 C C . THR B 1 83 ? -6.473 -7 7.59 1 94.88 83 THR B C 1
ATOM 2405 O O . THR B 1 83 ? -5.535 -7.793 7.719 1 94.88 83 THR B O 1
ATOM 2408 N N . HIS B 1 84 ? -6.43 -5.824 6.941 1 97.38 84 HIS B N 1
ATOM 2409 C CA . HIS B 1 84 ? -5.227 -5.508 6.172 1 97.38 84 HIS B CA 1
ATOM 2410 C C . HIS B 1 84 ? -4.582 -4.219 6.664 1 97.38 84 HIS B C 1
ATOM 2412 O O . HIS B 1 84 ? -3.422 -3.941 6.355 1 97.38 84 HIS B O 1
ATOM 2418 N N . THR B 1 85 ? -5.32 -3.426 7.391 1 97.81 85 THR B N 1
ATOM 2419 C CA . THR B 1 85 ? -4.883 -2.08 7.738 1 97.81 85 THR B CA 1
ATOM 2420 C C . THR B 1 85 ? -3.623 -2.127 8.602 1 97.81 85 THR B C 1
ATOM 2422 O O . THR B 1 85 ? -3.521 -2.951 9.516 1 97.81 85 THR B O 1
ATOM 2425 N N . GLN B 1 86 ? -2.662 -1.265 8.281 1 96.88 86 GLN B N 1
ATOM 2426 C CA . GLN B 1 86 ? -1.414 -1.166 9.031 1 96.88 86 GLN B CA 1
ATOM 2427 C C . GLN B 1 86 ? -0.929 0.279 9.102 1 96.88 86 GLN B C 1
ATOM 2429 O O . GLN B 1 86 ? -1.322 1.113 8.281 1 96.88 86 GLN B O 1
ATOM 2434 N N . LEU B 1 87 ? -0.074 0.523 10.156 1 97.94 87 LEU B N 1
ATOM 2435 C CA . LEU B 1 87 ? 0.716 1.749 10.125 1 97.94 87 LEU B CA 1
ATOM 2436 C C . LEU B 1 87 ? 1.544 1.828 8.844 1 97.94 87 LEU B C 1
ATOM 2438 O O . LEU B 1 87 ? 2.143 0.835 8.43 1 97.94 87 LEU B O 1
ATOM 2442 N N . PHE B 1 88 ? 1.459 3.002 8.133 1 97.81 88 PHE B N 1
ATOM 2443 C CA . PHE B 1 88 ? 2.324 3.109 6.965 1 97.81 88 PHE B CA 1
ATOM 2444 C C . PHE B 1 88 ? 3.768 2.787 7.328 1 97.81 88 PHE B C 1
ATOM 2446 O O . PHE B 1 88 ? 4.301 3.322 8.305 1 97.81 88 PHE B O 1
ATOM 2453 N N . PRO B 1 89 ? 4.371 1.896 6.539 1 96.25 89 PRO B N 1
ATOM 2454 C CA . PRO B 1 89 ? 5.758 1.544 6.855 1 96.25 89 PRO B CA 1
ATOM 2455 C C . PRO B 1 89 ? 6.711 2.73 6.727 1 96.25 89 PRO B C 1
ATOM 2457 O O . PRO B 1 89 ? 6.672 3.451 5.727 1 96.25 89 PRO B O 1
ATOM 2460 N N . GLY B 1 90 ? 7.488 2.906 7.75 1 96.69 90 GLY B N 1
ATOM 2461 C CA . GLY B 1 90 ? 8.422 4.023 7.777 1 96.69 90 GLY B CA 1
ATOM 2462 C C . GLY B 1 90 ? 8.047 5.086 8.797 1 96.69 90 GLY B C 1
ATOM 2463 O O . GLY B 1 90 ? 8.859 5.945 9.133 1 96.69 90 GLY B O 1
ATOM 2464 N N . LEU B 1 91 ? 6.805 4.973 9.336 1 98.12 91 LEU B N 1
ATOM 2465 C CA . LEU B 1 91 ? 6.336 6.004 10.25 1 98.12 91 LEU B CA 1
ATOM 2466 C C . LEU B 1 91 ? 6.73 5.676 11.688 1 98.12 91 LEU B C 1
ATOM 2468 O O . LEU B 1 91 ? 6.762 6.562 12.547 1 98.12 91 LEU B O 1
ATOM 2472 N N . LEU B 1 92 ? 7.004 4.426 11.945 1 97.81 92 LEU B N 1
ATOM 2473 C CA . LEU B 1 92 ? 7.199 3.975 13.32 1 97.81 92 LEU B CA 1
ATOM 2474 C C . LEU B 1 92 ? 8.344 4.734 13.984 1 97.81 92 LEU B C 1
ATOM 2476 O O . LEU B 1 92 ? 8.234 5.133 15.148 1 97.81 92 LEU B O 1
ATOM 2480 N N . LYS B 1 93 ? 9.422 4.957 13.273 1 97.5 93 LYS B N 1
ATOM 2481 C CA . LYS B 1 93 ? 10.586 5.645 13.836 1 97.5 93 LYS B CA 1
ATOM 2482 C C . LYS B 1 93 ? 10.227 7.055 14.289 1 97.5 93 LYS B C 1
ATOM 2484 O O . LYS B 1 93 ? 10.688 7.512 15.336 1 97.5 93 LYS B O 1
ATOM 2489 N N . GLY B 1 94 ? 9.461 7.703 13.508 1 98.06 94 GLY B N 1
ATOM 2490 C CA . GLY B 1 94 ? 9.016 9.039 13.875 1 98.06 94 GLY B CA 1
ATOM 2491 C C . GLY B 1 94 ? 8.086 9.047 15.078 1 98.06 94 GLY B C 1
ATOM 2492 O O . GLY B 1 94 ? 8.227 9.883 15.969 1 98.06 94 GLY B O 1
ATOM 2493 N N . LEU B 1 95 ? 7.203 8.086 15.125 1 98.5 95 LEU B N 1
ATOM 2494 C CA . LEU B 1 95 ? 6.266 7.98 16.234 1 98.5 95 LEU B CA 1
ATOM 2495 C C . LEU B 1 95 ? 6.996 7.629 17.531 1 98.5 95 LEU B C 1
ATOM 2497 O O . LEU B 1 95 ? 6.633 8.117 18.609 1 98.5 95 LEU B O 1
ATOM 2501 N N . GLN B 1 96 ? 7.984 6.77 17.344 1 98.31 96 GLN B N 1
ATOM 2502 C CA . GLN B 1 96 ? 8.812 6.445 18.516 1 98.31 96 GLN B CA 1
ATOM 2503 C C . GLN B 1 96 ? 9.531 7.684 19.031 1 98.31 96 GLN B C 1
ATOM 2505 O O . GLN B 1 96 ? 9.633 7.879 20.25 1 98.31 96 GLN B O 1
ATOM 2510 N N . HIS B 1 97 ? 10.055 8.484 18.156 1 97.94 97 HIS B N 1
ATOM 2511 C CA . HIS B 1 97 ? 10.719 9.719 18.547 1 97.94 97 HIS B CA 1
ATOM 2512 C C . HIS B 1 97 ? 9.773 10.633 19.328 1 97.94 97 HIS B C 1
ATOM 2514 O O . HIS B 1 97 ? 10.164 11.227 20.328 1 97.94 97 HIS B O 1
ATOM 2520 N N . LEU B 1 98 ? 8.547 10.758 18.844 1 98 98 LEU B N 1
ATOM 2521 C CA . LEU B 1 98 ? 7.555 11.547 19.547 1 98 98 LEU B CA 1
ATOM 2522 C C . LEU B 1 98 ? 7.367 11.031 20.969 1 98 98 LEU B C 1
ATOM 2524 O O . LEU B 1 98 ? 7.324 11.82 21.922 1 98 98 LEU B O 1
ATOM 2528 N N . ALA B 1 99 ? 7.293 9.719 21.078 1 98.19 99 ALA B N 1
ATOM 2529 C CA . ALA B 1 99 ? 7.105 9.086 22.391 1 98.19 99 ALA B CA 1
ATOM 2530 C C . ALA B 1 99 ? 8.305 9.336 23.297 1 98.19 99 ALA B C 1
ATOM 2532 O O . ALA B 1 99 ? 8.148 9.75 24.438 1 98.19 99 ALA B O 1
ATOM 2533 N N . ASP B 1 100 ? 9.461 9.125 22.781 1 97.56 100 ASP B N 1
ATOM 2534 C CA . ASP B 1 100 ? 10.695 9.219 23.547 1 97.56 100 ASP B CA 1
ATOM 2535 C C . ASP B 1 100 ? 10.922 10.641 24.062 1 97.56 100 ASP B C 1
ATOM 2537 O O . ASP B 1 100 ? 11.555 10.836 25.094 1 97.56 100 ASP B O 1
ATOM 2541 N N . ASN B 1 101 ? 10.414 11.609 23.375 1 96.44 101 ASN B N 1
ATOM 2542 C CA . ASN B 1 101 ? 10.656 13 23.734 1 96.44 101 ASN B CA 1
ATOM 2543 C C . ASN B 1 101 ? 9.391 13.672 24.25 1 96.44 101 ASN B C 1
ATOM 2545 O O . ASN B 1 101 ? 9.352 14.898 24.406 1 96.44 101 ASN B O 1
ATOM 2549 N N . ASN B 1 102 ? 8.359 12.906 24.469 1 96.38 102 ASN B N 1
ATOM 2550 C CA . ASN B 1 102 ? 7.09 13.375 25 1 96.38 102 ASN B CA 1
ATOM 2551 C C . ASN B 1 102 ? 6.52 14.523 24.172 1 96.38 102 ASN B C 1
ATOM 2553 O O . ASN B 1 102 ? 6.09 15.539 24.719 1 96.38 102 ASN B O 1
ATOM 2557 N N . ILE B 1 103 ? 6.668 14.398 22.891 1 97 103 ILE B N 1
ATOM 2558 C CA . ILE B 1 103 ? 6.094 15.383 21.969 1 97 103 ILE B CA 1
ATOM 2559 C C . ILE B 1 103 ? 4.652 15.008 21.641 1 97 103 ILE B C 1
ATOM 2561 O O . ILE B 1 103 ? 4.371 13.852 21.297 1 97 103 ILE B O 1
ATOM 2565 N N . ALA B 1 104 ? 3.789 15.977 21.734 1 97.88 104 ALA B N 1
ATOM 2566 C CA . ALA B 1 104 ? 2.365 15.734 21.516 1 97.88 104 ALA B CA 1
ATOM 2567 C C . ALA B 1 104 ? 2.074 15.406 20.062 1 97.88 104 ALA B C 1
ATOM 2569 O O . ALA B 1 104 ? 2.701 15.969 19.156 1 97.88 104 ALA B O 1
ATOM 2570 N N . TRP B 1 105 ? 1.114 14.547 19.875 1 98.62 105 TRP B N 1
ATOM 2571 C CA . TRP B 1 105 ? 0.612 14.258 18.531 1 98.62 105 TRP B CA 1
ATOM 2572 C C . TRP B 1 105 ? -0.856 13.852 18.578 1 98.62 105 TRP B C 1
ATOM 2574 O O . TRP B 1 105 ? -1.415 13.641 19.656 1 98.62 105 TRP B O 1
ATOM 2584 N N . GLY B 1 106 ? -1.543 13.859 17.484 1 98.88 106 GLY B N 1
ATOM 2585 C CA . GLY B 1 106 ? -2.957 13.523 17.422 1 98.88 106 GLY B CA 1
ATOM 2586 C C . GLY B 1 106 ? -3.424 13.172 16.016 1 98.88 106 GLY B C 1
ATOM 2587 O O . GLY B 1 106 ? -2.617 13.102 15.094 1 98.88 106 GLY B O 1
ATOM 2588 N N . ILE B 1 107 ? -4.688 12.859 15.938 1 98.94 107 ILE B N 1
ATOM 2589 C CA . ILE B 1 107 ? -5.344 12.461 14.695 1 98.94 107 ILE B CA 1
ATOM 2590 C C . ILE B 1 107 ? -6.535 13.383 14.422 1 98.94 107 ILE B C 1
ATOM 2592 O O . ILE B 1 107 ? -7.355 13.625 15.312 1 98.94 107 ILE B O 1
ATOM 2596 N N . VAL B 1 108 ? -6.566 13.969 13.258 1 98.88 108 VAL B N 1
ATOM 2597 C CA . VAL B 1 108 ? -7.742 14.688 12.773 1 98.88 108 VAL B CA 1
ATOM 2598 C C . VAL B 1 108 ? -8.203 14.094 11.438 1 98.88 108 VAL B C 1
ATOM 2600 O O . VAL B 1 108 ? -7.496 14.195 10.438 1 98.88 108 VAL B O 1
ATOM 2603 N N . THR B 1 109 ? -9.336 13.469 11.445 1 98.69 109 THR B N 1
ATOM 2604 C CA . THR B 1 109 ? -9.828 12.734 10.281 1 98.69 109 THR B CA 1
ATOM 2605 C C . THR B 1 109 ? -11.297 13.055 10.023 1 98.69 109 THR B C 1
ATOM 2607 O O . THR B 1 109 ? -12.031 13.422 10.953 1 98.69 109 THR B O 1
ATOM 2610 N N . ASN B 1 110 ? -11.727 12.969 8.734 1 97.5 110 ASN B N 1
ATOM 2611 C CA . ASN B 1 110 ? -13.141 13.109 8.398 1 97.5 110 ASN B CA 1
ATOM 2612 C C . ASN B 1 110 ? -13.883 11.781 8.547 1 97.5 110 ASN B C 1
ATOM 2614 O O . ASN B 1 110 ? -15.094 11.727 8.352 1 97.5 110 ASN B O 1
ATOM 2618 N N . LYS B 1 111 ? -13.195 10.703 8.859 1 97.44 111 LYS B N 1
ATOM 2619 C CA . LYS B 1 111 ? -13.812 9.414 9.141 1 97.44 111 LYS B CA 1
ATOM 2620 C C . LYS B 1 111 ? -14.734 9.492 10.352 1 97.44 111 LYS B C 1
ATOM 2622 O O . LYS B 1 111 ? -14.391 10.102 11.367 1 97.44 111 LYS B O 1
ATOM 2627 N N . PRO B 1 112 ? -15.898 8.852 10.227 1 97.19 112 PRO B N 1
ATOM 2628 C CA . PRO B 1 112 ? -16.828 8.852 11.359 1 97.19 112 PRO B CA 1
ATOM 2629 C C . PRO B 1 112 ? -16.203 8.281 12.633 1 97.19 112 PRO B C 1
ATOM 2631 O O . PRO B 1 112 ? -15.375 7.363 12.562 1 97.19 112 PRO B O 1
ATOM 2634 N N . GLN B 1 113 ? -16.688 8.766 13.734 1 97.94 113 GLN B N 1
ATOM 2635 C CA . GLN B 1 113 ? -16.141 8.438 15.047 1 97.94 113 GLN B CA 1
ATOM 2636 C C . GLN B 1 113 ? -16.25 6.941 15.328 1 97.94 113 GLN B C 1
ATOM 2638 O O . GLN B 1 113 ? -15.297 6.336 15.836 1 97.94 113 GLN B O 1
ATOM 2643 N N . HIS B 1 114 ? -17.375 6.355 15.039 1 97.5 114 HIS B N 1
ATOM 2644 C CA . HIS B 1 114 ? -17.562 4.945 15.367 1 97.5 114 HIS B CA 1
ATOM 2645 C C . HIS B 1 114 ? -16.594 4.062 14.586 1 97.5 114 HIS B C 1
ATOM 2647 O O . HIS B 1 114 ? -16.078 3.08 15.125 1 97.5 114 HIS B O 1
ATOM 2653 N N . LEU B 1 115 ? -16.297 4.367 13.344 1 98 115 LEU B N 1
ATOM 2654 C CA . LEU B 1 115 ? -15.328 3.631 12.539 1 98 115 LEU B CA 1
ATOM 2655 C C . LEU B 1 115 ? -13.906 3.898 13.023 1 98 115 LEU B C 1
ATOM 2657 O O . LEU B 1 115 ? -13.102 2.975 13.133 1 98 115 LEU B O 1
ATOM 2661 N N . THR B 1 116 ? -13.602 5.191 13.328 1 98.38 116 THR B N 1
ATOM 2662 C CA . THR B 1 116 ? -12.289 5.594 13.805 1 98.38 116 THR B CA 1
ATOM 2663 C C . THR B 1 116 ? -11.938 4.875 15.109 1 98.38 116 THR B C 1
ATOM 2665 O O . THR B 1 116 ? -10.859 4.289 15.227 1 98.38 116 THR B O 1
ATOM 2668 N N . LYS B 1 117 ? -12.859 4.879 16.031 1 97.88 117 LYS B N 1
ATOM 2669 C CA . LYS B 1 117 ? -12.648 4.246 17.328 1 97.88 117 LYS B CA 1
ATOM 2670 C C . LYS B 1 117 ? -12.445 2.74 17.172 1 97.88 117 LYS B C 1
ATOM 2672 O O . LYS B 1 117 ? -11.531 2.168 17.766 1 97.88 117 LYS B O 1
ATOM 2677 N N . GLN B 1 118 ? -13.297 2.139 16.422 1 98.06 118 GLN B N 1
ATOM 2678 C CA . GLN B 1 118 ? -13.18 0.7 16.203 1 98.06 118 GLN B CA 1
ATOM 2679 C C . GLN B 1 118 ? -11.828 0.35 15.586 1 98.06 118 GLN B C 1
ATOM 2681 O O . GLN B 1 118 ? -11.18 -0.611 16.016 1 98.06 118 GLN B O 1
ATOM 2686 N N . LEU B 1 119 ? -11.391 1.108 14.602 1 98.38 119 LEU B N 1
ATOM 2687 C CA . LEU B 1 119 ? -10.125 0.87 13.914 1 98.38 119 LEU B CA 1
ATOM 2688 C C . LEU B 1 119 ? -8.953 1.022 14.875 1 98.38 119 LEU B C 1
ATOM 2690 O O . LEU B 1 119 ? -8.07 0.162 14.922 1 98.38 119 LEU B O 1
ATOM 2694 N N . LEU B 1 120 ? -8.961 2.053 15.664 1 98.31 120 LEU B N 1
ATOM 2695 C CA . LEU B 1 120 ? -7.812 2.404 16.5 1 98.31 120 LEU B CA 1
ATOM 2696 C C . LEU B 1 120 ? -7.684 1.449 17.672 1 98.31 120 LEU B C 1
ATOM 2698 O O . LEU B 1 120 ? -6.625 1.373 18.312 1 98.31 120 LEU B O 1
ATOM 2702 N N . GLN B 1 121 ? -8.742 0.682 17.938 1 97 121 GLN B N 1
ATOM 2703 C CA . GLN B 1 121 ? -8.68 -0.325 19 1 97 121 GLN B CA 1
ATOM 2704 C C . GLN B 1 121 ? -7.672 -1.415 18.656 1 97 121 GLN B C 1
ATOM 2706 O O . GLN B 1 121 ? -7.133 -2.068 19.547 1 97 121 GLN B O 1
ATOM 2711 N N . SER B 1 122 ? -7.363 -1.534 17.438 1 95.06 122 SER B N 1
ATOM 2712 C CA . SER B 1 122 ? -6.488 -2.607 16.984 1 95.06 122 SER B CA 1
ATOM 2713 C C . SER B 1 122 ? -5.039 -2.141 16.891 1 95.06 122 SER B C 1
ATOM 2715 O O . SER B 1 122 ? -4.164 -2.893 16.453 1 95.06 122 SER B O 1
ATOM 2717 N N . PHE B 1 123 ? -4.738 -0.931 17.281 1 96.31 123 PHE B N 1
ATOM 2718 C CA . PHE B 1 123 ? -3.4 -0.386 17.094 1 96.31 123 PHE B CA 1
ATOM 2719 C C . PHE B 1 123 ? -2.805 0.058 18.422 1 96.31 123 PHE B C 1
ATOM 2721 O O . PHE B 1 123 ? -3.51 0.61 19.266 1 96.31 123 PHE B O 1
ATOM 2728 N N . ASN B 1 124 ? -1.557 -0.325 18.578 1 95.19 124 ASN B N 1
ATOM 2729 C CA . ASN B 1 124 ? -0.731 0.188 19.656 1 95.19 124 ASN B CA 1
ATOM 2730 C C . ASN B 1 124 ? 0.392 1.08 19.141 1 95.19 124 ASN B C 1
ATOM 2732 O O . ASN B 1 124 ? 1.3 0.605 18.453 1 95.19 124 ASN B O 1
ATOM 2736 N N . PHE B 1 125 ? 0.318 2.277 19.484 1 97.88 125 PHE B N 1
ATOM 2737 C CA . PHE B 1 125 ? 1.367 3.219 19.109 1 97.88 125 PHE B CA 1
ATOM 2738 C C . PHE B 1 125 ? 2.389 3.363 20.234 1 97.88 125 PHE B C 1
ATOM 2740 O O . PHE B 1 125 ? 2.109 3.02 21.391 1 97.88 125 PHE B O 1
ATOM 2747 N N . PRO B 1 126 ? 3.611 3.822 19.906 1 98.31 126 PRO B N 1
ATOM 2748 C CA . PRO B 1 126 ? 4.625 4.008 20.953 1 98.31 126 PRO B CA 1
ATOM 2749 C C . PRO B 1 126 ? 4.141 4.895 22.094 1 98.31 126 PRO B C 1
ATOM 2751 O O . PRO B 1 126 ? 4.559 4.711 23.234 1 98.31 126 PRO B O 1
ATOM 2754 N N . SER B 1 127 ? 3.301 5.836 21.766 1 98.5 127 SER B N 1
ATOM 2755 C CA . SER B 1 127 ? 2.564 6.645 22.734 1 98.5 127 SER B CA 1
ATOM 2756 C C . SER B 1 127 ? 1.138 6.906 22.266 1 98.5 127 SER B C 1
ATOM 2758 O O . SER B 1 127 ? 0.844 6.801 21.062 1 98.5 127 SER B O 1
ATOM 2760 N N . GLN B 1 128 ? 0.337 7.266 23.188 1 97.81 128 GLN B N 1
ATOM 2761 C CA . GLN B 1 128 ? -1.054 7.523 22.828 1 97.81 128 GLN B CA 1
ATOM 2762 C C . GLN B 1 128 ? -1.216 8.906 22.219 1 97.81 128 GLN B C 1
ATOM 2764 O O . GLN B 1 128 ? -0.575 9.867 22.641 1 97.81 128 GLN B O 1
ATOM 2769 N N . PRO B 1 129 ? -2.061 9.008 21.172 1 98.69 129 PRO B N 1
ATOM 2770 C CA . PRO B 1 129 ? -2.393 10.359 20.703 1 98.69 129 PRO B CA 1
ATOM 2771 C C . PRO B 1 129 ? -3.08 11.203 21.766 1 98.69 129 PRO B C 1
ATOM 2773 O O . PRO B 1 129 ? -3.938 10.703 22.5 1 98.69 129 PRO B O 1
ATOM 2776 N N . LYS B 1 130 ? -2.717 12.422 21.797 1 98.62 130 LYS B N 1
ATOM 2777 C CA . LYS B 1 130 ? -3.342 13.328 22.75 1 98.62 130 LYS B CA 1
ATOM 2778 C C . LYS B 1 130 ? -4.715 13.781 22.266 1 98.62 130 LYS B C 1
ATOM 2780 O O . LYS B 1 130 ? -5.547 14.219 23.062 1 98.62 130 LYS B O 1
ATOM 2785 N N . SER B 1 131 ? -4.922 13.641 20.969 1 98.81 131 SER B N 1
ATOM 2786 C CA . SER B 1 131 ? -6.184 14.062 20.375 1 98.81 131 SER B CA 1
ATOM 2787 C C . SER B 1 131 ? -6.613 13.109 19.266 1 98.81 131 SER B C 1
ATOM 2789 O O . SER B 1 131 ? -5.781 12.664 18.469 1 98.81 131 SER B O 1
ATOM 2791 N N . ILE B 1 132 ? -7.855 12.766 19.297 1 98.88 132 ILE B N 1
ATOM 2792 C CA . ILE B 1 132 ? -8.516 12.07 18.188 1 98.88 132 ILE B CA 1
ATOM 2793 C C . ILE B 1 132 ? -9.805 12.797 17.812 1 98.88 132 ILE B C 1
ATOM 2795 O O . ILE B 1 132 ? -10.805 12.719 18.531 1 98.88 132 ILE B O 1
ATOM 2799 N N . VAL B 1 133 ? -9.773 13.562 16.719 1 98.88 133 VAL B N 1
ATOM 2800 C CA . VAL B 1 133 ? -10.93 14.297 16.219 1 98.88 133 VAL B CA 1
ATOM 2801 C C . VAL B 1 133 ? -11.445 13.625 14.945 1 98.88 133 VAL B C 1
ATOM 2803 O O . VAL B 1 133 ? -10.758 13.586 13.93 1 98.88 133 VAL B O 1
ATOM 2806 N N . ALA B 1 134 ? -12.68 13.102 15.055 1 98.62 134 ALA B N 1
ATOM 2807 C CA . ALA B 1 134 ? -13.289 12.375 13.945 1 98.62 134 ALA B CA 1
ATOM 2808 C C . ALA B 1 134 ? -14.242 13.273 13.156 1 98.62 134 ALA B C 1
ATOM 2810 O O . ALA B 1 134 ? -14.414 14.445 13.492 1 98.62 134 ALA B O 1
ATOM 2811 N N . GLY B 1 135 ? -14.766 12.727 12.086 1 97.56 135 GLY B N 1
ATOM 2812 C CA . GLY B 1 135 ? -15.57 13.492 11.148 1 97.56 135 GLY B CA 1
ATOM 2813 C C . GLY B 1 135 ? -16.859 14.023 11.758 1 97.56 135 GLY B C 1
ATOM 2814 O O . GLY B 1 135 ? -17.438 14.977 11.25 1 97.56 135 GLY B O 1
ATOM 2815 N N . ASP B 1 136 ? -17.219 13.414 12.883 1 97.75 136 ASP B N 1
ATOM 2816 C CA . ASP B 1 136 ? -18.469 13.844 13.492 1 97.75 136 ASP B CA 1
ATOM 2817 C C . ASP B 1 136 ? -18.266 14.25 14.945 1 97.75 136 ASP B C 1
ATOM 2819 O O . ASP B 1 136 ? -19.203 14.258 15.734 1 97.75 136 ASP B O 1
ATOM 2823 N N . THR B 1 137 ? -17.016 14.477 15.32 1 98.44 137 THR B N 1
ATOM 2824 C CA . THR B 1 137 ? -16.719 15.031 16.641 1 98.44 137 THR B CA 1
ATOM 2825 C C . THR B 1 137 ? -17.328 16.422 16.797 1 98.44 137 THR B C 1
ATOM 2827 O O . THR B 1 137 ? -17.828 16.766 17.875 1 98.44 137 THR B O 1
ATOM 2830 N N . LEU B 1 138 ? -17.25 17.234 15.773 1 98.44 138 LEU B N 1
ATOM 2831 C CA . LEU B 1 138 ? -17.859 18.562 15.703 1 98.44 138 LEU B CA 1
ATOM 2832 C C . LEU B 1 138 ? -18.938 18.594 14.617 1 98.44 138 LEU B C 1
ATOM 2834 O O . LEU B 1 138 ? -19.109 17.641 13.867 1 98.44 138 LEU B O 1
ATOM 2838 N N . SER B 1 139 ? -19.641 19.719 14.516 1 98.12 139 SER B N 1
ATOM 2839 C CA . SER B 1 139 ? -20.688 19.891 13.516 1 98.12 139 SER B CA 1
ATOM 2840 C C . SER B 1 139 ? -20.094 20.172 12.141 1 98.12 139 SER B C 1
ATOM 2842 O O . SER B 1 139 ? -20.797 20.109 11.133 1 98.12 139 SER B O 1
ATOM 2844 N N . VAL B 1 140 ? -18.828 20.547 12.094 1 97.88 140 VAL B N 1
ATOM 2845 C CA . VAL B 1 140 ? -18.109 20.797 10.844 1 97.88 140 VAL B CA 1
ATOM 2846 C C . VAL B 1 140 ? -16.906 19.875 10.75 1 97.88 140 VAL B C 1
ATOM 2848 O O . VAL B 1 140 ? -16.453 19.312 11.758 1 97.88 140 VAL B O 1
ATOM 2851 N N . ARG B 1 141 ? -16.422 19.672 9.625 1 96.88 141 ARG B N 1
ATOM 2852 C CA . ARG B 1 141 ? -15.242 18.844 9.398 1 96.88 141 ARG B CA 1
ATOM 2853 C C . ARG B 1 141 ? -14.273 19.531 8.445 1 96.88 141 ARG B C 1
ATOM 2855 O O . ARG B 1 141 ? -14.531 20.641 7.988 1 96.88 141 ARG B O 1
ATOM 2862 N N . LYS B 1 142 ? -13.094 18.891 8.227 1 97.75 142 LYS B N 1
ATOM 2863 C CA . LYS B 1 142 ? -12.164 19.438 7.234 1 97.75 142 LYS B CA 1
ATOM 2864 C C . LYS B 1 142 ? -12.859 19.688 5.906 1 97.75 142 LYS B C 1
ATOM 2866 O O . LYS B 1 142 ? -13.68 18.891 5.461 1 97.75 142 LYS B O 1
ATOM 2871 N N . PRO B 1 143 ? -12.578 20.875 5.387 1 97.38 143 PRO B N 1
ATOM 2872 C CA . PRO B 1 143 ? -11.438 21.781 5.539 1 97.38 143 PRO B CA 1
ATOM 2873 C C . PRO B 1 143 ? -11.688 22.891 6.562 1 97.38 143 PRO B C 1
ATOM 2875 O O . PRO B 1 143 ? -10.867 23.797 6.719 1 97.38 143 PRO B O 1
ATOM 2878 N N . ASP B 1 144 ? -12.867 22.875 7.184 1 98.56 144 ASP B N 1
ATOM 2879 C CA . ASP B 1 144 ? -13.055 23.812 8.281 1 98.56 144 ASP B CA 1
ATOM 2880 C C . ASP B 1 144 ? -11.922 23.703 9.305 1 98.56 144 ASP B C 1
ATOM 2882 O O . ASP B 1 144 ? -11.508 22.594 9.656 1 98.56 144 ASP B O 1
ATOM 2886 N N . PRO B 1 145 ? -11.398 24.734 9.797 1 98.62 145 PRO B N 1
ATOM 2887 C CA . PRO B 1 145 ? -10.258 24.672 10.719 1 98.62 145 PRO B CA 1
ATOM 2888 C C . PRO B 1 145 ? -10.656 24.281 12.141 1 98.62 145 PRO B C 1
ATOM 2890 O O . PRO B 1 145 ? -9.797 24 12.969 1 98.62 145 PRO B O 1
ATOM 2893 N N . ALA B 1 146 ? -11.945 24.25 12.461 1 98.81 146 ALA B N 1
ATOM 2894 C CA . ALA B 1 146 ? -12.406 24 13.82 1 98.81 146 ALA B CA 1
ATOM 2895 C C . ALA B 1 146 ? -11.852 22.688 14.367 1 98.81 146 ALA B C 1
ATOM 2897 O O . ALA B 1 146 ? -11.398 22.625 15.508 1 98.81 146 ALA B O 1
ATOM 2898 N N . PRO B 1 147 ? -11.852 21.609 13.547 1 98.88 147 PRO B N 1
ATOM 2899 C CA . PRO B 1 147 ? -11.25 20.375 14.047 1 98.88 147 PRO B CA 1
ATOM 2900 C C . PRO B 1 147 ? -9.773 20.531 14.398 1 98.88 147 PRO B C 1
ATOM 2902 O O . PRO B 1 147 ? -9.289 19.938 15.359 1 98.88 147 PRO B O 1
ATOM 2905 N N . MET B 1 148 ? -9.086 21.359 13.641 1 98.88 148 MET B N 1
ATOM 2906 C CA . MET B 1 148 ? -7.668 21.609 13.891 1 98.88 148 MET B CA 1
ATOM 2907 C C . MET B 1 148 ? -7.469 22.344 15.211 1 98.88 148 MET B C 1
ATOM 2909 O O . MET B 1 148 ? -6.566 22.016 15.977 1 98.88 148 MET B O 1
ATOM 2913 N N . PHE B 1 149 ? -8.297 23.359 15.422 1 98.88 149 PHE B N 1
ATOM 2914 C CA . PHE B 1 149 ? -8.219 24.125 16.672 1 98.88 149 PHE B CA 1
ATOM 2915 C C . PHE B 1 149 ? -8.461 23.219 17.875 1 98.88 149 PHE B C 1
ATOM 2917 O O . PHE B 1 149 ? -7.754 23.312 18.875 1 98.88 149 PHE B O 1
ATOM 2924 N N . LEU B 1 150 ? -9.469 22.359 17.719 1 98.94 150 LEU B N 1
ATOM 2925 C CA . LEU B 1 150 ? -9.781 21.453 18.812 1 98.94 150 LEU B CA 1
ATOM 2926 C C . LEU B 1 150 ? -8.602 20.531 19.109 1 98.94 150 LEU B C 1
ATOM 2928 O O . LEU B 1 150 ? -8.25 20.297 20.266 1 98.94 150 LEU B O 1
ATOM 2932 N N . ALA B 1 151 ? -7.961 19.984 18.094 1 98.94 151 ALA B N 1
ATOM 2933 C CA . ALA B 1 151 ? -6.828 19.078 18.25 1 98.94 151 ALA B CA 1
ATOM 2934 C C . ALA B 1 151 ? -5.652 19.781 18.922 1 98.94 151 ALA B C 1
ATOM 2936 O O . ALA B 1 151 ? -5.027 19.234 19.828 1 98.94 151 ALA B O 1
ATOM 2937 N N . ALA B 1 152 ? -5.359 20.969 18.453 1 98.75 152 ALA B N 1
ATOM 2938 C CA . ALA B 1 152 ? -4.277 21.734 19.062 1 98.75 152 ALA B CA 1
ATOM 2939 C C . ALA B 1 152 ? -4.547 21.984 20.547 1 98.75 152 ALA B C 1
ATOM 2941 O O . ALA B 1 152 ? -3.652 21.828 21.375 1 98.75 152 ALA B O 1
ATOM 2942 N N . GLU B 1 153 ? -5.777 22.406 20.828 1 98.88 153 GLU B N 1
ATOM 2943 C CA . GLU B 1 153 ? -6.184 22.641 22.203 1 98.88 153 GLU B CA 1
ATOM 2944 C C . GLU B 1 153 ? -5.984 21.391 23.062 1 98.88 153 GLU B C 1
ATOM 2946 O O . GLU B 1 153 ? -5.426 21.469 24.156 1 98.88 153 GLU B O 1
ATOM 2951 N N . GLN B 1 154 ? -6.367 20.25 22.594 1 98.81 154 GLN B N 1
ATOM 2952 C CA . GLN B 1 154 ? -6.266 18.984 23.312 1 98.81 154 GLN B CA 1
ATOM 2953 C C . GLN B 1 154 ? -4.809 18.562 23.484 1 98.81 154 GLN B C 1
ATOM 2955 O O . GLN B 1 154 ? -4.461 17.891 24.453 1 98.81 154 GLN B O 1
ATOM 2960 N N . CYS B 1 155 ? -3.982 19 22.562 1 98.44 155 CYS B N 1
ATOM 2961 C CA . CYS B 1 155 ? -2.557 18.719 22.641 1 98.44 155 CYS B CA 1
ATOM 2962 C C . CYS B 1 155 ? -1.834 19.719 23.531 1 98.44 155 CYS B C 1
ATOM 2964 O O . CYS B 1 155 ? -0.656 19.547 23.844 1 98.44 155 CYS B O 1
ATOM 2966 N N . GLY B 1 156 ? -2.527 20.812 23.859 1 98.25 156 GLY B N 1
ATOM 2967 C CA . GLY B 1 156 ? -1.971 21.797 24.766 1 98.25 156 GLY B CA 1
ATOM 2968 C C . GLY B 1 156 ? -1.007 22.75 24.078 1 98.25 156 GLY B C 1
ATOM 2969 O O . GLY B 1 156 ? -0.046 23.219 24.703 1 98.25 156 GLY B O 1
ATOM 2970 N N . VAL B 1 157 ? -1.196 22.984 22.812 1 97.56 157 VAL B N 1
ATOM 2971 C CA . VAL B 1 157 ? -0.301 23.859 22.062 1 97.56 157 VAL B CA 1
ATOM 2972 C C . VAL B 1 157 ? -1.118 24.844 21.234 1 97.56 157 VAL B C 1
ATOM 2974 O O . VAL B 1 157 ? -2.332 24.688 21.094 1 97.56 157 VAL B O 1
ATOM 2977 N N . LYS B 1 158 ? -0.46 25.875 20.703 1 97.88 158 LYS B N 1
ATOM 2978 C CA . LYS B 1 158 ? -1.087 26.781 19.75 1 97.88 158 LYS B CA 1
ATOM 2979 C C . LYS B 1 158 ? -1.103 26.188 18.344 1 97.88 158 LYS B C 1
ATOM 2981 O O . LYS B 1 158 ? -0.202 25.422 17.984 1 97.88 158 LYS B O 1
ATOM 2986 N N . PRO B 1 159 ? -2.131 26.516 17.578 1 98.25 159 PRO B N 1
ATOM 2987 C CA . PRO B 1 159 ? -2.178 26 16.219 1 98.25 159 PRO B CA 1
ATOM 2988 C C . PRO B 1 159 ? -0.898 26.266 15.43 1 98.25 159 PRO B C 1
ATOM 2990 O O . PRO B 1 159 ? -0.429 25.406 14.68 1 98.25 159 PRO B O 1
ATOM 2993 N N . GLU B 1 160 ? -0.295 27.422 15.672 1 97.44 160 GLU B N 1
ATOM 2994 C CA . GLU B 1 160 ? 0.896 27.828 14.938 1 97.44 160 GLU B CA 1
ATOM 2995 C C . GLU B 1 160 ? 2.096 26.953 15.289 1 97.44 160 GLU B C 1
ATOM 2997 O O . GLU B 1 160 ? 3.113 26.984 14.594 1 97.44 160 GLU B O 1
ATOM 3002 N N . GLU B 1 161 ? 1.93 26.203 16.344 1 97.12 161 GLU B N 1
ATOM 3003 C CA . GLU B 1 161 ? 3 25.312 16.797 1 97.12 161 GLU B CA 1
ATOM 3004 C C . GLU B 1 161 ? 2.773 23.875 16.312 1 97.12 161 GLU B C 1
ATOM 3006 O O . GLU B 1 161 ? 3.477 22.953 16.734 1 97.12 161 GLU B O 1
ATOM 3011 N N . CYS B 1 162 ? 1.817 23.672 15.453 1 97.81 162 CYS B N 1
ATOM 3012 C CA . CYS B 1 162 ? 1.479 22.344 14.953 1 97.81 162 CYS B CA 1
ATOM 3013 C C . CYS B 1 162 ? 1.845 22.203 13.477 1 97.81 162 CYS B C 1
ATOM 3015 O O . CYS B 1 162 ? 1.841 23.188 12.734 1 97.81 162 CYS B O 1
ATOM 3017 N N . ILE B 1 163 ? 2.201 21.047 13.109 1 98.31 163 ILE B N 1
ATOM 3018 C CA . ILE B 1 163 ? 2.146 20.641 11.711 1 98.31 163 ILE B CA 1
ATOM 3019 C C . ILE B 1 163 ? 1.005 19.656 11.5 1 98.31 163 ILE B C 1
ATOM 3021 O O . ILE B 1 163 ? 0.796 18.75 12.32 1 98.31 163 ILE B O 1
ATOM 3025 N N . TYR B 1 164 ? 0.238 19.875 10.508 1 98.75 164 TYR B N 1
ATOM 3026 C CA . TYR B 1 164 ? -0.776 18.906 10.086 1 98.75 164 TYR B CA 1
ATOM 3027 C C . TYR B 1 164 ? -0.369 18.219 8.797 1 98.75 164 TYR B C 1
ATOM 3029 O O . TYR B 1 164 ? -0.034 18.875 7.809 1 98.75 164 TYR B O 1
ATOM 3037 N N . ILE B 1 165 ? -0.386 16.875 8.781 1 98.56 165 ILE B N 1
ATOM 3038 C CA . ILE B 1 165 ? 0.038 16.078 7.637 1 98.56 165 ILE B CA 1
ATOM 3039 C C . ILE B 1 165 ? -1.149 15.289 7.094 1 98.56 165 ILE B C 1
ATOM 3041 O O . ILE B 1 165 ? -1.808 14.555 7.84 1 98.56 165 ILE B O 1
ATOM 3045 N N . GLY B 1 166 ? -1.436 15.43 5.836 1 97.19 166 GLY B N 1
ATOM 3046 C CA . GLY B 1 166 ? -2.537 14.703 5.219 1 97.19 166 GLY B CA 1
ATOM 3047 C C . GLY B 1 166 ? -2.318 14.43 3.744 1 97.19 166 GLY B C 1
ATOM 3048 O O . GLY B 1 166 ? -1.351 14.914 3.154 1 97.19 166 GLY B O 1
ATOM 3049 N N . ASP B 1 167 ? -3.215 13.609 3.113 1 95.31 167 ASP B N 1
ATOM 3050 C CA . ASP B 1 167 ? -2.998 13.141 1.749 1 95.31 167 ASP B CA 1
ATOM 3051 C C . ASP B 1 167 ? -4.074 13.68 0.807 1 95.31 167 ASP B C 1
ATOM 3053 O O . ASP B 1 167 ? -4.293 13.117 -0.271 1 95.31 167 ASP B O 1
ATOM 3057 N N . HIS B 1 168 ? -4.801 14.648 1.17 1 93.06 168 HIS B N 1
ATOM 3058 C CA . HIS B 1 168 ? -5.828 15.273 0.346 1 93.06 168 HIS B CA 1
ATOM 3059 C C . HIS B 1 168 ? -5.746 16.797 0.418 1 93.06 168 HIS B C 1
ATOM 3061 O O . HIS B 1 168 ? -5.418 17.359 1.469 1 93.06 168 HIS B O 1
ATOM 3067 N N . PRO B 1 169 ? -6.117 17.531 -0.678 1 92.31 169 PRO B N 1
ATOM 3068 C CA . PRO B 1 169 ? -6.102 19 -0.648 1 92.31 169 PRO B CA 1
ATOM 3069 C C . PRO B 1 169 ? -6.906 19.562 0.518 1 92.31 169 PRO B C 1
ATOM 3071 O O . PRO B 1 169 ? -6.531 20.594 1.082 1 92.31 169 PRO B O 1
ATOM 3074 N N . ARG B 1 170 ? -7.938 18.906 0.894 1 93.56 170 ARG B N 1
ATOM 3075 C CA . ARG B 1 170 ? -8.766 19.344 2.01 1 93.56 170 ARG B CA 1
ATOM 3076 C C . ARG B 1 170 ? -7.969 19.375 3.307 1 93.56 170 ARG B C 1
ATOM 3078 O O . ARG B 1 170 ? -8.234 20.203 4.184 1 93.56 170 ARG B O 1
ATOM 3085 N N . ASP B 1 171 ? -7 18.484 3.455 1 96.25 171 ASP B N 1
ATOM 3086 C CA . ASP B 1 171 ? -6.137 18.469 4.633 1 96.25 171 ASP B CA 1
ATOM 3087 C C . ASP B 1 171 ? -5.262 19.719 4.691 1 96.25 171 ASP B C 1
ATOM 3089 O O . ASP B 1 171 ? -5.109 20.328 5.754 1 96.25 171 ASP B O 1
ATOM 3093 N N . ILE B 1 172 ? -4.688 20.078 3.555 1 96.25 172 ILE B N 1
ATOM 3094 C CA . ILE B 1 172 ? -3.805 21.234 3.465 1 96.25 172 ILE B CA 1
ATOM 3095 C C . ILE B 1 172 ? -4.605 22.516 3.701 1 96.25 172 ILE B C 1
ATOM 3097 O O . ILE B 1 172 ? -4.184 23.391 4.457 1 96.25 172 ILE B O 1
ATOM 3101 N N . GLU B 1 173 ? -5.77 22.578 3.102 1 96.62 173 GLU B N 1
ATOM 3102 C CA . GLU B 1 173 ? -6.648 23.719 3.291 1 96.62 173 GLU B CA 1
ATOM 3103 C C . GLU B 1 173 ? -7.016 23.906 4.762 1 96.62 173 GLU B C 1
ATOM 3105 O O . GLU B 1 173 ? -6.988 25.016 5.285 1 96.62 173 GLU B O 1
ATOM 3110 N N . ALA B 1 174 ? -7.367 22.812 5.422 1 98 174 ALA B N 1
ATOM 3111 C CA . ALA B 1 174 ? -7.711 22.859 6.84 1 98 174 ALA B CA 1
ATOM 3112 C C . ALA B 1 174 ? -6.539 23.375 7.672 1 98 174 ALA B C 1
ATOM 3114 O O . ALA B 1 174 ? -6.719 24.203 8.57 1 98 174 ALA B O 1
ATOM 3115 N N . GLY B 1 175 ? -5.312 22.828 7.418 1 98.25 175 GLY B N 1
ATOM 3116 C CA . GLY B 1 175 ? -4.121 23.281 8.117 1 98.25 175 GLY B CA 1
ATOM 3117 C C . GLY B 1 175 ? -3.828 24.766 7.906 1 98.25 175 GLY B C 1
ATOM 3118 O O . GLY B 1 175 ? -3.523 25.484 8.859 1 98.25 175 GLY B O 1
ATOM 3119 N N . ILE B 1 176 ? -3.963 25.219 6.664 1 97.56 176 ILE B N 1
ATOM 3120 C CA . ILE B 1 176 ? -3.736 26.609 6.316 1 97.56 176 ILE B CA 1
ATOM 3121 C C . ILE B 1 176 ? -4.734 27.5 7.062 1 97.56 176 ILE B C 1
ATOM 3123 O O . ILE B 1 176 ? -4.352 28.484 7.68 1 97.56 176 ILE B O 1
ATOM 3127 N N . ASN B 1 177 ? -5.977 27.078 7 1 98.06 177 ASN B N 1
ATOM 3128 C CA . ASN B 1 177 ? -7.035 27.828 7.664 1 98.06 177 ASN B CA 1
ATOM 3129 C C . ASN B 1 177 ? -6.801 27.922 9.172 1 98.06 177 ASN B C 1
ATOM 3131 O O . ASN B 1 177 ? -7.234 28.875 9.82 1 98.06 177 ASN B O 1
ATOM 3135 N N . ALA B 1 178 ? -6.098 27.016 9.703 1 98.56 178 ALA B N 1
ATOM 3136 C CA . ALA B 1 178 ? -5.816 26.969 11.133 1 98.56 178 ALA B CA 1
ATOM 3137 C C . ALA B 1 178 ? -4.465 27.594 11.445 1 98.56 178 ALA B C 1
ATOM 3139 O O . ALA B 1 178 ? -4.02 27.594 12.602 1 98.56 178 ALA B O 1
ATOM 3140 N N . LYS B 1 179 ? -3.732 28.094 10.367 1 97.94 179 LYS B N 1
ATOM 3141 C CA . LYS B 1 179 ? -2.42 28.719 10.492 1 97.94 179 LYS B CA 1
ATOM 3142 C C . LYS B 1 179 ? -1.377 27.719 10.992 1 97.94 179 LYS B C 1
ATOM 3144 O O . LYS B 1 179 ? -0.482 28.094 11.758 1 97.94 179 LYS B O 1
ATOM 3149 N N . MET B 1 180 ? -1.519 26.5 10.648 1 98.19 180 MET B N 1
ATOM 3150 C CA . MET B 1 180 ? -0.547 25.453 10.945 1 98.19 180 MET B CA 1
ATOM 3151 C C . MET B 1 180 ? 0.443 25.281 9.797 1 98.19 180 MET B C 1
ATOM 3153 O O . MET B 1 180 ? 0.151 25.672 8.664 1 98.19 180 MET B O 1
ATOM 3157 N N . LEU B 1 181 ? 1.667 24.797 10.156 1 97.69 181 LEU B N 1
ATOM 3158 C CA . LEU B 1 181 ? 2.479 24.219 9.094 1 97.69 181 LEU B CA 1
ATOM 3159 C C . LEU B 1 181 ? 1.764 23.031 8.453 1 97.69 181 LEU B C 1
ATOM 3161 O O . LEU B 1 181 ? 1.116 22.234 9.148 1 97.69 181 LEU B O 1
ATOM 3165 N N . THR B 1 182 ? 1.854 22.875 7.129 1 97.81 182 THR B N 1
ATOM 3166 C CA . THR B 1 182 ? 1.146 21.797 6.43 1 97.81 182 THR B CA 1
ATOM 3167 C C . THR B 1 182 ? 2.125 20.891 5.699 1 97.81 182 THR B C 1
ATOM 3169 O O . THR B 1 182 ? 3.113 21.359 5.129 1 97.81 182 THR B O 1
ATOM 3172 N N . GLY B 1 183 ? 1.957 19.609 5.863 1 97.06 183 GLY B N 1
ATOM 3173 C CA . GLY B 1 183 ? 2.699 18.578 5.148 1 97.06 183 GLY B CA 1
ATOM 3174 C C . GLY B 1 183 ? 1.815 17.688 4.289 1 97.06 183 GLY B C 1
ATOM 3175 O O . GLY B 1 183 ? 0.867 17.078 4.789 1 97.06 183 GLY B O 1
ATOM 3176 N N . ALA B 1 184 ? 2.143 17.594 2.98 1 95.94 184 ALA B N 1
ATOM 3177 C CA . ALA B 1 184 ? 1.387 16.766 2.051 1 95.94 184 ALA B CA 1
ATOM 3178 C C . ALA B 1 184 ? 1.969 15.359 1.984 1 95.94 184 ALA B C 1
ATOM 3180 O O . ALA B 1 184 ? 3.146 15.18 1.668 1 95.94 184 ALA B O 1
ATOM 3181 N N . ALA B 1 185 ? 1.167 14.391 2.354 1 96.06 185 ALA B N 1
ATOM 3182 C CA . ALA B 1 185 ? 1.5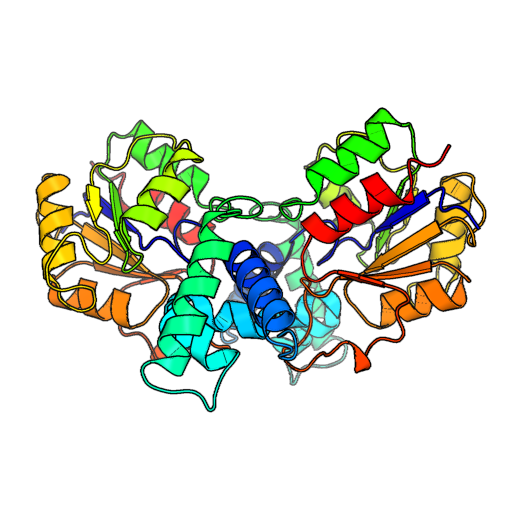47 12.984 2.18 1 96.06 185 ALA B CA 1
ATOM 3183 C C . ALA B 1 185 ? 1.297 12.523 0.748 1 96.06 185 ALA B C 1
ATOM 3185 O O . ALA B 1 185 ? 0.198 12.07 0.417 1 96.06 185 ALA B O 1
ATOM 3186 N N . LEU B 1 186 ? 2.303 12.461 -0.04 1 92.75 186 LEU B N 1
ATOM 3187 C CA . LEU B 1 186 ? 2.162 12.203 -1.469 1 92.75 186 LEU B CA 1
ATOM 3188 C C . LEU B 1 186 ? 2.123 10.711 -1.752 1 92.75 186 LEU B C 1
ATOM 3190 O O . LEU B 1 186 ? 1.848 10.289 -2.879 1 92.75 186 LEU B O 1
ATOM 3194 N N . PHE B 1 187 ? 2.336 9.898 -0.74 1 93.44 187 PHE B N 1
ATOM 3195 C CA . PHE B 1 187 ? 2.264 8.445 -0.855 1 93.44 187 PHE B CA 1
ATOM 3196 C C . PHE B 1 187 ? 0.845 7.953 -0.598 1 93.44 187 PHE B C 1
ATOM 3198 O O . PHE B 1 187 ? 0.558 6.762 -0.755 1 93.44 187 PHE B O 1
ATOM 3205 N N . GLY B 1 188 ? -0.068 8.844 -0.176 1 94.12 188 GLY B N 1
ATOM 3206 C CA . GLY B 1 188 ? -1.426 8.469 0.19 1 94.12 188 GLY B CA 1
ATOM 3207 C C . GLY B 1 188 ? -2.291 8.117 -1.005 1 94.12 188 GLY B C 1
ATOM 3208 O O . GLY B 1 188 ? -1.827 7.469 -1.943 1 94.12 188 GLY B O 1
ATOM 3209 N N . TYR B 1 189 ? -3.568 8.43 -0.885 1 90.75 189 TYR B N 1
ATOM 3210 C CA . TYR B 1 189 ? -4.551 7.98 -1.864 1 90.75 189 TYR B CA 1
ATOM 3211 C C . TYR B 1 189 ? -4.785 9.039 -2.932 1 90.75 189 TYR B C 1
ATOM 3213 O O . TYR B 1 189 ? -5.93 9.406 -3.209 1 90.75 189 TYR B O 1
ATOM 3221 N N . LEU B 1 190 ? -3.768 9.539 -3.506 1 83.25 190 LEU B N 1
ATOM 3222 C CA . LEU B 1 190 ? -3.871 10.609 -4.492 1 83.25 190 LEU B CA 1
ATOM 3223 C C . LEU B 1 190 ? -4.074 10.039 -5.891 1 83.25 190 LEU B C 1
ATOM 3225 O O . LEU B 1 190 ? -3.57 8.953 -6.207 1 83.25 190 LEU B O 1
ATOM 3229 N N . PRO B 1 191 ? -4.832 10.859 -6.66 1 75.69 191 PRO B N 1
ATOM 3230 C CA . PRO B 1 191 ? -4.879 10.445 -8.062 1 75.69 191 PRO B CA 1
ATOM 3231 C C . PRO B 1 191 ? -3.512 10.5 -8.742 1 75.69 191 PRO B C 1
ATOM 3233 O O . PRO B 1 191 ? -2.625 11.234 -8.297 1 75.69 191 PRO B O 1
ATOM 3236 N N . GLU B 1 192 ? -3.377 9.797 -9.797 1 70.06 192 GLU B N 1
ATOM 3237 C CA . GLU B 1 192 ? -2.115 9.711 -10.523 1 70.06 192 GLU B CA 1
ATOM 3238 C C . GLU B 1 192 ? -1.669 11.078 -11.031 1 70.06 192 GLU B C 1
ATOM 3240 O O . GLU B 1 192 ? -0.471 11.359 -11.109 1 70.06 192 GLU B O 1
ATOM 3245 N N . GLU B 1 193 ? -2.609 11.883 -11.242 1 68.62 193 GLU B N 1
ATOM 3246 C CA . GLU B 1 193 ? -2.311 13.172 -11.859 1 68.62 193 GLU B CA 1
ATOM 3247 C C . GLU B 1 193 ? -1.979 14.227 -10.805 1 68.62 193 GLU B C 1
ATOM 3249 O O . GLU B 1 193 ? -1.523 15.32 -11.133 1 68.62 193 GLU B O 1
ATOM 3254 N N . ALA B 1 194 ? -2.104 13.812 -9.609 1 69.31 194 ALA B N 1
ATOM 3255 C CA . ALA B 1 194 ? -1.856 14.781 -8.539 1 69.31 194 ALA B CA 1
ATOM 3256 C C . ALA B 1 194 ? -0.378 15.148 -8.469 1 69.31 194 ALA B C 1
ATOM 3258 O O . ALA B 1 194 ? 0.491 14.289 -8.633 1 69.31 194 ALA B O 1
ATOM 3259 N N . SER B 1 195 ? -0.092 16.406 -8.516 1 70.88 195 SER B N 1
ATOM 3260 C CA . SER B 1 195 ? 1.268 16.922 -8.398 1 70.88 195 SER B CA 1
ATOM 3261 C C . SER B 1 195 ? 1.382 17.922 -7.262 1 70.88 195 SER B C 1
ATOM 3263 O O . SER B 1 195 ? 0.37 18.375 -6.711 1 70.88 195 SER B O 1
ATOM 3265 N N . GLU B 1 196 ? 2.617 18.109 -6.906 1 70.94 196 GLU B N 1
ATOM 3266 C CA . GLU B 1 196 ? 2.891 19.078 -5.852 1 70.94 196 GLU B CA 1
ATOM 3267 C C . GLU B 1 196 ? 2.225 20.422 -6.148 1 70.94 196 GLU B C 1
ATOM 3269 O O . GLU B 1 196 ? 1.857 21.156 -5.23 1 70.94 196 GLU B O 1
ATOM 3274 N N . LYS B 1 197 ? 2.049 20.625 -7.293 1 69.38 197 LYS B N 1
ATOM 3275 C CA . LYS B 1 197 ? 1.501 21.906 -7.703 1 69.38 197 LYS B CA 1
ATOM 3276 C C . LYS B 1 197 ? 0.035 22.047 -7.297 1 69.38 197 LYS B C 1
ATOM 3278 O O . LYS B 1 197 ? -0.49 23.156 -7.195 1 69.38 197 LYS B O 1
ATOM 3283 N N . ASP B 1 198 ? -0.482 20.953 -7.039 1 70.88 198 ASP B N 1
ATOM 3284 C CA . ASP B 1 198 ? -1.907 20.938 -6.723 1 70.88 198 ASP B CA 1
ATOM 3285 C C . ASP B 1 198 ? -2.146 21.219 -5.242 1 70.88 198 ASP B C 1
ATOM 3287 O O . ASP B 1 198 ? -3.283 21.453 -4.824 1 70.88 198 ASP B O 1
ATOM 3291 N N . TRP B 1 199 ? -0.942 21.312 -4.602 1 76.62 199 TRP B N 1
ATOM 3292 C CA . TRP B 1 199 ? -1.048 21.422 -3.15 1 76.62 199 TRP B CA 1
ATOM 3293 C C . TRP B 1 199 ? -0.274 22.625 -2.639 1 76.62 199 TRP B C 1
ATOM 3295 O O . TRP B 1 199 ? 0.952 22.688 -2.76 1 76.62 199 TRP B O 1
ATOM 3305 N N . PRO B 1 200 ? -0.957 23.562 -2.127 1 85.56 200 PRO B N 1
ATOM 3306 C CA . PRO B 1 200 ? -0.174 24.625 -1.512 1 85.56 200 PRO B CA 1
ATOM 3307 C C . PRO B 1 200 ? 0.347 24.266 -0.125 1 85.56 200 PRO B C 1
ATOM 3309 O O . PRO B 1 200 ? 0.114 25 0.841 1 85.56 200 PRO B O 1
ATOM 3312 N N . ALA B 1 201 ? 1.009 23.109 0 1 94.19 201 ALA B N 1
ATOM 3313 C CA . ALA B 1 201 ? 1.547 22.656 1.281 1 94.19 201 ALA B CA 1
ATOM 3314 C C . ALA B 1 201 ? 2.924 23.266 1.54 1 94.19 201 ALA B C 1
ATOM 3316 O O . ALA B 1 201 ? 3.615 23.672 0.605 1 94.19 201 ALA B O 1
ATOM 3317 N N . ASP B 1 202 ? 3.301 23.391 2.805 1 95.5 202 ASP B N 1
ATOM 3318 C CA . ASP B 1 202 ? 4.605 23.938 3.176 1 95.5 202 ASP B CA 1
ATOM 3319 C C . ASP B 1 202 ? 5.715 22.922 2.918 1 95.5 202 ASP B C 1
ATOM 3321 O O . ASP B 1 202 ? 6.836 23.281 2.562 1 95.5 202 ASP B O 1
ATOM 3325 N N . VAL B 1 203 ? 5.445 21.625 3.203 1 95 203 VAL B N 1
ATOM 3326 C CA . VAL B 1 203 ? 6.41 20.547 3.016 1 95 203 VAL B CA 1
ATOM 3327 C C . VAL B 1 203 ? 5.742 19.359 2.316 1 95 203 VAL B C 1
ATOM 3329 O O . VAL B 1 203 ? 4.535 19.156 2.457 1 95 203 VAL B O 1
ATOM 3332 N N . PHE B 1 204 ? 6.512 18.594 1.548 1 94 204 PHE B N 1
ATOM 3333 C CA . PHE B 1 204 ? 6.027 17.453 0.786 1 94 204 PHE B CA 1
ATOM 3334 C C . PHE B 1 204 ? 6.789 16.188 1.167 1 94 204 PHE B C 1
ATOM 3336 O O . PHE B 1 204 ? 8.023 16.203 1.235 1 94 204 PHE B O 1
ATOM 3343 N N . PHE B 1 205 ? 6.035 15.148 1.488 1 95.31 205 PHE B N 1
ATOM 3344 C CA . PHE B 1 205 ? 6.625 13.859 1.827 1 95.31 205 PHE B CA 1
ATOM 3345 C C . PHE B 1 205 ? 6.266 12.812 0.78 1 95.31 205 PHE B C 1
ATOM 3347 O O . PHE B 1 205 ? 5.102 12.43 0.643 1 95.31 205 PHE B O 1
ATOM 3354 N N . HIS B 1 206 ? 7.23 12.266 0.168 1 93.56 206 HIS B N 1
ATOM 3355 C CA . HIS B 1 206 ? 7 11.281 -0.883 1 93.56 206 HIS B CA 1
ATOM 3356 C C . HIS B 1 206 ? 6.871 9.875 -0.302 1 93.56 206 HIS B C 1
ATOM 3358 O O . HIS B 1 206 ? 6.281 8.992 -0.929 1 93.56 206 HIS B O 1
ATOM 3364 N N . THR B 1 207 ? 7.457 9.688 0.857 1 95.56 207 THR B N 1
ATOM 3365 C CA . THR B 1 207 ? 7.359 8.422 1.575 1 95.56 207 THR B CA 1
ATOM 3366 C C . THR B 1 207 ? 7.121 8.656 3.064 1 95.56 207 THR B C 1
ATOM 3368 O O . THR B 1 207 ? 7.441 9.727 3.584 1 95.56 207 THR B O 1
ATOM 3371 N N . PRO B 1 208 ? 6.621 7.641 3.779 1 97.69 208 PRO B N 1
ATOM 3372 C CA . PRO B 1 208 ? 6.418 7.77 5.223 1 97.69 208 PRO B CA 1
ATOM 3373 C C . PRO B 1 208 ? 7.723 7.984 5.984 1 97.69 208 PRO B C 1
ATOM 3375 O O . PRO B 1 208 ? 7.746 8.68 7 1 97.69 208 PRO B O 1
ATOM 3378 N N . ALA B 1 209 ? 8.797 7.43 5.523 1 97.44 209 ALA B N 1
ATOM 3379 C CA . ALA B 1 209 ? 10.086 7.59 6.188 1 97.44 209 ALA B CA 1
ATOM 3380 C C . ALA B 1 209 ? 10.516 9.055 6.207 1 97.44 209 ALA B C 1
ATOM 3382 O O . ALA B 1 209 ? 11.164 9.5 7.156 1 97.44 209 ALA B O 1
ATOM 3383 N N . GLU B 1 210 ? 10.164 9.781 5.164 1 97 210 GLU B N 1
ATOM 3384 C CA . GLU B 1 210 ? 10.492 11.203 5.117 1 97 210 GLU B CA 1
ATOM 3385 C C . GLU B 1 210 ? 9.781 11.969 6.227 1 97 210 GLU B C 1
ATOM 3387 O O . GLU B 1 210 ? 10.312 12.953 6.75 1 97 210 GLU B O 1
ATOM 3392 N N . ILE B 1 211 ? 8.57 11.531 6.598 1 98.06 211 ILE B N 1
ATOM 3393 C CA . ILE B 1 211 ? 7.875 12.133 7.73 1 98.06 211 ILE B CA 1
ATOM 3394 C C . ILE B 1 211 ? 8.664 11.883 9.016 1 98.06 211 ILE B C 1
ATOM 3396 O O . ILE B 1 211 ? 8.875 12.805 9.805 1 98.06 211 ILE B O 1
ATOM 3400 N N . SER B 1 212 ? 9.086 10.617 9.18 1 98.19 212 SER B N 1
ATOM 3401 C CA . SER B 1 212 ? 9.867 10.281 10.367 1 98.19 212 SER B CA 1
ATOM 3402 C C . SER B 1 212 ? 11.148 11.102 10.43 1 98.19 212 SER B C 1
ATOM 3404 O O . SER B 1 212 ? 11.523 11.594 11.5 1 98.19 212 SER B O 1
ATOM 3406 N N . GLU B 1 213 ? 11.805 11.227 9.297 1 96.88 213 GLU B N 1
ATOM 3407 C CA . GLU B 1 213 ? 13.023 12.031 9.25 1 96.88 213 GLU B CA 1
ATOM 3408 C C . GLU B 1 213 ? 12.742 13.477 9.641 1 96.88 213 GLU B C 1
ATOM 3410 O O . GLU B 1 213 ? 13.508 14.086 10.398 1 96.88 213 GLU B O 1
ATOM 3415 N N . PHE B 1 214 ? 11.68 14.047 9.141 1 96.94 214 PHE B N 1
ATOM 3416 C CA . PHE B 1 214 ? 11.273 15.406 9.469 1 96.94 214 PHE B CA 1
ATOM 3417 C C . PHE B 1 214 ? 11.0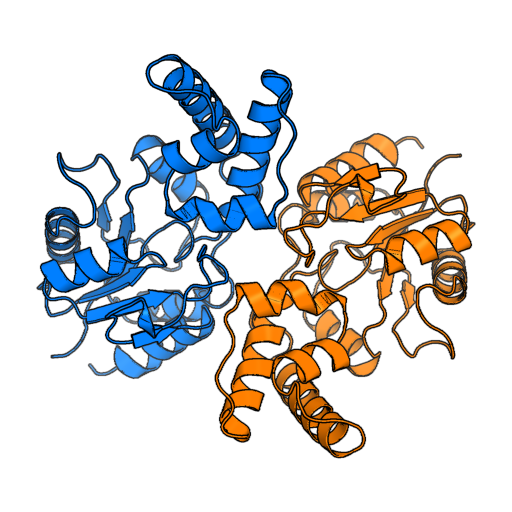47 15.547 10.969 1 96.94 214 PHE B C 1
ATOM 3419 O O . PHE B 1 214 ? 11.531 16.5 11.594 1 96.94 214 PHE B O 1
ATOM 3426 N N . ILE B 1 215 ? 10.344 14.594 11.516 1 97.19 215 ILE B N 1
ATOM 3427 C CA . ILE B 1 215 ? 10.008 14.617 12.938 1 97.19 215 ILE B CA 1
ATOM 3428 C C . ILE B 1 215 ? 11.289 14.578 13.773 1 97.19 215 ILE B C 1
ATOM 3430 O O . ILE B 1 215 ? 11.453 15.367 14.703 1 97.19 215 ILE B O 1
ATOM 3434 N N . ILE B 1 216 ? 12.203 13.773 13.43 1 95.94 216 ILE B N 1
ATOM 3435 C CA . ILE B 1 216 ? 13.422 13.539 14.195 1 95.94 216 ILE B CA 1
ATOM 3436 C C . ILE B 1 216 ? 14.344 14.742 14.078 1 95.94 216 ILE B C 1
ATOM 3438 O O . ILE B 1 216 ? 14.984 15.141 15.055 1 95.94 216 ILE B O 1
ATOM 3442 N N . THR B 1 217 ? 14.375 15.344 12.914 1 93.25 217 THR B N 1
ATOM 3443 C CA . THR B 1 217 ? 15.367 16.375 12.68 1 93.25 217 THR B CA 1
ATOM 3444 C C . THR B 1 217 ? 14.812 17.75 13.031 1 93.25 217 THR B C 1
ATOM 3446 O O . THR B 1 217 ? 15.555 18.656 13.438 1 93.25 217 THR B O 1
ATOM 3449 N N . LYS B 1 218 ? 13.555 17.953 12.805 1 86.81 218 LYS B N 1
ATOM 3450 C CA . LYS B 1 218 ? 12.992 19.297 12.938 1 86.81 218 LYS B CA 1
ATOM 3451 C C . LYS B 1 218 ? 12.336 19.484 14.305 1 86.81 218 LYS B C 1
ATOM 3453 O O . LYS B 1 218 ? 12.211 20.609 14.789 1 86.81 218 LYS B O 1
ATOM 3458 N N . LEU B 1 219 ? 11.859 18.5 14.953 1 81.88 219 LEU B N 1
ATOM 3459 C CA . LEU B 1 219 ? 11.164 18.656 16.219 1 81.88 219 LEU B CA 1
ATOM 3460 C C . LEU B 1 219 ? 12.109 18.422 17.391 1 81.88 219 LEU B C 1
ATOM 3462 O O . LEU B 1 219 ? 11.805 18.797 18.531 1 81.88 219 LEU B O 1
ATOM 3466 N N . ASN B 1 220 ? 13.414 17.844 17.375 1 61.91 220 ASN B N 1
ATOM 3467 C CA . ASN B 1 220 ? 14.352 17.656 18.484 1 61.91 220 ASN B CA 1
ATOM 3468 C C . ASN B 1 220 ? 14.695 18.984 19.156 1 61.91 220 ASN B C 1
ATOM 3470 O O . ASN B 1 220 ? 15.453 19.016 20.125 1 61.91 220 ASN B O 1
ATOM 3474 N N . ILE B 1 221 ? 14.5 20.203 18.5 1 50.66 221 ILE B N 1
ATOM 3475 C CA . ILE B 1 221 ? 15.359 21.266 19 1 50.66 221 ILE B CA 1
ATOM 3476 C C . ILE B 1 221 ? 14.82 21.781 20.344 1 50.66 221 ILE B C 1
ATOM 3478 O O . ILE B 1 221 ? 14.352 22.922 20.422 1 50.66 221 ILE B O 1
ATOM 3482 N N . ALA B 1 222 ? 14.352 20.984 21.25 1 41.78 222 ALA B N 1
ATOM 3483 C CA . ALA B 1 222 ? 14.438 21.672 22.547 1 41.78 222 ALA B CA 1
ATOM 3484 C C . ALA B 1 222 ? 15.891 21.812 22.984 1 41.78 222 ALA B C 1
ATOM 3486 O O . ALA B 1 222 ? 16.703 20.891 22.781 1 41.78 222 ALA B O 1
#

pLDDT: mean 94.53, std 7.98, range [41.78, 98.94]

Foldseek 3Di:
DAAQEEEEADDQTFKPQQVLLLVLLQVLCVVVVFDRDDSLVSQLCVQVDLLSSLCVRVVPDDDPVSVVSSVSSVVSCLVCVVVPMDGFPQQQLLQLLCLVVVGAYEYAYLADPVSVVSRCVVDDHSDDHLDYHYNVNDPHGFLALVSVCVSCVSSVHQLCNYEYEYADQSSQSNSVNSNYQYEHEVSGSHDPPDDPVVHPHPYYDPGSNVVSVCSNPRNPPD/DAAQEEEEADDQTFKPQQVLLLVLLQVLCVVVVFDRDDSLVSQLCVQVDLLSSLCVRVVPDDDPVSVVSSVSSVVSCLVCVVVPMDGFPQQQLLQLLCLVVVGAYEYAYLADPVSVVSRCVVDDHSDDHLDYHYNVNDPHGFLALVSVCVSCVSSVHQLCNYEYEYADQSSQSNSVNSNYQYEHEVSGSHDPPDDPVVHPHPYYDPGSNVVSVCSNPRNPPD

Nearest PDB structures (foldseek):
  2hsz-assembly2_B  TM=8.821E-01  e=3.367E-16  Histophilus somni 129PT
  3d6j-assembly1_A  TM=8.652E-01  e=1.266E-14  Bacteroides fragilis NCTC 9343
  3s6j-assembly2_F  TM=7.699E-01  e=1.129E-12  Pseudomonas syringae pv. tomato
  7ocp-assembly1_A  TM=7.681E-01  e=1.129E-12  Acinetobacter baumannii ATCC 19606 = CIP 70.34 = JCM 6841
  3kbb-assembly1_A  TM=7.974E-01  e=7.129E-12  Thermotoga maritima MSB8

Radius of gyration: 22.28 Å; Cα contacts (8 Å, |Δi|>4): 919; chains: 2; bounding box: 56×63×50 Å

Solvent-accessible surface area (backbone atoms only — not comparable to full-atom values): 22406 Å² total; per-residue (Å²): 130,73,51,58,31,47,32,27,22,41,68,30,45,48,29,42,42,50,62,22,50,41,52,14,46,37,53,39,19,59,74,66,74,35,78,68,74,44,41,58,56,47,33,37,31,53,68,68,34,65,66,51,45,40,35,69,71,38,69,86,53,54,70,68,65,35,49,54,52,32,50,51,25,53,50,42,25,63,76,43,50,60,64,37,39,40,70,37,51,31,33,60,66,23,45,39,49,29,40,77,67,72,43,40,32,29,36,50,33,68,52,46,46,73,60,49,54,60,48,52,70,78,56,85,63,79,47,79,63,53,21,78,39,31,26,61,72,47,98,57,37,77,40,48,26,63,54,51,49,52,39,24,53,57,50,71,47,55,40,61,24,24,34,36,33,19,34,45,65,48,45,39,48,13,20,51,67,40,52,24,44,19,32,34,30,54,56,28,27,47,50,67,80,58,47,72,86,72,41,95,43,78,41,80,26,68,42,45,42,52,51,15,50,46,46,58,68,65,48,58,78,117,129,72,53,58,31,46,34,27,22,40,68,30,46,48,27,42,42,50,61,21,51,41,53,13,47,35,55,41,20,58,74,67,75,35,78,69,76,45,41,58,56,46,32,36,31,54,69,68,34,65,66,51,44,37,38,70,70,38,69,86,52,54,71,68,65,35,49,52,50,32,52,50,26,51,50,43,24,62,78,42,51,61,65,39,40,39,69,36,51,31,33,60,66,23,45,39,49,29,40,77,66,69,44,39,32,29,38,50,33,68,52,47,45,73,60,49,53,59,49,53,70,79,57,84,62,77,47,80,62,52,22,79,39,30,26,61,69,48,99,57,39,74,41,47,27,63,55,51,50,52,38,23,54,56,49,72,47,56,40,61,24,24,32,34,32,18,35,44,63,50,45,39,48,14,20,51,68,39,52,23,44,21,32,35,30,55,55,27,27,45,51,67,81,57,47,71,85,74,41,95,44,78,41,80,26,70,44,43,42,52,50,16,51,46,46,57,68,64,48,58,79,117

Sequence (444 aa):
MSIKCVLFDLDGTLLDTSMDFTQALKKTCMEFNQPVLNYQHVRNSVSKGGLAMTKLAFPHLEGDALEEKRQRFLQHYLTDIDTHTQLFPGLLKGLQHLADNNIAWGIVTNKPQHLTKQLLQSFNFPSQPKSIVAGDTLSVRKPDPAPMFLAAEQCGVKPEECIYIGDHPRDIEAGINAKMLTGAALFGYLPEEASEKDWPADVFFHTPAEISEFIITKLNIAMSIKCVLFDLDGTLLDTSMDFTQALKKTCMEFNQPVLNYQHVRNSVSKGGLAMTKLAFPHLEGDALEEKRQRFLQHYLTDIDTHTQLFPGLLKGLQHLADNNIAWGIVTNKPQHLTKQLLQSFNFPSQPKSIVAGDTLSVRKPDPAPMFLAAEQCGVKPEECIYIGDHPRDIEAGINAKMLTGAALFGYLPEEASEKDWPADVFFHTPAEISEFIITKLNIA

InterPro domains:
  IPR006439 HAD hydrolase, subfamily IA [TIGR01509] (68-181)
  IPR006439 HAD hydrolase, subfamily IA [TIGR01549] (77-178)
  IPR023198 Phosphoglycolate phosphatase-like, domain 2 [G3DSA:1.10.150.240] (18-84)
  IPR023214 HAD superfamily [G3DSA:3.40.50.1000] (6-191)
  IPR036412 HAD-like superfamily [SSF56784] (1-216)
  IPR041492 Haloacid dehalogenase-like hydrolase [PF13419] (6-182)
  IPR050155 HAD-like hydrolase superfamily [PTHR43434] (1-215)